Protein AF-A0A8T3W6N9-F1 (afdb_monomer_lite)

Structure (mmCIF, N/CA/C/O backbone):
data_AF-A0A8T3W6N9-F1
#
_entry.id   AF-A0A8T3W6N9-F1
#
loop_
_atom_site.group_PDB
_atom_site.id
_atom_site.type_symbol
_atom_site.label_atom_id
_atom_site.label_alt_id
_atom_site.label_comp_id
_atom_site.label_asym_id
_atom_site.label_entity_id
_atom_site.label_seq_id
_atom_site.pdbx_PDB_ins_code
_atom_site.Cartn_x
_atom_site.Cartn_y
_atom_site.Cartn_z
_atom_site.occupancy
_atom_site.B_iso_or_equiv
_atom_site.auth_seq_id
_atom_site.auth_comp_id
_atom_site.auth_asym_id
_atom_site.auth_atom_id
_atom_site.pdbx_PDB_model_num
ATOM 1 N N . ILE A 1 1 ? 13.779 -37.341 3.846 1.00 36.75 1 ILE A N 1
ATOM 2 C CA . ILE A 1 1 ? 14.402 -36.821 5.082 1.00 36.75 1 ILE A CA 1
ATOM 3 C C . ILE A 1 1 ? 13.474 -35.726 5.568 1.00 36.75 1 ILE A C 1
ATOM 5 O O . ILE A 1 1 ? 13.431 -34.653 4.982 1.00 36.75 1 ILE A O 1
ATOM 9 N N . SER A 1 2 ? 12.583 -36.138 6.462 1.00 24.25 2 SER A N 1
ATOM 10 C CA . SER A 1 2 ? 11.574 -35.339 7.144 1.00 24.25 2 SER A CA 1
ATOM 11 C C . SER A 1 2 ? 12.214 -34.511 8.259 1.00 24.25 2 SER A C 1
ATOM 13 O O . SER A 1 2 ? 13.335 -34.798 8.669 1.00 24.25 2 SER A O 1
ATOM 15 N N . ASP A 1 3 ? 11.434 -33.553 8.757 1.00 27.77 3 ASP A N 1
ATOM 16 C CA . ASP A 1 3 ? 11.572 -32.874 10.050 1.00 27.77 3 ASP A CA 1
ATOM 17 C C . ASP A 1 3 ? 12.465 -31.633 10.088 1.00 27.77 3 ASP A C 1
ATOM 19 O O . ASP A 1 3 ? 13.656 -31.709 10.342 1.00 27.77 3 ASP A O 1
ATOM 23 N N . PHE A 1 4 ? 11.831 -30.466 9.912 1.00 23.27 4 PHE A N 1
ATOM 24 C CA . PHE A 1 4 ? 11.987 -29.310 10.804 1.00 23.27 4 PHE A CA 1
ATOM 25 C C . PHE A 1 4 ? 10.776 -28.375 10.622 1.00 23.27 4 PHE A C 1
ATOM 27 O O . PHE A 1 4 ? 10.768 -27.470 9.794 1.00 23.27 4 PHE A O 1
ATOM 34 N N . ASN A 1 5 ? 9.720 -28.642 11.394 1.00 25.80 5 ASN A N 1
ATOM 35 C CA . ASN A 1 5 ? 8.608 -27.724 11.629 1.00 25.80 5 ASN A CA 1
ATOM 36 C C . ASN A 1 5 ? 8.901 -26.983 12.940 1.00 25.80 5 ASN A C 1
ATOM 38 O O . ASN A 1 5 ? 8.829 -27.584 14.010 1.00 25.80 5 ASN A O 1
ATOM 42 N N . THR A 1 6 ? 9.213 -25.690 12.874 1.00 27.28 6 THR A N 1
ATOM 43 C CA . THR A 1 6 ? 9.163 -24.792 14.035 1.00 27.28 6 THR A CA 1
ATOM 44 C C . THR A 1 6 ? 8.089 -23.738 13.803 1.00 27.28 6 THR A C 1
ATOM 46 O O . THR A 1 6 ? 8.229 -22.787 13.038 1.00 27.28 6 THR A O 1
ATOM 49 N N . THR A 1 7 ? 6.969 -23.967 14.476 1.00 26.75 7 THR A N 1
ATOM 50 C CA . THR A 1 7 ? 5.851 -23.060 14.709 1.00 26.75 7 THR A CA 1
ATOM 51 C C . THR A 1 7 ? 6.345 -21.790 15.407 1.00 26.75 7 THR A C 1
ATOM 53 O O . THR A 1 7 ? 6.862 -21.846 16.520 1.00 26.75 7 THR A O 1
ATOM 56 N N . VAL A 1 8 ? 6.168 -20.630 14.771 1.00 26.59 8 VAL A N 1
ATOM 57 C CA . VAL A 1 8 ? 6.276 -19.326 15.439 1.00 26.59 8 VAL A CA 1
ATOM 58 C C . VAL A 1 8 ? 4.921 -19.020 16.065 1.00 26.59 8 VAL A C 1
ATOM 60 O O . VAL A 1 8 ? 3.950 -18.723 15.367 1.00 26.59 8 VAL A O 1
ATOM 63 N N . ASP A 1 9 ? 4.866 -19.131 17.386 1.00 27.48 9 ASP A N 1
ATOM 64 C CA . ASP A 1 9 ? 3.702 -18.828 18.207 1.00 27.48 9 ASP A CA 1
ATOM 65 C C . ASP A 1 9 ? 3.482 -17.303 18.278 1.00 27.48 9 ASP A C 1
ATOM 67 O O . ASP A 1 9 ? 4.279 -16.558 18.851 1.00 27.48 9 ASP A O 1
ATOM 71 N N . ARG A 1 10 ? 2.414 -16.820 17.630 1.00 29.00 10 ARG A N 1
ATOM 72 C CA . ARG A 1 10 ? 2.024 -15.397 17.571 1.00 29.00 10 ARG A CA 1
ATOM 73 C C . ARG A 1 10 ? 1.176 -14.943 18.770 1.00 29.00 10 ARG A C 1
ATOM 75 O O . ARG A 1 10 ? 0.693 -13.814 18.764 1.00 29.00 10 ARG A O 1
ATOM 82 N N . SER A 1 11 ? 1.008 -15.772 19.801 1.00 28.16 11 SER A N 1
ATOM 83 C CA . SER A 1 11 ? 0.216 -15.438 20.998 1.00 28.16 11 SER A CA 1
ATOM 84 C C . SER A 1 11 ? 0.964 -14.581 22.038 1.00 28.16 11 SER A C 1
ATOM 86 O O . SER A 1 11 ? 0.345 -13.884 22.835 1.00 28.16 11 SER A O 1
ATOM 88 N N . ASN A 1 12 ? 2.298 -14.523 21.985 1.00 30.84 12 ASN A N 1
ATOM 89 C CA . ASN A 1 12 ? 3.117 -14.028 23.104 1.00 30.84 12 ASN A CA 1
ATOM 90 C C . ASN A 1 12 ? 3.366 -12.501 23.161 1.00 30.84 12 ASN A C 1
ATOM 92 O O . ASN A 1 12 ? 4.090 -12.024 24.036 1.00 30.84 12 ASN A O 1
ATOM 96 N N . PHE A 1 13 ? 2.812 -11.713 22.230 1.00 28.69 13 PHE A N 1
ATOM 97 C CA . PHE A 1 13 ? 3.052 -10.257 22.176 1.00 28.69 13 PHE A CA 1
ATOM 98 C C . PHE A 1 13 ? 1.904 -9.413 22.757 1.00 28.69 13 PHE A C 1
ATOM 100 O O . PHE A 1 13 ? 2.116 -8.245 23.071 1.00 28.69 13 PHE A O 1
ATOM 107 N N . TYR A 1 14 ? 0.715 -9.997 22.952 1.00 31.81 14 TYR A N 1
ATOM 108 C CA . TYR A 1 14 ? -0.445 -9.305 23.536 1.00 31.81 14 TYR A CA 1
ATOM 109 C C . TYR A 1 14 ? -0.622 -9.560 25.046 1.00 31.81 14 TYR A C 1
ATOM 111 O O . TYR A 1 14 ? -1.146 -8.695 25.740 1.00 31.81 14 TYR A O 1
ATOM 119 N N . GLU A 1 15 ? -0.115 -10.673 25.590 1.00 31.80 15 GLU A N 1
ATOM 120 C CA . GLU A 1 15 ? -0.177 -10.957 27.040 1.00 31.80 15 GLU A CA 1
ATOM 121 C C . GLU A 1 15 ? 0.836 -10.143 27.868 1.00 31.80 15 GLU A C 1
ATOM 123 O O . GLU A 1 15 ? 0.564 -9.766 29.009 1.00 31.80 15 GLU A O 1
ATOM 128 N N . LYS A 1 16 ? 1.998 -9.790 27.299 1.00 29.64 16 LYS A N 1
ATOM 129 C CA . LYS A 1 16 ? 3.049 -9.058 28.035 1.00 29.64 16 LYS A CA 1
ATOM 130 C C . LYS A 1 16 ? 2.742 -7.583 28.292 1.00 29.64 16 LYS A C 1
ATOM 132 O O . LYS A 1 16 ? 3.347 -6.992 29.183 1.00 29.64 16 LYS A O 1
ATOM 137 N N . THR A 1 17 ? 1.818 -6.984 27.548 1.00 31.20 17 THR A N 1
ATOM 138 C CA . THR A 1 17 ? 1.402 -5.587 27.743 1.00 31.20 17 THR A CA 1
ATOM 139 C C . THR A 1 17 ? 0.239 -5.441 28.725 1.00 31.20 17 THR A C 1
ATOM 141 O O . THR A 1 17 ? 0.120 -4.382 29.335 1.00 31.20 17 THR A O 1
ATOM 144 N N . GLN A 1 18 ? -0.558 -6.492 28.964 1.00 32.22 18 GLN A N 1
ATOM 145 C CA . GLN A 1 18 ? -1.581 -6.488 30.020 1.00 32.22 18 GLN A CA 1
ATOM 146 C C . GLN A 1 18 ? -0.984 -6.704 31.419 1.00 32.22 18 GLN A C 1
ATOM 148 O O . GLN A 1 18 ? -1.367 -6.004 32.355 1.00 32.22 18 GLN A O 1
ATOM 153 N N . HIS A 1 19 ? 0.031 -7.565 31.560 1.00 28.97 19 HIS A N 1
ATOM 154 C CA . HIS A 1 19 ? 0.607 -7.861 32.878 1.00 28.97 19 HIS A CA 1
ATOM 155 C C . HIS A 1 19 ? 1.364 -6.696 33.539 1.00 28.97 19 HIS A C 1
ATOM 157 O O . HIS A 1 19 ? 1.472 -6.655 34.759 1.00 28.97 19 HIS A O 1
ATOM 163 N N . PHE A 1 20 ? 1.838 -5.705 32.777 1.00 27.00 20 PHE A N 1
ATOM 164 C CA . PHE A 1 20 ? 2.520 -4.535 33.352 1.00 27.00 20 PHE A CA 1
ATOM 165 C C . PHE A 1 20 ? 1.561 -3.471 33.920 1.00 27.00 20 PHE A C 1
ATOM 167 O O . PHE A 1 20 ? 2.001 -2.587 34.654 1.00 27.00 20 PHE A O 1
ATOM 174 N N . ALA A 1 21 ? 0.264 -3.538 33.595 1.00 28.86 21 ALA A N 1
ATOM 175 C CA . ALA A 1 21 ? -0.733 -2.565 34.045 1.00 28.86 21 ALA A CA 1
ATOM 176 C C . ALA A 1 21 ? -1.512 -3.026 35.293 1.00 28.86 21 ALA A C 1
ATOM 178 O O . ALA A 1 21 ? -1.992 -2.181 36.048 1.00 28.86 21 ALA A O 1
ATOM 179 N N . GLU A 1 22 ? -1.603 -4.334 35.551 1.00 28.89 22 GLU A N 1
ATOM 180 C CA . GLU A 1 22 ? -2.431 -4.886 36.637 1.00 28.89 22 GLU A CA 1
ATOM 181 C C . GLU A 1 22 ? -1.699 -5.006 37.990 1.00 28.89 22 GLU A C 1
ATOM 183 O O . GLU A 1 22 ? -2.326 -4.845 39.038 1.00 28.89 22 GLU A O 1
ATOM 188 N N . ASP A 1 23 ? -0.367 -5.130 38.006 1.00 28.28 23 ASP A N 1
ATOM 189 C CA . ASP A 1 23 ? 0.410 -5.296 39.253 1.00 28.28 23 ASP A CA 1
ATOM 190 C C . ASP A 1 23 ? 0.635 -3.998 40.054 1.00 28.28 23 ASP A C 1
ATOM 192 O O . ASP A 1 23 ? 1.126 -4.024 41.184 1.00 28.28 23 ASP A O 1
ATOM 196 N N . SER A 1 24 ? 0.245 -2.839 39.516 1.00 29.42 24 SER A N 1
ATOM 197 C CA . SER A 1 24 ? 0.402 -1.548 40.207 1.00 29.42 24 SER A CA 1
ATOM 198 C C . SER A 1 24 ? -0.807 -1.141 41.058 1.00 29.42 24 SER A C 1
ATOM 200 O O . SER A 1 24 ? -0.740 -0.132 41.761 1.00 29.42 24 SER A O 1
ATOM 202 N N . PHE A 1 25 ? -1.894 -1.926 41.046 1.00 28.89 25 PHE A N 1
ATOM 203 C CA . PHE A 1 25 ? -3.164 -1.511 41.645 1.00 28.89 25 PHE A CA 1
ATOM 204 C C . PHE A 1 25 ? -3.840 -2.495 42.600 1.00 28.89 25 PHE A C 1
ATOM 206 O O . PHE A 1 25 ? -4.943 -2.195 43.023 1.00 28.89 25 PHE A O 1
ATOM 213 N N . PHE A 1 26 ? -3.233 -3.595 43.050 1.00 29.00 26 PHE A N 1
ATOM 214 C CA . PHE A 1 26 ? -3.824 -4.364 44.157 1.00 29.00 26 PHE A CA 1
ATOM 215 C C . PHE A 1 26 ? -2.770 -5.089 44.995 1.00 29.00 26 PHE A C 1
ATOM 217 O O . PHE A 1 26 ? -2.371 -6.204 44.690 1.00 29.00 26 PHE A O 1
ATOM 224 N N . ASN A 1 27 ? -2.392 -4.493 46.130 1.00 25.61 27 ASN A N 1
ATOM 225 C CA . ASN A 1 27 ? -2.109 -5.296 47.316 1.00 25.61 27 ASN A CA 1
ATOM 226 C C . ASN A 1 27 ? -2.337 -4.492 48.607 1.00 25.61 27 ASN A C 1
ATOM 228 O O . ASN A 1 27 ? -1.589 -3.577 48.947 1.00 25.61 27 ASN A O 1
ATOM 232 N N . ARG A 1 28 ? -3.394 -4.843 49.343 1.00 28.78 28 ARG A N 1
ATOM 233 C CA . ARG A 1 28 ? -3.522 -4.583 50.780 1.00 28.78 28 ARG A CA 1
ATOM 234 C C . ARG A 1 28 ? -3.854 -5.913 51.436 1.00 28.78 28 ARG A C 1
ATOM 236 O O . ARG A 1 28 ? -4.846 -6.529 51.065 1.00 28.78 28 ARG A O 1
ATOM 243 N N . ASN A 1 29 ? -3.108 -6.271 52.475 1.00 28.20 29 ASN A N 1
ATOM 244 C CA . ASN A 1 29 ? -3.700 -6.968 53.608 1.00 28.20 29 ASN A CA 1
ATOM 245 C C . ASN A 1 29 ? -3.149 -6.402 54.934 1.00 28.20 29 ASN A C 1
ATOM 247 O O . ASN A 1 29 ? -2.069 -5.807 54.938 1.00 28.20 29 ASN A O 1
ATOM 251 N N . PRO A 1 30 ? -3.942 -6.480 56.016 1.00 35.56 30 PRO A N 1
ATOM 252 C CA . PRO A 1 30 ? -3.924 -5.554 57.139 1.00 35.56 30 PRO A CA 1
ATOM 253 C C . PRO A 1 30 ? -3.086 -6.078 58.305 1.00 35.56 30 PRO A C 1
ATOM 255 O O . PRO A 1 30 ? -2.969 -7.281 58.475 1.00 35.56 30 PRO A O 1
ATOM 258 N N . HIS A 1 31 ? -2.552 -5.162 59.113 1.00 26.30 31 HIS A N 1
ATOM 259 C CA . HIS A 1 31 ? -2.418 -5.209 60.578 1.00 26.30 31 HIS A CA 1
ATOM 260 C C . HIS A 1 31 ? -1.398 -4.138 60.994 1.00 26.30 31 HIS A C 1
ATOM 262 O O . HIS A 1 31 ? -0.325 -4.045 60.408 1.00 26.30 31 HIS A O 1
ATOM 268 N N . GLY A 1 32 ? -1.725 -3.341 62.015 1.00 25.05 32 GLY A N 1
ATOM 269 C CA . GLY A 1 32 ? -0.758 -2.469 62.689 1.00 25.05 32 GLY A CA 1
ATOM 270 C C . GLY A 1 32 ? -1.126 -0.988 62.686 1.00 25.05 32 GLY A C 1
ATOM 271 O O . GLY A 1 32 ? -0.945 -0.272 61.708 1.00 25.05 32 GLY A O 1
ATOM 272 N N . SER A 1 33 ? -1.622 -0.536 63.830 1.00 24.47 33 SER A N 1
ATOM 273 C CA . SER A 1 33 ? -1.689 0.856 64.271 1.00 24.47 33 SER A CA 1
ATOM 274 C C . SER A 1 33 ? -0.322 1.555 64.251 1.00 24.47 33 SER A C 1
ATOM 276 O O . SER A 1 33 ? 0.630 0.983 64.775 1.00 24.47 33 SER A O 1
ATOM 278 N N . ALA A 1 34 ? -0.255 2.803 63.769 1.00 25.06 34 ALA A N 1
ATOM 279 C CA . ALA A 1 34 ? 0.247 3.980 64.508 1.00 25.06 34 ALA A CA 1
ATOM 280 C C . ALA A 1 34 ? 0.670 5.144 63.580 1.00 25.06 34 ALA A C 1
ATOM 282 O O . ALA A 1 34 ? 1.441 4.971 62.646 1.00 25.06 34 ALA A O 1
ATOM 283 N N . GLN A 1 35 ? 0.169 6.332 63.937 1.00 24.66 35 GLN A N 1
ATOM 284 C CA . GLN A 1 35 ? 0.788 7.667 63.864 1.00 24.66 35 GLN A CA 1
ATOM 285 C C . GLN A 1 35 ? 1.373 8.197 62.538 1.00 24.66 35 GLN A C 1
ATOM 287 O O . GLN A 1 35 ? 2.451 7.840 62.078 1.00 24.66 35 GLN A O 1
ATOM 292 N N . ILE A 1 36 ? 0.686 9.223 62.029 1.00 28.03 36 ILE A N 1
ATOM 293 C CA . ILE A 1 36 ? 1.204 10.248 61.115 1.00 28.03 36 ILE A CA 1
ATOM 294 C C . ILE A 1 36 ? 2.199 11.145 61.878 1.00 28.03 36 ILE A C 1
ATOM 296 O O . ILE A 1 36 ? 1.891 11.549 63.002 1.00 28.03 36 ILE A O 1
ATOM 300 N N . PRO A 1 37 ? 3.279 11.612 61.225 1.00 26.41 37 PRO A N 1
ATOM 301 C CA . PRO A 1 37 ? 3.628 13.017 61.362 1.00 26.41 37 PRO A CA 1
ATOM 302 C C . PRO A 1 37 ? 3.571 13.745 60.015 1.00 26.41 37 PRO A C 1
ATOM 304 O O . PRO A 1 37 ? 4.119 13.332 58.993 1.00 26.41 37 PRO A O 1
ATOM 307 N N . LEU A 1 38 ? 2.858 14.868 60.063 1.00 33.72 38 LEU A N 1
ATOM 308 C CA . LEU A 1 38 ? 2.804 15.922 59.066 1.00 33.72 38 LEU A CA 1
ATOM 309 C C . LEU A 1 38 ? 4.195 16.548 58.916 1.00 33.72 38 LEU A C 1
ATOM 311 O O . LEU A 1 38 ? 4.705 17.112 59.879 1.00 33.72 38 LEU A O 1
ATOM 315 N N . ASN A 1 39 ? 4.782 16.435 57.722 1.00 32.84 39 ASN A N 1
ATOM 316 C CA . ASN A 1 39 ? 5.624 17.427 57.027 1.00 32.84 39 ASN A CA 1
ATOM 317 C C . ASN A 1 39 ? 6.523 16.707 56.011 1.00 32.84 39 ASN A C 1
ATOM 319 O O . ASN A 1 39 ? 7.575 16.179 56.353 1.00 32.84 39 ASN A O 1
ATOM 323 N N . GLY A 1 40 ? 6.117 16.694 54.738 1.00 30.67 40 GLY A N 1
ATOM 324 C CA . GLY A 1 40 ? 6.938 16.101 53.670 1.00 30.67 40 GLY A CA 1
ATOM 325 C C . GLY A 1 40 ? 6.366 16.164 52.251 1.00 30.67 40 GLY A C 1
ATOM 326 O O . GLY A 1 40 ? 7.105 15.981 51.290 1.00 30.67 40 GLY A O 1
ATOM 327 N N . GLY A 1 41 ? 5.075 16.475 52.078 1.00 28.50 41 GLY A N 1
ATOM 328 C CA . GLY A 1 41 ? 4.436 16.462 50.752 1.00 28.50 41 GLY A CA 1
ATOM 329 C C . GLY A 1 41 ? 4.851 17.606 49.816 1.00 28.50 41 GLY A C 1
ATOM 330 O O . GLY A 1 41 ? 4.947 17.414 48.607 1.00 28.50 41 GLY A O 1
ATOM 331 N N . TRP A 1 42 ? 5.158 18.790 50.354 1.00 28.02 42 TRP A N 1
ATOM 332 C CA . TRP A 1 42 ? 5.475 19.965 49.529 1.00 28.02 42 TRP A CA 1
ATOM 333 C C . TRP A 1 42 ? 6.914 19.976 48.994 1.00 28.02 42 TRP A C 1
ATOM 335 O O . TRP A 1 42 ? 7.157 20.496 47.905 1.00 28.02 42 TRP A O 1
ATOM 345 N N . SER A 1 43 ? 7.866 19.350 49.696 1.00 32.12 43 SER A N 1
ATOM 346 C CA . SER A 1 43 ? 9.258 19.272 49.231 1.00 32.12 43 SER A CA 1
ATOM 347 C C . SER A 1 43 ? 9.449 18.222 48.130 1.00 32.12 43 SER A C 1
ATOM 349 O O . SER A 1 43 ? 10.267 18.434 47.234 1.00 32.12 43 SER A O 1
ATOM 351 N N . LEU A 1 44 ? 8.666 17.133 48.136 1.00 34.50 44 LEU A N 1
ATOM 352 C CA . LEU A 1 44 ? 8.686 16.128 47.067 1.00 34.50 44 LEU A CA 1
ATOM 353 C C . LEU A 1 44 ? 8.016 16.633 45.783 1.00 34.50 44 LEU A C 1
ATOM 355 O O . LEU A 1 44 ? 8.544 16.402 44.695 1.00 34.50 44 LEU A O 1
ATOM 359 N N . PHE A 1 45 ? 6.908 17.375 45.894 1.00 34.09 45 PHE A N 1
ATOM 360 C CA . PHE A 1 45 ? 6.223 17.919 44.720 1.00 34.09 45 PHE A CA 1
ATOM 361 C C . PHE A 1 45 ? 7.078 18.985 44.019 1.00 34.09 45 PHE A C 1
ATOM 363 O O . PHE A 1 45 ? 7.296 18.875 42.814 1.00 34.09 45 PHE A O 1
ATOM 370 N N . MET A 1 46 ? 7.679 19.916 44.779 1.00 33.88 46 MET A N 1
ATOM 371 C CA . MET A 1 46 ? 8.618 20.923 44.253 1.00 33.88 46 MET A CA 1
ATOM 372 C C . MET A 1 46 ? 9.903 20.310 43.682 1.00 33.88 46 MET A C 1
ATOM 374 O O . MET A 1 46 ? 10.430 20.819 42.698 1.00 33.88 46 MET A O 1
ATOM 378 N N . ARG A 1 47 ? 10.408 19.195 44.236 1.00 35.59 47 ARG A N 1
ATOM 379 C CA . ARG A 1 47 ? 11.559 18.477 43.654 1.00 35.59 47 ARG A CA 1
ATOM 380 C C . ARG A 1 47 ? 11.202 17.742 42.362 1.00 35.59 47 ARG A C 1
ATOM 382 O O . ARG A 1 47 ? 12.032 17.718 41.458 1.00 35.59 47 ARG A O 1
ATOM 389 N N . SER A 1 48 ? 9.989 17.198 42.237 1.00 36.03 48 SER A N 1
ATOM 390 C CA . SER A 1 48 ? 9.543 16.542 40.998 1.00 36.03 48 SER A CA 1
ATOM 391 C C . SER A 1 48 ? 9.280 17.549 39.871 1.00 36.03 48 SER A C 1
ATOM 393 O O . SER A 1 48 ? 9.668 17.307 38.730 1.00 36.03 48 SER A O 1
ATOM 395 N N . THR A 1 49 ? 8.734 18.729 40.192 1.00 37.03 49 THR A N 1
ATOM 396 C CA . THR A 1 49 ? 8.477 19.790 39.210 1.00 37.03 49 THR A CA 1
ATOM 397 C C . THR A 1 49 ? 9.748 20.550 38.833 1.00 37.03 49 THR A C 1
ATOM 399 O O . THR A 1 49 ? 9.929 20.828 37.649 1.00 37.03 49 THR A O 1
ATOM 402 N N . LEU A 1 50 ? 10.690 20.793 39.761 1.00 36.78 50 LEU A N 1
ATOM 403 C CA . LEU A 1 50 ? 12.024 21.302 39.399 1.00 36.78 50 LEU A CA 1
ATOM 404 C C . LEU A 1 50 ? 12.843 20.279 38.606 1.00 36.78 50 LEU A C 1
ATOM 406 O O . LEU A 1 50 ? 13.594 20.685 37.730 1.00 36.78 50 LEU A O 1
ATOM 410 N N . SER A 1 51 ? 12.716 18.976 38.877 1.00 37.78 51 SER A N 1
ATOM 411 C CA . SER A 1 51 ? 13.407 17.928 38.110 1.00 37.78 51 SER A CA 1
ATOM 412 C C . SER A 1 51 ? 12.843 17.793 36.690 1.00 37.78 51 SER A C 1
ATOM 414 O O . SER A 1 51 ? 13.615 17.645 35.739 1.00 37.78 51 SER A O 1
ATOM 416 N N . ALA A 1 52 ? 11.525 17.945 36.521 1.00 35.50 52 ALA A N 1
ATOM 417 C CA . ALA A 1 52 ? 10.880 18.008 35.212 1.00 35.50 52 ALA A CA 1
ATOM 418 C C . ALA A 1 52 ? 11.254 19.292 34.448 1.00 35.50 52 ALA A C 1
ATOM 420 O O . ALA A 1 52 ? 11.596 19.219 33.271 1.00 35.50 52 ALA A O 1
ATOM 421 N N . LEU A 1 53 ? 11.299 20.452 35.116 1.00 31.56 53 LEU A N 1
ATOM 422 C CA . LEU A 1 53 ? 11.752 21.715 34.517 1.00 31.56 53 LEU A CA 1
ATOM 423 C C . LEU A 1 53 ? 13.252 21.707 34.189 1.00 31.56 53 LEU A C 1
ATOM 425 O O . LEU A 1 53 ? 13.624 22.167 33.115 1.00 31.56 53 LEU A O 1
ATOM 429 N N . LEU A 1 54 ? 14.117 21.123 35.029 1.00 36.69 54 LEU A N 1
ATOM 430 C CA . LEU A 1 54 ? 15.536 20.929 34.697 1.00 36.69 54 LEU A CA 1
ATOM 431 C C . LEU A 1 54 ? 15.722 19.938 33.546 1.00 36.69 54 LEU A C 1
ATOM 433 O O . LEU A 1 54 ? 16.663 20.099 32.775 1.00 36.69 54 LEU A O 1
ATOM 437 N N . SER A 1 55 ? 14.854 18.931 33.419 1.00 37.09 55 SER A N 1
ATOM 438 C CA . SER A 1 55 ? 14.889 17.976 32.304 1.00 37.09 55 SER A CA 1
ATOM 439 C C . SER A 1 55 ? 14.410 18.617 31.002 1.00 37.09 55 SER A C 1
ATOM 441 O O . SER A 1 55 ? 15.026 18.393 29.967 1.00 37.09 55 SER A O 1
ATOM 443 N N . ILE A 1 56 ? 13.407 19.499 31.053 1.00 34.50 56 ILE A N 1
ATOM 444 C CA . ILE A 1 56 ? 12.957 20.291 29.899 1.00 34.50 56 ILE A CA 1
ATOM 445 C C . ILE A 1 56 ? 14.023 21.322 29.507 1.00 34.50 56 ILE A C 1
ATOM 447 O O . ILE A 1 56 ? 14.360 21.410 28.332 1.00 34.50 56 ILE A O 1
ATOM 451 N N . VAL A 1 57 ? 14.643 22.015 30.471 1.00 35.97 57 VAL A N 1
ATOM 452 C CA . VAL A 1 57 ? 15.741 22.964 30.211 1.00 35.97 57 VAL A CA 1
ATOM 453 C C . VAL A 1 57 ? 16.989 22.247 29.680 1.00 35.97 57 VAL A C 1
ATOM 455 O O . VAL A 1 57 ? 17.618 22.762 28.753 1.00 35.97 57 VAL A O 1
ATOM 458 N N . LYS A 1 58 ? 17.318 21.041 30.178 1.00 36.19 58 LYS A N 1
ATOM 459 C CA . LYS A 1 58 ? 18.386 20.170 29.639 1.00 36.19 58 LYS A CA 1
ATOM 460 C C . LYS A 1 58 ? 18.051 19.595 28.262 1.00 36.19 58 LYS A C 1
ATOM 462 O O . LYS A 1 58 ? 18.966 19.439 27.457 1.00 36.19 58 LYS A O 1
ATOM 467 N N . MET A 1 59 ? 16.779 19.327 27.957 1.00 34.03 59 MET A N 1
ATOM 468 C CA . MET A 1 59 ? 16.341 18.934 26.613 1.00 34.03 59 MET A CA 1
ATOM 469 C C . MET A 1 59 ? 16.415 20.117 25.644 1.00 34.03 59 MET A C 1
ATOM 471 O O . MET A 1 59 ? 16.921 19.944 24.541 1.00 34.03 59 MET A O 1
ATOM 475 N N . THR A 1 60 ? 16.042 21.337 26.040 1.00 31.52 60 THR A N 1
ATOM 476 C CA . THR A 1 60 ? 16.172 22.523 25.173 1.00 31.52 60 THR A CA 1
ATOM 477 C C . THR A 1 60 ? 17.621 22.978 24.997 1.00 31.52 60 THR A C 1
ATOM 479 O O . THR A 1 60 ? 18.001 23.337 23.889 1.00 31.52 60 THR A O 1
ATOM 482 N N . THR A 1 61 ? 18.478 22.884 26.022 1.00 33.59 61 THR A N 1
ATOM 483 C CA . THR A 1 61 ? 19.923 23.158 25.863 1.00 33.59 61 THR A CA 1
ATOM 484 C C . THR A 1 61 ? 20.646 22.040 25.115 1.00 33.59 61 THR A C 1
ATOM 486 O O . THR A 1 61 ? 21.497 22.353 24.293 1.00 33.59 61 THR A O 1
ATOM 489 N N . SER A 1 62 ? 20.253 20.767 25.264 1.00 33.41 62 SER A N 1
ATOM 490 C CA . SER A 1 62 ? 20.750 19.692 24.386 1.00 33.41 62 SER A CA 1
ATOM 491 C C . SER A 1 62 ? 20.262 19.847 22.950 1.00 33.41 62 SER A C 1
ATOM 493 O O . SER A 1 62 ? 21.007 19.509 22.048 1.00 33.41 62 SER A O 1
ATOM 495 N N . THR A 1 63 ? 19.075 20.409 22.704 1.00 32.44 63 THR A N 1
ATOM 496 C CA . THR A 1 63 ? 18.572 20.653 21.337 1.00 32.44 63 THR A CA 1
ATOM 497 C C . THR A 1 63 ? 19.241 21.872 20.690 1.00 32.44 63 THR A C 1
ATOM 499 O O . THR A 1 63 ? 19.461 21.877 19.485 1.00 32.44 63 THR A O 1
ATOM 502 N N . VAL A 1 64 ? 19.657 22.878 21.471 1.00 33.53 64 VAL A N 1
ATOM 503 C CA . VAL A 1 64 ? 20.406 24.049 20.970 1.00 33.53 64 VAL A CA 1
ATOM 504 C C . VAL A 1 64 ? 21.906 23.754 20.810 1.00 33.53 64 VAL A C 1
ATOM 506 O O . VAL A 1 64 ? 22.510 24.206 19.838 1.00 33.53 64 VAL A O 1
ATOM 509 N N . ILE A 1 65 ? 22.499 22.937 21.692 1.00 35.72 65 ILE A N 1
ATOM 510 C CA . ILE A 1 65 ? 23.889 22.457 21.570 1.00 35.72 65 ILE A CA 1
ATOM 511 C C . ILE A 1 65 ? 23.993 21.370 20.490 1.00 35.72 65 ILE A C 1
ATOM 513 O O . ILE A 1 65 ? 24.949 21.384 19.716 1.00 35.72 65 ILE A O 1
ATOM 517 N N . ALA A 1 66 ? 22.983 20.503 20.344 1.00 34.59 66 ALA A N 1
ATOM 518 C CA . ALA A 1 66 ? 22.852 19.637 19.176 1.00 34.59 66 ALA A CA 1
ATOM 519 C C . ALA A 1 66 ? 22.629 20.484 17.922 1.00 34.59 66 ALA A C 1
ATOM 521 O O . ALA A 1 66 ? 23.326 20.265 16.952 1.00 34.59 66 ALA A O 1
ATOM 522 N N . GLY A 1 67 ? 21.773 21.508 17.935 1.00 30.39 67 GLY A N 1
ATOM 523 C CA . GLY A 1 67 ? 21.564 22.401 16.788 1.00 30.39 67 GLY A CA 1
ATOM 524 C C . GLY A 1 67 ? 22.839 23.114 16.317 1.00 30.39 67 GLY A C 1
ATOM 525 O O . GLY A 1 67 ? 23.069 23.210 15.116 1.00 30.39 67 GLY A O 1
ATOM 526 N N . HIS A 1 68 ? 23.714 23.537 17.236 1.00 30.36 68 HIS A N 1
ATOM 527 C CA . HIS A 1 68 ? 25.018 24.119 16.889 1.00 30.36 68 HIS A CA 1
ATOM 528 C C . HIS A 1 68 ? 26.074 23.069 16.505 1.00 30.36 68 HIS A C 1
ATOM 530 O O . HIS A 1 68 ? 26.864 23.332 15.603 1.00 30.36 68 HIS A O 1
ATOM 536 N N . SER A 1 69 ? 26.067 21.864 17.092 1.00 30.72 69 SER A N 1
ATOM 537 C CA . SER A 1 69 ? 26.910 20.748 16.619 1.00 30.72 69 SER A CA 1
ATOM 538 C C . SER A 1 69 ? 26.454 20.193 15.268 1.00 30.72 69 SER A C 1
ATOM 540 O O . SER A 1 69 ? 27.296 19.817 14.462 1.00 30.72 69 SER A O 1
ATOM 542 N N . TYR A 1 70 ? 25.153 20.200 14.974 1.00 29.89 70 TYR A N 1
ATOM 543 C CA . TYR A 1 70 ? 24.594 19.801 13.686 1.00 29.89 70 TYR A CA 1
ATOM 544 C C . TYR A 1 70 ? 24.879 20.857 12.621 1.00 29.89 70 TYR A C 1
ATOM 546 O O . TYR A 1 70 ? 25.212 20.474 11.510 1.00 29.89 70 TYR A O 1
ATOM 554 N N . LEU A 1 71 ? 24.859 22.158 12.942 1.00 27.97 71 LEU A N 1
ATOM 555 C CA . LEU A 1 71 ? 25.214 23.210 11.980 1.00 27.97 71 LEU A CA 1
ATOM 556 C C . LEU A 1 71 ? 26.731 23.283 11.713 1.00 27.97 71 LEU A C 1
ATOM 558 O O . LEU A 1 71 ? 27.136 23.536 10.582 1.00 27.97 71 LEU A O 1
ATOM 562 N N . PHE A 1 72 ? 27.576 22.994 12.713 1.00 26.59 72 PHE A N 1
ATOM 563 C CA . PHE A 1 72 ? 29.036 22.937 12.537 1.00 26.59 72 PHE A CA 1
ATOM 564 C C . PHE A 1 72 ? 29.516 21.605 11.922 1.00 26.59 72 PHE A C 1
ATOM 566 O O . PHE A 1 72 ? 30.499 21.601 11.183 1.00 26.59 72 PHE A O 1
ATOM 573 N N . CYS A 1 73 ? 28.792 20.494 12.133 1.00 27.83 73 CYS A N 1
ATOM 574 C CA . CYS A 1 73 ? 28.986 19.253 11.372 1.00 27.83 73 CYS A CA 1
ATOM 575 C C . CYS A 1 73 ? 28.471 19.385 9.930 1.00 27.83 73 CYS A C 1
ATOM 577 O O . CYS A 1 73 ? 29.142 18.922 9.017 1.00 27.83 73 CYS A O 1
ATOM 579 N N . PHE A 1 74 ? 27.362 20.090 9.671 1.00 27.06 74 PHE A N 1
ATOM 580 C CA . PHE A 1 74 ? 26.874 20.307 8.298 1.00 27.06 74 PHE A CA 1
ATOM 581 C C . PHE A 1 74 ? 27.807 21.166 7.433 1.00 27.06 74 PHE A C 1
ATOM 583 O O . PHE A 1 74 ? 27.765 21.061 6.212 1.00 27.06 74 PHE A O 1
ATOM 590 N N . LEU A 1 75 ? 28.652 22.000 8.044 1.00 27.30 75 LEU A N 1
ATOM 591 C CA . LEU A 1 75 ? 29.595 22.865 7.329 1.00 27.30 75 LEU A CA 1
ATOM 592 C C . LEU A 1 75 ? 31.003 22.266 7.167 1.00 27.30 75 LEU A C 1
ATOM 594 O O . LEU A 1 75 ? 31.791 22.826 6.414 1.00 27.30 75 LEU A O 1
ATOM 598 N N . ASN A 1 76 ? 31.313 21.128 7.807 1.00 28.05 76 ASN A N 1
ATOM 599 C CA . ASN A 1 76 ? 32.622 20.458 7.704 1.00 28.05 76 ASN A CA 1
ATOM 600 C C . ASN A 1 76 ? 32.564 18.932 7.492 1.00 28.05 76 ASN A C 1
ATOM 602 O O . ASN A 1 76 ? 33.609 18.285 7.423 1.00 28.05 76 ASN A O 1
ATOM 606 N N . MET A 1 77 ? 31.380 18.336 7.329 1.00 23.64 77 MET A N 1
ATOM 607 C CA . MET A 1 77 ? 31.256 16.975 6.812 1.00 23.64 77 MET A CA 1
ATOM 608 C C . MET A 1 77 ? 31.408 17.011 5.293 1.00 23.64 77 MET A C 1
ATOM 610 O O . MET A 1 77 ? 30.457 17.221 4.542 1.00 23.64 77 MET A O 1
ATOM 614 N N . THR A 1 78 ? 32.630 16.756 4.830 1.00 26.81 78 THR A N 1
ATOM 615 C CA . THR A 1 78 ? 32.766 16.028 3.569 1.00 26.81 78 THR A CA 1
ATOM 616 C C . THR A 1 78 ? 31.938 14.744 3.712 1.00 26.81 78 THR A C 1
ATOM 618 O O . THR A 1 78 ? 32.016 14.095 4.758 1.00 26.81 78 THR A O 1
ATOM 621 N N . PRO A 1 79 ? 31.071 14.395 2.749 1.00 28.52 79 PRO A N 1
ATOM 622 C CA . PRO A 1 79 ? 30.306 13.168 2.855 1.00 28.52 79 PRO A CA 1
ATOM 623 C C . PRO A 1 79 ? 31.298 12.007 2.769 1.00 28.52 79 PRO A C 1
ATOM 625 O O . PRO A 1 79 ? 31.774 11.673 1.687 1.00 28.52 79 PRO A O 1
ATOM 628 N N . GLU A 1 80 ? 31.623 11.386 3.903 1.00 29.58 80 GLU A N 1
ATOM 629 C CA . GLU A 1 80 ? 32.116 10.015 3.888 1.00 29.58 80 GLU A CA 1
ATOM 630 C C . GLU A 1 80 ? 30.949 9.146 3.421 1.00 29.58 80 GLU A C 1
ATOM 632 O O . GLU A 1 80 ? 30.061 8.747 4.175 1.00 29.58 80 GLU A O 1
ATOM 637 N N . SER A 1 81 ? 30.914 8.932 2.111 1.00 39.22 81 SER A N 1
ATOM 638 C CA . SER A 1 81 ? 30.035 7.997 1.444 1.00 39.22 81 SER A CA 1
ATOM 639 C C . SER A 1 81 ? 30.217 6.615 2.067 1.00 39.22 81 SER A C 1
ATOM 641 O O . SER A 1 81 ? 31.210 5.934 1.800 1.00 39.22 81 SER A O 1
ATOM 643 N N . ASN A 1 82 ? 29.247 6.150 2.855 1.00 43.56 82 ASN A N 1
ATOM 644 C CA . ASN A 1 82 ? 29.183 4.749 3.273 1.00 43.56 82 ASN A CA 1
ATOM 645 C C . ASN A 1 82 ? 28.659 3.877 2.109 1.00 43.56 82 ASN A C 1
ATOM 647 O O . ASN A 1 82 ? 27.726 3.092 2.240 1.00 43.56 82 ASN A O 1
ATOM 651 N N . ASP A 1 83 ? 29.264 4.075 0.938 1.00 55.81 83 ASP A N 1
ATOM 652 C CA . ASP A 1 83 ? 28.955 3.474 -0.358 1.00 55.81 83 ASP A CA 1
ATOM 653 C C . ASP A 1 83 ? 29.513 2.052 -0.500 1.00 55.81 83 ASP A C 1
ATOM 655 O O . ASP A 1 83 ? 29.384 1.425 -1.550 1.00 55.81 83 ASP A O 1
ATOM 659 N N . ASN A 1 84 ? 30.152 1.537 0.551 1.00 66.38 84 ASN A N 1
ATOM 660 C CA . ASN A 1 84 ? 30.795 0.236 0.536 1.00 66.38 84 ASN A CA 1
ATOM 661 C C . ASN A 1 84 ? 29.757 -0.880 0.707 1.00 66.38 84 ASN A C 1
ATOM 663 O O . ASN A 1 84 ? 29.083 -0.988 1.734 1.00 66.38 84 ASN A O 1
ATOM 667 N N . ILE A 1 85 ? 29.674 -1.760 -0.292 1.00 74.62 85 ILE A N 1
ATOM 668 C CA . ILE A 1 85 ? 28.977 -3.045 -0.202 1.00 74.62 85 ILE A CA 1
ATOM 669 C C . ILE A 1 85 ? 30.010 -4.103 0.224 1.00 74.62 85 ILE A C 1
ATOM 671 O O . ILE A 1 85 ? 30.900 -4.430 -0.563 1.00 74.62 85 ILE A O 1
ATOM 675 N N . PRO A 1 86 ? 29.936 -4.655 1.453 1.00 70.44 86 PRO A N 1
ATOM 676 C CA . PRO A 1 86 ? 30.852 -5.699 1.900 1.00 70.44 86 PRO A CA 1
ATOM 677 C C . PRO A 1 86 ? 30.957 -6.874 0.921 1.00 70.44 86 PRO A C 1
ATOM 679 O O . PRO A 1 86 ? 29.979 -7.560 0.643 1.00 70.44 86 PRO A O 1
ATOM 682 N N . GLY A 1 87 ? 32.175 -7.148 0.453 1.00 63.53 87 GLY A N 1
ATOM 683 C CA . GLY A 1 87 ? 32.438 -8.228 -0.501 1.00 63.53 87 GLY A CA 1
ATOM 684 C C . GLY A 1 87 ? 32.467 -7.792 -1.965 1.00 63.53 87 GLY A C 1
ATOM 685 O O . GLY A 1 87 ? 32.869 -8.608 -2.782 1.00 63.53 87 GLY A O 1
ATOM 686 N N . MET A 1 88 ? 32.139 -6.532 -2.274 1.00 78.44 88 MET A N 1
ATOM 687 C CA . MET A 1 88 ? 32.401 -5.924 -3.578 1.00 78.44 88 MET A CA 1
ATOM 688 C C . MET A 1 88 ? 33.554 -4.914 -3.477 1.00 78.44 88 MET A C 1
ATOM 690 O O . MET A 1 88 ? 33.514 -3.968 -2.695 1.00 78.44 88 MET A O 1
ATOM 694 N N . ASP A 1 89 ? 34.588 -5.117 -4.287 1.00 77.06 89 ASP A N 1
ATOM 695 C CA . ASP A 1 89 ? 35.643 -4.143 -4.582 1.00 77.06 89 ASP A CA 1
ATOM 696 C C . ASP A 1 89 ? 35.111 -3.039 -5.513 1.00 77.06 89 ASP A C 1
ATOM 698 O O . ASP A 1 89 ? 35.177 -3.149 -6.742 1.00 77.06 89 ASP A O 1
ATOM 702 N N . LEU A 1 90 ? 34.495 -2.022 -4.908 1.00 80.06 90 LEU A N 1
ATOM 703 C CA . LEU A 1 90 ? 33.922 -0.871 -5.602 1.00 80.06 90 LEU A CA 1
ATOM 704 C C . LEU A 1 90 ? 34.987 0.189 -5.871 1.00 80.06 90 LEU A C 1
ATOM 706 O O . LEU A 1 90 ? 35.886 0.420 -5.060 1.00 80.06 90 LEU A O 1
ATOM 710 N N . ASN A 1 91 ? 34.861 0.885 -6.998 1.00 72.44 91 ASN A N 1
ATOM 711 C CA . ASN A 1 91 ? 35.792 1.953 -7.323 1.00 72.44 91 ASN A CA 1
ATOM 712 C C . ASN A 1 91 ? 35.575 3.151 -6.381 1.00 72.44 91 ASN A C 1
ATOM 714 O O . ASN A 1 91 ? 34.590 3.877 -6.496 1.00 72.44 91 ASN A O 1
ATOM 718 N N . GLN A 1 92 ? 36.517 3.373 -5.459 1.00 59.38 92 GLN A N 1
ATOM 719 C CA . GLN A 1 92 ? 36.475 4.489 -4.503 1.00 59.38 92 GLN A CA 1
ATOM 720 C C . GLN A 1 92 ? 36.692 5.857 -5.167 1.00 59.38 92 GLN A C 1
ATOM 722 O O . GLN A 1 92 ? 36.412 6.892 -4.567 1.00 59.38 92 GLN A O 1
ATOM 727 N N . LYS A 1 93 ? 37.158 5.888 -6.423 1.00 52.69 93 LYS A N 1
ATOM 728 C CA . LYS A 1 93 ? 37.257 7.109 -7.231 1.00 52.69 93 LYS A CA 1
ATOM 729 C C . LYS A 1 93 ? 35.920 7.433 -7.903 1.00 52.69 93 LYS A C 1
ATOM 731 O O . LYS A 1 93 ? 35.899 7.722 -9.099 1.00 52.69 93 LYS A O 1
ATOM 736 N N . TYR A 1 94 ? 34.816 7.410 -7.152 1.00 49.22 94 TYR A N 1
ATOM 737 C CA . TYR A 1 94 ? 33.597 8.083 -7.595 1.00 49.22 94 TYR A CA 1
ATOM 738 C C . TYR A 1 94 ? 33.909 9.578 -7.661 1.00 49.22 94 TYR A C 1
ATOM 740 O O . TYR A 1 94 ? 33.904 10.289 -6.658 1.00 49.22 94 TYR A O 1
ATOM 748 N N . SER A 1 95 ? 34.309 10.046 -8.837 1.00 49.66 95 SER A N 1
ATOM 749 C CA . SER A 1 95 ? 34.508 11.462 -9.063 1.00 49.66 95 SER A CA 1
ATOM 750 C C . SER A 1 95 ? 33.167 12.013 -9.533 1.00 49.66 95 SER A C 1
ATOM 752 O O . SER A 1 95 ? 32.724 11.599 -10.598 1.00 49.66 95 SER A O 1
ATOM 754 N N . PRO A 1 96 ? 32.567 13.012 -8.863 1.00 45.91 96 PRO A N 1
ATOM 755 C CA . PRO A 1 96 ? 31.458 13.788 -9.430 1.00 45.91 96 PRO A CA 1
ATOM 756 C C . PRO A 1 96 ? 31.905 14.633 -10.644 1.00 45.91 96 PRO A C 1
ATOM 758 O O . PRO A 1 96 ? 31.272 15.626 -11.009 1.00 45.91 96 PRO A O 1
ATOM 761 N N . LYS A 1 97 ? 33.043 14.292 -11.272 1.00 43.88 97 LYS A N 1
ATOM 762 C CA . LYS A 1 97 ? 33.450 14.831 -12.559 1.00 43.88 97 LYS A CA 1
ATOM 763 C C . LYS A 1 97 ? 32.407 14.391 -13.568 1.00 43.88 97 LYS A C 1
ATOM 765 O O . LYS A 1 97 ? 32.400 13.248 -14.019 1.00 43.88 97 LYS A O 1
ATOM 770 N N . LYS A 1 98 ? 31.549 15.357 -13.895 1.00 43.44 98 LYS A N 1
ATOM 771 C CA . LYS A 1 98 ? 30.574 15.313 -14.977 1.00 43.44 98 LYS A CA 1
ATOM 772 C C . LYS A 1 98 ? 31.161 14.513 -16.150 1.00 43.44 98 LYS A C 1
ATOM 774 O O . LYS A 1 98 ? 32.275 14.839 -16.580 1.00 43.44 98 LYS A O 1
ATOM 779 N N . PRO A 1 99 ? 30.438 13.517 -16.691 1.00 44.22 99 PRO A N 1
ATOM 780 C CA . PRO A 1 99 ? 30.715 13.023 -18.034 1.00 44.22 99 PRO A CA 1
ATOM 781 C C . PRO A 1 99 ? 30.918 14.239 -18.943 1.00 44.22 99 PRO A C 1
ATOM 783 O O . PRO A 1 99 ? 30.210 15.234 -18.766 1.00 44.22 99 PRO A O 1
ATOM 786 N N . MET A 1 100 ? 31.893 14.201 -19.859 1.00 41.00 100 MET A N 1
ATOM 787 C CA . MET A 1 100 ? 32.113 15.279 -20.831 1.00 41.00 100 MET A CA 1
ATOM 788 C C . MET A 1 100 ? 30.879 15.411 -21.731 1.00 41.00 100 MET A C 1
ATOM 790 O O . MET A 1 100 ? 30.830 14.913 -22.849 1.00 41.00 100 MET A O 1
ATOM 794 N N . ILE A 1 101 ? 29.861 16.098 -21.230 1.00 40.28 101 ILE A N 1
ATOM 795 C CA . ILE A 1 101 ? 28.881 16.781 -22.046 1.00 40.28 101 ILE A CA 1
ATOM 796 C C . ILE A 1 101 ? 29.667 17.928 -22.673 1.00 40.28 101 ILE A C 1
ATOM 798 O O . ILE A 1 101 ? 30.355 18.642 -21.934 1.00 40.28 101 ILE A O 1
ATOM 802 N N . PRO A 1 102 ? 29.608 18.122 -23.997 1.00 37.88 102 PRO A N 1
ATOM 803 C CA . PRO A 1 102 ? 30.131 19.327 -24.612 1.00 37.88 102 PRO A CA 1
ATOM 804 C C . PRO A 1 102 ? 29.418 20.534 -23.986 1.00 37.88 102 PRO A C 1
ATOM 806 O O . PRO A 1 102 ? 28.307 20.888 -24.374 1.00 37.88 102 PRO A O 1
ATOM 809 N N . GLN A 1 103 ? 30.018 21.144 -22.965 1.00 32.28 103 GLN A N 1
ATOM 810 C CA . GLN A 1 103 ? 29.673 22.505 -22.599 1.00 32.28 103 GLN A CA 1
ATOM 811 C C . GLN A 1 103 ? 30.297 23.403 -23.666 1.00 32.28 103 GLN A C 1
ATOM 813 O O . GLN A 1 103 ? 31.432 23.140 -24.080 1.00 32.28 103 GLN A O 1
ATOM 818 N N . PRO A 1 104 ? 29.583 24.435 -24.143 1.00 34.34 104 PRO A N 1
ATOM 819 C CA . PRO A 1 104 ? 30.235 25.459 -24.935 1.00 34.34 104 PRO A CA 1
ATOM 820 C C . PRO A 1 104 ? 31.384 25.997 -24.081 1.00 34.34 104 PRO A C 1
ATOM 822 O O . PRO A 1 104 ? 31.170 26.445 -22.959 1.00 34.34 104 PRO A O 1
ATOM 825 N N . ALA A 1 105 ? 32.615 25.856 -24.566 1.00 33.75 105 ALA A N 1
ATOM 826 C CA . ALA A 1 105 ? 33.749 26.481 -23.917 1.00 33.75 105 ALA A CA 1
ATOM 827 C C . ALA A 1 105 ? 33.474 27.991 -23.876 1.00 33.75 105 ALA A C 1
ATOM 829 O O . ALA A 1 105 ? 33.309 28.608 -24.928 1.00 33.75 105 ALA A O 1
ATOM 830 N N . ASP A 1 106 ? 33.445 28.590 -22.683 1.00 34.78 106 ASP A N 1
ATOM 831 C CA . ASP A 1 106 ? 33.240 30.035 -22.470 1.00 34.78 106 ASP A CA 1
ATOM 832 C C . ASP A 1 106 ? 34.431 30.901 -22.941 1.00 34.78 106 ASP A C 1
ATOM 834 O O . ASP A 1 106 ? 34.640 32.032 -22.508 1.00 34.78 106 ASP A O 1
ATOM 838 N N . ALA A 1 107 ? 35.209 30.401 -23.896 1.00 39.31 107 ALA A N 1
ATOM 839 C CA . ALA A 1 107 ? 36.170 31.171 -24.653 1.00 39.31 107 ALA A CA 1
ATOM 840 C C . ALA A 1 107 ? 36.286 30.560 -26.056 1.00 39.31 107 ALA A C 1
ATOM 842 O O . ALA A 1 107 ? 36.989 29.567 -26.219 1.00 39.31 107 ALA A O 1
ATOM 843 N N . VAL A 1 108 ? 35.574 31.140 -27.043 1.00 37.62 108 VAL A N 1
ATOM 844 C CA . VAL A 1 108 ? 36.040 31.458 -28.419 1.00 37.62 108 VAL A CA 1
ATOM 845 C C . VAL A 1 108 ? 34.876 31.803 -29.389 1.00 37.62 108 VAL A C 1
ATOM 847 O O . VAL A 1 108 ? 34.002 31.001 -29.687 1.00 37.62 108 VAL A O 1
ATOM 850 N N . ASN A 1 109 ? 34.979 33.019 -29.946 1.00 51.34 109 ASN A N 1
ATOM 851 C CA . ASN A 1 109 ? 34.594 33.527 -31.275 1.00 51.34 109 ASN A CA 1
ATOM 852 C C . ASN A 1 109 ? 33.140 33.593 -31.793 1.00 51.34 109 ASN A C 1
ATOM 854 O O . ASN A 1 109 ? 32.389 32.628 -31.877 1.00 51.34 109 ASN A O 1
ATOM 858 N N . LYS A 1 110 ? 32.869 34.752 -32.422 1.00 53.50 110 LYS A N 1
ATOM 859 C CA . LYS A 1 110 ? 31.800 35.030 -33.406 1.00 53.50 110 LYS A CA 1
ATOM 860 C C . LYS A 1 110 ? 31.625 33.947 -34.491 1.00 53.50 110 LYS A C 1
ATOM 862 O O . LYS A 1 110 ? 30.572 33.895 -35.119 1.00 53.50 110 LYS A O 1
ATOM 867 N N . GLU A 1 111 ? 32.637 33.112 -34.734 1.00 57.38 111 GLU A N 1
ATOM 868 C CA . GLU A 1 111 ? 32.593 31.994 -35.685 1.00 57.38 111 GLU A CA 1
ATOM 869 C C . GLU A 1 111 ? 31.699 30.842 -35.211 1.00 57.38 111 GLU A C 1
ATOM 871 O O . GLU A 1 111 ? 30.899 30.356 -36.005 1.00 57.38 111 GLU A O 1
ATOM 876 N N . MET A 1 112 ? 31.741 30.458 -33.928 1.00 61.69 112 MET A N 1
ATOM 877 C CA . MET A 1 112 ? 30.841 29.424 -33.393 1.00 61.69 112 MET A CA 1
ATOM 878 C C . MET A 1 112 ? 29.378 29.874 -33.451 1.00 61.69 112 MET A C 1
ATOM 880 O O . MET A 1 112 ? 28.500 29.101 -33.828 1.00 61.69 112 MET A O 1
ATOM 884 N N . GLU A 1 113 ? 29.121 31.153 -33.170 1.00 68.56 113 GLU A N 1
ATOM 885 C CA . GLU A 1 113 ? 27.795 31.765 -33.318 1.00 68.56 113 GLU A CA 1
ATOM 886 C C . GLU A 1 113 ? 27.319 31.794 -34.779 1.00 68.56 113 GLU A C 1
ATOM 888 O O . GLU A 1 113 ? 26.134 31.598 -35.057 1.00 68.56 113 GLU A O 1
ATOM 893 N N . LYS A 1 114 ? 28.231 31.992 -35.741 1.00 75.44 114 LYS A N 1
ATOM 894 C CA . LYS A 1 114 ? 27.913 31.905 -37.173 1.00 75.44 114 LYS A CA 1
ATOM 895 C C . LYS A 1 114 ? 27.559 30.471 -37.572 1.00 75.44 114 LYS A C 1
ATOM 897 O O . LYS A 1 114 ? 26.528 30.269 -38.209 1.00 75.44 114 LYS A O 1
ATOM 902 N N . THR A 1 115 ? 28.359 29.490 -37.154 1.00 79.25 115 THR A N 1
ATOM 903 C CA . THR A 1 115 ? 28.096 28.065 -37.407 1.00 79.25 115 THR A CA 1
ATOM 904 C C . THR A 1 115 ? 26.759 27.634 -36.812 1.00 79.25 115 THR A C 1
ATOM 906 O O . THR A 1 115 ? 25.941 27.036 -37.505 1.00 79.25 115 THR A O 1
ATOM 909 N N . LYS A 1 116 ? 26.469 28.038 -35.571 1.00 80.00 116 LYS A N 1
ATOM 910 C CA . LYS A 1 116 ? 25.191 27.778 -34.900 1.00 80.00 116 LYS A CA 1
ATOM 911 C C . LYS A 1 116 ? 23.999 28.358 -35.666 1.00 80.00 116 LYS A C 1
ATOM 913 O O . LYS A 1 116 ? 23.026 27.651 -35.898 1.00 80.00 116 LYS A O 1
ATOM 918 N N . LYS A 1 117 ? 24.076 29.618 -36.115 1.00 84.38 117 LYS A N 1
ATOM 919 C CA . LYS A 1 117 ? 23.000 30.261 -36.898 1.00 84.38 117 LYS A CA 1
ATOM 920 C C . LYS A 1 117 ? 22.712 29.552 -38.217 1.00 84.38 117 LYS A C 1
ATOM 922 O O . LYS A 1 117 ? 21.557 29.454 -38.616 1.00 84.38 117 LYS A O 1
ATOM 927 N N . GLU A 1 118 ? 23.746 29.098 -38.912 1.00 85.75 118 GLU A N 1
ATOM 928 C CA . GLU A 1 118 ? 23.583 28.398 -40.185 1.00 85.75 118 GLU A CA 1
ATOM 929 C C . GLU A 1 118 ? 23.051 26.966 -39.990 1.00 85.75 118 GLU A C 1
ATOM 931 O O . GLU A 1 118 ? 22.177 26.537 -40.742 1.00 85.75 118 GLU A O 1
ATOM 936 N N . LEU A 1 119 ? 23.466 26.265 -38.928 1.00 86.44 119 LEU A N 1
ATOM 937 C CA . LEU A 1 119 ? 22.892 24.967 -38.551 1.00 86.44 119 LEU A CA 1
ATOM 938 C C . LEU A 1 119 ? 21.415 25.074 -38.140 1.00 86.44 119 LEU A C 1
ATOM 940 O O . LEU A 1 119 ? 20.621 24.205 -38.490 1.00 86.44 119 LEU A O 1
ATOM 944 N N . GLU A 1 120 ? 21.014 26.158 -37.471 1.00 87.19 120 GLU A N 1
ATOM 945 C CA . GLU A 1 120 ? 19.604 26.431 -37.154 1.00 87.19 120 GLU A CA 1
ATOM 946 C C . GLU A 1 120 ? 18.749 26.657 -38.410 1.00 87.19 120 GLU A C 1
ATOM 948 O O . GLU A 1 120 ? 17.607 26.198 -38.476 1.00 87.19 120 GLU A O 1
ATOM 953 N N . LYS A 1 121 ? 19.298 27.310 -39.442 1.00 87.88 121 LYS A N 1
ATOM 954 C CA . LYS A 1 121 ? 18.612 27.446 -40.739 1.00 87.88 121 LYS A CA 1
ATOM 955 C C . LYS A 1 121 ? 18.467 26.102 -41.441 1.00 87.88 121 LYS A C 1
ATOM 957 O O . LYS A 1 121 ? 17.386 25.806 -41.944 1.00 87.88 121 LYS A O 1
ATOM 962 N N . LEU A 1 122 ? 19.531 25.293 -41.452 1.00 88.69 122 LEU A N 1
ATOM 963 C CA . LEU A 1 122 ? 19.499 23.946 -42.021 1.00 88.69 122 LEU A CA 1
ATOM 964 C C . LEU A 1 122 ? 18.456 23.078 -41.304 1.00 88.69 122 LEU A C 1
ATOM 966 O O . LEU A 1 122 ? 17.634 22.446 -41.959 1.00 88.69 122 LEU A O 1
ATOM 970 N N . LYS A 1 123 ? 18.419 23.127 -39.966 1.00 91.44 123 LYS A N 1
ATOM 971 C CA . LYS A 1 123 ? 17.373 22.489 -39.160 1.00 91.44 123 LYS A CA 1
ATOM 972 C C . LYS A 1 123 ? 15.977 22.934 -39.601 1.00 91.44 123 LYS A C 1
ATOM 974 O O . LYS A 1 123 ? 15.129 22.085 -39.849 1.00 91.44 123 LYS A O 1
ATOM 979 N N . GLY A 1 124 ? 15.738 24.244 -39.703 1.00 91.19 124 GLY A N 1
ATOM 980 C CA . GLY A 1 124 ? 14.447 24.792 -40.132 1.00 91.19 124 GLY A CA 1
ATOM 981 C C . GLY A 1 124 ? 14.005 24.259 -41.498 1.00 91.19 124 GLY A C 1
ATOM 982 O O . GLY A 1 124 ? 12.886 23.771 -41.624 1.00 91.19 124 GLY A O 1
ATOM 983 N N . ALA A 1 125 ? 14.911 24.259 -42.480 1.00 90.12 125 ALA A N 1
ATOM 984 C CA . ALA A 1 125 ? 14.640 23.757 -43.828 1.00 90.12 125 ALA A CA 1
ATOM 985 C C . ALA A 1 125 ? 14.334 22.248 -43.862 1.00 90.12 125 ALA A C 1
ATOM 987 O O . ALA A 1 125 ? 13.450 21.810 -44.602 1.00 90.12 125 ALA A O 1
ATOM 988 N N . ILE A 1 126 ? 15.038 21.449 -43.050 1.00 91.12 126 ILE A N 1
ATOM 989 C CA . ILE A 1 126 ? 14.786 20.007 -42.935 1.00 91.12 126 ILE A CA 1
ATOM 990 C C . ILE A 1 126 ? 13.422 19.758 -42.295 1.00 91.12 126 ILE A C 1
ATOM 992 O O . ILE A 1 126 ? 12.658 18.961 -42.823 1.00 91.12 126 ILE A O 1
ATOM 996 N N . LEU A 1 127 ? 13.089 20.439 -41.196 1.00 92.81 127 LEU A N 1
ATOM 997 C CA . LEU A 1 127 ? 11.825 20.219 -40.483 1.00 92.81 127 LEU A CA 1
ATOM 998 C C . LEU A 1 127 ? 10.601 20.683 -41.279 1.00 92.81 127 LEU A C 1
ATOM 1000 O O . LEU A 1 127 ? 9.554 20.047 -41.201 1.00 92.81 127 LEU A O 1
ATOM 1004 N N . GLU A 1 128 ? 10.730 21.759 -42.057 1.00 92.62 128 GLU A N 1
ATOM 1005 C CA . GLU A 1 128 ? 9.659 22.235 -42.938 1.00 92.62 128 GLU A CA 1
ATOM 1006 C C . GLU A 1 128 ? 9.383 21.241 -44.073 1.00 92.62 128 GLU A C 1
ATOM 1008 O O . GLU A 1 128 ? 8.229 20.937 -44.372 1.00 92.62 128 GLU A O 1
ATOM 1013 N N . LYS A 1 129 ? 10.441 20.690 -44.681 1.00 92.38 129 LYS A N 1
ATOM 1014 C CA . LYS A 1 129 ? 10.311 19.734 -45.789 1.00 92.38 129 LYS A CA 1
ATOM 1015 C C . LYS A 1 129 ? 9.988 18.310 -45.316 1.00 92.38 129 LYS A C 1
ATOM 1017 O O . LYS A 1 129 ? 9.301 17.573 -46.020 1.00 92.38 129 LYS A O 1
ATOM 1022 N N . TYR A 1 130 ? 10.485 17.922 -44.144 1.00 93.75 130 TYR A N 1
ATOM 1023 C CA . TYR A 1 130 ? 10.431 16.566 -43.595 1.00 93.75 130 TYR A CA 1
ATOM 1024 C C . TYR A 1 130 ? 9.975 16.585 -42.125 1.00 93.75 130 TYR A C 1
ATOM 1026 O O . TYR A 1 130 ? 10.773 16.334 -41.211 1.00 93.75 130 TYR A O 1
ATOM 1034 N N . PRO A 1 131 ? 8.678 16.845 -41.873 1.00 91.75 131 PRO A N 1
ATOM 1035 C CA . PRO A 1 131 ? 8.130 16.959 -40.520 1.00 91.75 131 PRO A CA 1
ATOM 1036 C C . PRO A 1 131 ? 8.157 15.642 -39.728 1.00 91.75 131 PRO A C 1
ATOM 1038 O O . PRO A 1 131 ? 8.022 15.664 -38.510 1.00 91.75 131 PRO A O 1
ATOM 1041 N N . PHE A 1 132 ? 8.353 14.501 -40.398 1.00 93.00 132 PHE A N 1
ATOM 1042 C CA . PHE A 1 132 ? 8.514 13.184 -39.770 1.00 93.00 132 PHE A CA 1
ATOM 1043 C C . PHE A 1 132 ? 9.896 12.967 -39.131 1.00 93.00 132 PHE A C 1
ATOM 1045 O O . PHE A 1 132 ? 10.138 11.910 -38.556 1.00 93.00 132 PHE A O 1
ATOM 1052 N N . THR A 1 133 ? 10.825 13.920 -39.261 1.00 94.19 133 THR A N 1
ATOM 1053 C CA . THR A 1 133 ? 12.157 13.847 -38.644 1.00 94.19 133 THR A CA 1
ATOM 1054 C C . THR A 1 133 ? 12.039 13.541 -37.151 1.00 94.19 133 THR A C 1
ATOM 1056 O O . THR A 1 133 ? 11.341 14.253 -36.438 1.00 94.19 133 THR A O 1
ATOM 1059 N N . MET A 1 134 ? 12.743 12.514 -36.670 1.00 92.62 134 MET A N 1
ATOM 1060 C CA . MET A 1 134 ? 12.750 12.159 -35.247 1.00 92.62 134 MET A CA 1
ATOM 1061 C C . MET A 1 134 ? 13.834 12.929 -34.500 1.00 92.62 134 MET A C 1
ATOM 1063 O O . MET A 1 134 ? 13.594 13.470 -33.425 1.00 92.62 134 MET A O 1
ATOM 1067 N N . ALA A 1 135 ? 15.034 13.024 -35.072 1.00 94.50 135 ALA A N 1
ATOM 1068 C CA . ALA A 1 135 ? 16.112 13.774 -34.447 1.00 94.50 135 ALA A CA 1
ATOM 1069 C C . ALA A 1 135 ? 17.124 14.329 -35.448 1.00 94.50 135 ALA A C 1
ATOM 1071 O O . ALA A 1 135 ? 17.398 13.725 -36.482 1.00 94.50 135 ALA A O 1
ATOM 1072 N N . LEU A 1 136 ? 17.713 15.467 -35.096 1.00 94.38 136 LEU A N 1
ATOM 1073 C CA . LEU A 1 136 ? 18.884 16.047 -35.741 1.00 94.38 136 LEU A CA 1
ATOM 1074 C C . LEU A 1 136 ? 19.911 16.343 -34.657 1.00 94.38 136 LEU A C 1
ATOM 1076 O O . LEU A 1 136 ? 19.612 17.068 -33.707 1.00 94.38 136 LEU A O 1
ATOM 1080 N N . GLY A 1 137 ? 21.120 15.820 -34.803 1.00 92.88 137 GLY A N 1
ATOM 1081 C CA . GLY A 1 137 ? 22.186 16.009 -33.829 1.00 92.88 137 GLY A CA 1
ATOM 1082 C C . GLY A 1 137 ? 23.555 16.134 -34.478 1.00 92.88 137 GLY A C 1
ATOM 1083 O O . GLY A 1 137 ? 23.753 15.731 -35.617 1.00 92.88 137 GLY A O 1
ATOM 1084 N N . ILE A 1 138 ? 24.513 16.699 -33.752 1.00 92.00 138 ILE A N 1
ATOM 1085 C CA . ILE A 1 138 ? 25.916 16.755 -34.170 1.00 92.00 138 ILE A CA 1
ATOM 1086 C C . ILE A 1 138 ? 26.685 15.723 -33.357 1.00 92.00 138 ILE A C 1
ATOM 1088 O O . ILE A 1 138 ? 26.668 15.774 -32.124 1.00 92.00 138 ILE A O 1
ATOM 1092 N N . LEU A 1 139 ? 27.346 14.786 -34.031 1.00 91.25 139 LEU A N 1
ATOM 1093 C CA . LEU A 1 139 ? 28.143 13.768 -33.353 1.00 91.25 139 LEU A CA 1
ATOM 1094 C C . LEU A 1 139 ? 29.399 14.389 -32.712 1.00 91.25 139 LEU A C 1
ATOM 1096 O O . LEU A 1 139 ? 29.986 15.318 -33.275 1.00 91.25 139 LEU A O 1
ATOM 1100 N N . PRO A 1 140 ? 29.859 13.882 -31.554 1.00 89.31 140 PRO A N 1
ATOM 1101 C CA . PRO A 1 140 ? 31.108 14.335 -30.948 1.00 89.31 140 PRO A CA 1
ATOM 1102 C C . PRO A 1 140 ? 32.314 14.054 -31.859 1.00 89.31 140 PRO A C 1
ATOM 1104 O O . PRO A 1 140 ? 32.521 12.909 -32.260 1.00 89.31 140 PRO A O 1
ATOM 1107 N N . GLN A 1 141 ? 33.174 15.047 -32.116 1.00 85.50 141 GLN A N 1
ATOM 1108 C CA . GLN A 1 141 ? 34.288 14.906 -33.074 1.00 85.50 141 GLN A CA 1
ATOM 1109 C C . GLN A 1 141 ? 35.216 13.715 -32.777 1.00 85.50 141 GLN A C 1
ATOM 1111 O O . GLN A 1 141 ? 35.652 13.005 -33.676 1.00 85.50 141 GLN A O 1
ATOM 1116 N N . GLN A 1 142 ? 35.475 13.452 -31.496 1.00 85.12 142 GLN A N 1
ATOM 1117 C CA . GLN A 1 142 ? 36.321 12.343 -31.038 1.00 85.12 142 GLN A CA 1
ATOM 1118 C C . GLN A 1 142 ? 35.779 10.945 -31.386 1.00 85.12 142 GLN A C 1
ATOM 1120 O O . GLN A 1 142 ? 36.531 9.971 -31.365 1.00 85.12 142 GLN A O 1
ATOM 1125 N N . SER A 1 143 ? 34.480 10.842 -31.675 1.00 87.69 143 SER A N 1
ATOM 1126 C CA . SER A 1 143 ? 33.808 9.580 -31.996 1.00 87.69 143 SER A CA 1
ATOM 1127 C C . SER A 1 143 ? 33.746 9.285 -33.493 1.00 87.69 143 SER A C 1
ATOM 1129 O O . SER A 1 143 ? 33.455 8.160 -33.880 1.00 87.69 143 SER A O 1
ATOM 1131 N N . VAL A 1 144 ? 34.061 10.267 -34.345 1.00 85.69 144 VAL A N 1
ATOM 1132 C CA . VAL A 1 144 ? 33.891 10.174 -35.804 1.00 85.69 144 VAL A CA 1
ATOM 1133 C C . VAL A 1 144 ? 34.742 9.064 -36.418 1.00 85.69 144 VAL A C 1
ATOM 1135 O O . VAL A 1 144 ? 34.296 8.404 -37.352 1.00 85.69 144 VAL A O 1
ATOM 1138 N N . LYS A 1 145 ? 35.917 8.788 -35.841 1.00 87.69 145 LYS A N 1
ATOM 1139 C CA . LYS A 1 145 ? 36.779 7.666 -36.237 1.00 87.69 145 LYS A CA 1
ATOM 1140 C C . LYS A 1 145 ? 36.050 6.316 -36.253 1.00 87.69 145 LYS A C 1
ATOM 1142 O O . LYS A 1 145 ? 36.257 5.543 -37.176 1.00 87.69 145 LYS A O 1
ATOM 1147 N N . PHE A 1 146 ? 35.144 6.075 -35.298 1.00 87.75 146 PHE A N 1
ATOM 1148 C CA . PHE A 1 146 ? 34.405 4.813 -35.209 1.00 87.75 146 PHE A CA 1
ATOM 1149 C C . PHE A 1 146 ? 33.436 4.652 -36.387 1.00 87.75 146 PHE A C 1
ATOM 1151 O O . PHE A 1 146 ? 33.310 3.569 -36.942 1.00 87.75 146 PHE A O 1
ATOM 1158 N N . PHE A 1 147 ? 32.810 5.749 -36.823 1.00 87.75 147 PHE A N 1
ATOM 1159 C CA . PHE A 1 147 ? 31.925 5.751 -37.991 1.00 87.75 147 PHE A CA 1
ATOM 1160 C C . PHE A 1 147 ? 32.703 5.630 -39.305 1.00 87.75 147 PHE A C 1
ATOM 1162 O O . PHE A 1 147 ? 32.215 5.027 -40.252 1.00 87.75 147 PHE A O 1
ATOM 1169 N N . ILE A 1 148 ? 33.916 6.184 -39.377 1.00 86.38 148 ILE A N 1
ATOM 1170 C CA . ILE A 1 148 ? 34.780 6.057 -40.560 1.00 86.38 148 ILE A CA 1
ATOM 1171 C C . ILE A 1 148 ? 35.250 4.622 -40.765 1.00 86.38 148 ILE A C 1
ATOM 1173 O O . ILE A 1 148 ? 35.271 4.147 -41.897 1.00 86.38 148 ILE A O 1
ATOM 1177 N N . GLU A 1 149 ? 35.631 3.948 -39.683 1.00 84.38 149 GLU A N 1
ATOM 1178 C CA . GLU A 1 149 ? 36.092 2.561 -39.730 1.00 84.38 149 GLU A CA 1
ATOM 1179 C C . GLU A 1 149 ? 34.963 1.586 -40.088 1.00 84.38 149 GLU A C 1
ATOM 1181 O O . GLU A 1 149 ? 35.204 0.651 -40.847 1.00 84.38 149 GLU A O 1
ATOM 1186 N N . GLU A 1 150 ? 33.744 1.820 -39.590 1.00 85.38 150 GLU A N 1
ATOM 1187 C CA . GLU A 1 150 ? 32.615 0.897 -39.767 1.00 85.38 150 GLU A CA 1
ATOM 1188 C C . GLU A 1 150 ? 31.781 1.163 -41.034 1.00 85.38 150 GLU A C 1
ATOM 1190 O O . GLU A 1 150 ? 31.341 0.224 -41.688 1.00 85.38 150 GLU A O 1
ATOM 1195 N N . GLU A 1 151 ? 31.544 2.429 -41.403 1.00 82.38 151 GLU A N 1
ATOM 1196 C CA . GLU A 1 151 ? 30.555 2.805 -42.435 1.00 82.38 151 GLU A CA 1
ATOM 1197 C C . GLU A 1 151 ? 31.182 3.243 -43.769 1.00 82.38 151 GLU A C 1
ATOM 1199 O O . GLU A 1 151 ? 30.537 3.928 -44.565 1.00 82.38 151 GLU A O 1
ATOM 1204 N N . GLU A 1 152 ? 32.449 2.886 -44.012 1.00 73.94 152 GLU A N 1
ATOM 1205 C CA . GLU A 1 152 ? 33.212 3.226 -45.230 1.00 73.94 152 GLU A CA 1
ATOM 1206 C C . GLU A 1 152 ? 33.190 4.732 -45.583 1.00 73.94 152 GLU A C 1
ATOM 1208 O O . GLU A 1 152 ? 33.295 5.139 -46.745 1.00 73.94 152 GLU A O 1
ATOM 1213 N N . ILE A 1 153 ? 33.062 5.599 -44.574 1.00 81.31 153 ILE A N 1
ATOM 1214 C CA . ILE A 1 153 ? 33.045 7.053 -44.767 1.00 81.31 153 ILE A CA 1
ATOM 1215 C C . ILE A 1 153 ? 34.446 7.513 -45.223 1.00 81.31 153 ILE A C 1
ATOM 1217 O O . ILE A 1 153 ? 35.453 7.056 -44.676 1.00 81.31 153 ILE A O 1
ATOM 1221 N N . PRO A 1 154 ? 34.569 8.454 -46.185 1.00 82.81 154 PRO A N 1
ATOM 1222 C CA . PRO A 1 154 ? 35.870 8.977 -46.595 1.00 82.81 154 PRO A CA 1
ATOM 1223 C C . PRO A 1 154 ? 36.668 9.521 -45.404 1.00 82.81 154 PRO A C 1
ATOM 1225 O O . PRO A 1 154 ? 36.162 10.346 -44.645 1.00 82.81 154 PRO A O 1
ATOM 1228 N N . LYS A 1 155 ? 37.947 9.136 -45.277 1.00 80.44 155 LYS A N 1
ATOM 1229 C CA . LYS A 1 155 ? 38.830 9.573 -44.169 1.00 80.44 155 LYS A CA 1
ATOM 1230 C C . LYS A 1 155 ? 38.909 11.095 -44.016 1.00 80.44 155 LYS A C 1
ATOM 1232 O O . LYS A 1 155 ? 39.080 11.617 -42.923 1.00 80.44 155 LYS A O 1
ATOM 1237 N N . GLU A 1 156 ? 38.751 11.828 -45.112 1.00 82.25 156 GLU A N 1
ATOM 1238 C CA . GLU A 1 156 ? 38.730 13.293 -45.127 1.00 82.25 156 GLU A CA 1
ATOM 1239 C C . GLU A 1 156 ? 37.571 13.887 -44.310 1.00 82.25 156 GLU A C 1
ATOM 1241 O O . GLU A 1 156 ? 37.696 15.001 -43.795 1.00 82.25 156 GLU A O 1
ATOM 1246 N N . ALA A 1 157 ? 36.473 13.139 -44.149 1.00 81.81 157 ALA A N 1
ATOM 1247 C CA . ALA A 1 157 ? 35.311 13.537 -43.366 1.00 81.81 157 ALA A CA 1
ATOM 1248 C C . ALA A 1 157 ? 35.542 13.471 -41.847 1.00 81.81 157 ALA A C 1
ATOM 1250 O O . ALA A 1 157 ? 34.707 13.955 -41.081 1.00 81.81 157 ALA A O 1
ATOM 1251 N N . GLU A 1 158 ? 36.694 12.963 -41.394 1.00 83.25 158 GLU A N 1
ATOM 1252 C CA . GLU A 1 158 ? 37.087 12.974 -39.978 1.00 83.25 158 GLU A CA 1
ATOM 1253 C C . GLU A 1 158 ? 37.187 14.391 -39.413 1.00 83.25 158 GLU A C 1
ATOM 1255 O O . GLU A 1 158 ? 37.035 14.590 -38.215 1.00 83.25 158 GLU A O 1
ATOM 1260 N N . LYS A 1 159 ? 37.430 15.392 -40.267 1.00 82.81 159 LYS A N 1
ATOM 1261 C CA . LYS A 1 159 ? 37.511 16.810 -39.880 1.00 82.81 159 LYS A CA 1
ATOM 1262 C C . LYS A 1 159 ? 36.198 17.565 -40.088 1.00 82.81 159 LYS A C 1
ATOM 1264 O O . LYS A 1 159 ? 36.149 18.767 -39.850 1.00 82.81 159 LYS A O 1
ATOM 1269 N N . TYR A 1 160 ? 35.169 16.897 -40.606 1.00 88.12 160 TYR A N 1
ATOM 1270 C CA . TYR A 1 160 ? 33.898 17.525 -40.958 1.00 88.12 160 TYR A CA 1
ATOM 1271 C C . TYR A 1 160 ? 32.953 17.502 -39.760 1.00 88.12 160 TYR A C 1
ATOM 1273 O O . TYR A 1 160 ? 33.066 16.650 -38.876 1.00 88.12 160 TYR A O 1
ATOM 1281 N N . ILE A 1 161 ? 32.001 18.432 -39.752 1.00 87.25 161 ILE A N 1
ATOM 1282 C CA . ILE A 1 161 ? 30.872 18.416 -38.826 1.00 87.25 161 ILE A CA 1
ATOM 1283 C C . ILE A 1 161 ? 29.974 17.246 -39.227 1.00 87.25 161 ILE A C 1
ATOM 1285 O O . ILE A 1 161 ? 29.427 17.228 -40.327 1.00 87.25 161 ILE A O 1
ATOM 1289 N N . GLN A 1 162 ? 29.818 16.273 -38.337 1.00 89.81 162 GLN A N 1
ATOM 1290 C CA . GLN A 1 162 ? 29.017 15.077 -38.582 1.00 89.81 162 GLN A CA 1
ATOM 1291 C C . GLN A 1 162 ? 27.577 15.301 -38.111 1.00 89.81 162 GLN A C 1
ATOM 1293 O O . GLN A 1 162 ? 27.285 15.251 -36.915 1.00 89.81 162 GLN A O 1
ATOM 1298 N N . LEU A 1 163 ? 26.683 15.578 -39.057 1.00 91.44 163 LEU A N 1
ATOM 1299 C CA . LEU A 1 163 ? 25.254 15.757 -38.832 1.00 91.44 163 LEU A CA 1
ATOM 1300 C C . LEU A 1 163 ? 24.548 14.398 -38.860 1.00 91.44 163 LEU A C 1
ATOM 1302 O O . LEU A 1 163 ? 24.406 13.783 -39.913 1.00 91.44 163 LEU A O 1
ATOM 1306 N N . LEU A 1 164 ? 24.066 13.954 -37.707 1.00 94.25 164 LEU A N 1
ATOM 1307 C CA . LEU A 1 164 ? 23.178 12.810 -37.570 1.00 94.25 164 LEU A CA 1
ATOM 1308 C C . LEU A 1 164 ? 21.730 13.244 -37.814 1.00 94.25 164 LEU A C 1
ATOM 1310 O O . LEU A 1 164 ? 21.237 14.167 -37.165 1.00 94.25 164 LEU A O 1
ATOM 1314 N N . TRP A 1 165 ? 21.035 12.538 -38.697 1.00 95.31 165 TRP A N 1
ATOM 1315 C CA . TRP A 1 165 ? 19.610 12.692 -38.957 1.00 95.31 165 TRP A CA 1
ATOM 1316 C C . TRP A 1 165 ? 18.903 11.352 -38.756 1.00 95.31 165 TRP A C 1
ATOM 1318 O O . TRP A 1 165 ? 19.112 10.414 -39.523 1.00 95.31 165 TRP A O 1
ATOM 1328 N N . ILE A 1 166 ? 18.077 11.267 -37.712 1.00 95.25 166 ILE A N 1
ATOM 1329 C CA . ILE A 1 166 ? 17.258 10.088 -37.429 1.00 95.25 166 ILE A CA 1
ATOM 1330 C C . ILE A 1 166 ? 15.868 10.293 -38.027 1.00 95.25 166 ILE A C 1
ATOM 1332 O O . ILE A 1 166 ? 15.172 11.261 -37.694 1.00 95.25 166 ILE A O 1
ATOM 1336 N N . VAL A 1 167 ? 15.467 9.365 -38.890 1.00 95.00 167 VAL A N 1
ATOM 1337 C CA . VAL A 1 167 ? 14.140 9.300 -39.516 1.00 95.00 167 VAL A CA 1
ATOM 1338 C C . VAL A 1 167 ? 13.418 8.020 -39.087 1.00 95.00 167 VAL A C 1
ATOM 1340 O O . VAL A 1 167 ? 14.086 7.063 -38.699 1.00 95.00 167 VAL A O 1
ATOM 1343 N N . PRO A 1 168 ? 12.078 7.965 -39.128 1.00 93.12 168 PRO A N 1
ATOM 1344 C CA . PRO A 1 168 ? 11.360 6.756 -38.753 1.00 93.12 168 PRO A CA 1
ATOM 1345 C C . PRO A 1 168 ? 11.630 5.611 -39.739 1.00 93.12 168 PRO A C 1
ATOM 1347 O O . PRO A 1 168 ? 11.980 5.835 -40.899 1.00 93.12 168 PRO A O 1
ATOM 1350 N N . GLU A 1 169 ? 11.455 4.377 -39.267 1.00 92.25 169 GLU A N 1
ATOM 1351 C CA . GLU A 1 169 ? 11.762 3.157 -40.029 1.00 92.25 169 GLU A CA 1
ATOM 1352 C C . GLU A 1 169 ? 10.954 3.034 -41.331 1.00 92.25 169 GLU A C 1
ATOM 1354 O O . GLU A 1 169 ? 11.440 2.524 -42.338 1.00 92.25 169 GLU A O 1
ATOM 1359 N N . ASP A 1 170 ? 9.731 3.564 -41.365 1.00 92.44 170 ASP A N 1
ATOM 1360 C CA . ASP A 1 170 ? 8.893 3.557 -42.568 1.00 92.44 170 ASP A CA 1
ATOM 1361 C C . ASP A 1 170 ? 9.493 4.372 -43.734 1.00 92.44 170 ASP A C 1
ATOM 1363 O O . ASP A 1 170 ? 9.167 4.116 -44.896 1.00 92.44 170 ASP A O 1
ATOM 1367 N N . GLN A 1 171 ? 10.427 5.289 -43.450 1.00 93.06 171 GLN A N 1
ATOM 1368 C CA . GLN A 1 171 ? 11.166 6.076 -44.440 1.00 93.06 171 GLN A CA 1
ATOM 1369 C C . GLN A 1 171 ? 12.458 5.406 -44.922 1.00 93.06 171 GLN A C 1
ATOM 1371 O O . GLN A 1 171 ? 13.164 5.990 -45.747 1.00 93.06 171 GLN A O 1
ATOM 1376 N N . PHE A 1 172 ? 12.778 4.187 -44.469 1.00 90.62 172 PHE A N 1
ATOM 1377 C CA . PHE A 1 172 ? 14.027 3.494 -44.807 1.00 90.62 172 PHE A CA 1
ATOM 1378 C C . PHE A 1 172 ? 14.308 3.459 -46.321 1.00 90.62 172 PHE A C 1
ATOM 1380 O O . PHE A 1 172 ? 15.411 3.767 -46.775 1.00 90.62 172 PHE A O 1
ATOM 1387 N N . LYS A 1 173 ? 13.283 3.172 -47.136 1.00 91.81 173 LYS A N 1
ATOM 1388 C CA . LYS A 1 173 ? 13.408 3.104 -48.606 1.00 91.81 173 LYS A CA 1
ATOM 1389 C C . LYS A 1 173 ? 13.686 4.457 -49.265 1.00 91.81 173 LYS A C 1
ATOM 1391 O O . LYS A 1 173 ? 14.283 4.499 -50.338 1.00 91.81 173 LYS A O 1
ATOM 1396 N N . GLU A 1 174 ? 13.287 5.555 -48.630 1.00 91.88 174 GLU A N 1
ATOM 1397 C CA . GLU A 1 174 ? 13.469 6.911 -49.152 1.00 91.88 174 GLU A CA 1
ATOM 1398 C C . GLU A 1 174 ? 14.826 7.514 -48.751 1.00 91.88 174 GLU A C 1
ATOM 1400 O O . GLU A 1 174 ? 15.214 8.551 -49.292 1.00 91.88 174 GLU A O 1
ATOM 1405 N N . ILE A 1 175 ? 15.596 6.864 -47.865 1.00 90.75 175 ILE A N 1
ATOM 1406 C CA . ILE A 1 175 ? 16.896 7.357 -47.378 1.00 90.75 175 ILE A CA 1
ATOM 1407 C C . ILE A 1 175 ? 17.841 7.811 -48.505 1.00 90.75 175 ILE A C 1
ATOM 1409 O O . ILE A 1 175 ? 18.410 8.896 -48.366 1.00 90.75 175 ILE A O 1
ATOM 1413 N N . PRO A 1 176 ? 18.025 7.085 -49.631 1.00 90.75 176 PRO A N 1
ATOM 1414 C CA . PRO A 1 176 ? 18.905 7.546 -50.710 1.00 90.75 176 PRO A CA 1
ATOM 1415 C C . PRO A 1 176 ? 18.481 8.901 -51.293 1.00 90.75 176 PRO A C 1
ATOM 1417 O O . PRO A 1 176 ? 19.316 9.772 -51.544 1.00 90.75 176 PRO A O 1
ATOM 1420 N N . LYS A 1 177 ? 17.170 9.108 -51.454 1.00 90.69 177 LYS A N 1
ATOM 1421 C CA . LYS A 1 177 ? 16.591 10.363 -51.941 1.00 90.69 177 LYS A CA 1
ATOM 1422 C C . LYS A 1 177 ? 16.710 11.471 -50.896 1.00 90.69 177 LYS A C 1
ATOM 1424 O O . LYS A 1 177 ? 17.096 12.586 -51.240 1.00 90.69 177 LYS A O 1
ATOM 1429 N N . LEU A 1 178 ? 16.447 11.159 -49.624 1.00 90.50 178 LEU A N 1
ATOM 1430 C CA . LEU A 1 178 ? 16.617 12.095 -48.509 1.00 90.50 178 LEU A CA 1
ATOM 1431 C C . LEU A 1 178 ? 18.071 12.565 -48.396 1.00 90.50 178 LEU A C 1
ATOM 1433 O O . LEU A 1 178 ? 18.302 13.769 -48.293 1.00 90.50 178 LEU A O 1
ATOM 1437 N N . LYS A 1 179 ? 19.041 11.642 -48.499 1.00 88.12 179 LYS A N 1
ATOM 1438 C CA . LYS A 1 179 ? 20.485 11.930 -48.538 1.00 88.12 179 LYS A CA 1
ATOM 1439 C C . LYS A 1 179 ? 20.847 12.851 -49.708 1.00 88.12 179 LYS A C 1
ATOM 1441 O O . LYS A 1 179 ? 21.529 13.850 -49.504 1.00 88.12 179 LYS A O 1
ATOM 1446 N N . ALA A 1 180 ? 20.368 12.571 -50.920 1.00 87.75 180 ALA A N 1
ATOM 1447 C CA . ALA A 1 180 ? 20.643 13.426 -52.078 1.00 87.75 180 ALA A CA 1
ATOM 1448 C C . ALA A 1 180 ? 20.062 14.844 -51.916 1.00 87.75 180 ALA A C 1
ATOM 1450 O O . ALA A 1 180 ? 20.696 15.836 -52.278 1.00 87.75 180 ALA A O 1
ATOM 1451 N N . ASP A 1 181 ? 18.861 14.953 -51.351 1.00 87.31 181 ASP A N 1
ATOM 1452 C CA . ASP A 1 181 ? 18.188 16.234 -51.160 1.00 87.31 181 ASP A CA 1
ATOM 1453 C C . ASP A 1 181 ? 18.798 17.069 -50.030 1.00 87.31 181 ASP A C 1
ATOM 1455 O O . ASP A 1 181 ? 18.937 18.284 -50.186 1.00 87.31 181 ASP A O 1
ATOM 1459 N N . ILE A 1 182 ? 19.184 16.450 -48.911 1.00 87.06 182 ILE A N 1
ATOM 1460 C CA . ILE A 1 182 ? 19.837 17.169 -47.811 1.00 87.06 182 ILE A CA 1
ATOM 1461 C C . ILE A 1 182 ? 21.238 17.636 -48.205 1.00 87.06 182 ILE A C 1
ATOM 1463 O O . ILE A 1 182 ? 21.618 18.732 -47.813 1.00 87.06 182 ILE A O 1
ATOM 1467 N N . VAL A 1 183 ? 21.973 16.892 -49.042 1.00 86.56 183 VAL A N 1
ATOM 1468 C CA . VAL A 1 183 ? 23.272 17.344 -49.574 1.00 86.56 183 VAL A CA 1
ATOM 1469 C C . VAL A 1 183 ? 23.117 18.654 -50.352 1.00 86.56 183 VAL A C 1
ATOM 1471 O O . VAL A 1 183 ? 23.866 19.591 -50.102 1.00 86.56 183 VAL A O 1
ATOM 1474 N N . LYS A 1 184 ? 22.076 18.795 -51.187 1.00 85.19 184 LYS A N 1
ATOM 1475 C CA . LYS A 1 184 ? 21.789 20.068 -51.882 1.00 85.19 184 LYS A CA 1
ATOM 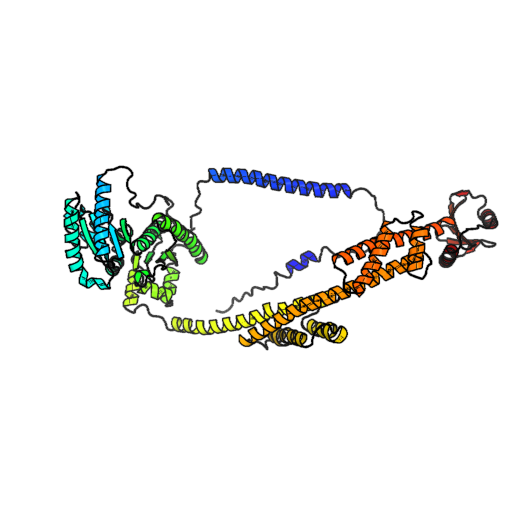1476 C C . LYS A 1 184 ? 21.495 21.217 -50.910 1.00 85.19 184 LYS A C 1
ATOM 1478 O O . LYS A 1 184 ? 21.890 22.354 -51.159 1.00 85.19 184 LYS A O 1
ATOM 1483 N N . GLN A 1 185 ? 20.778 20.940 -49.817 1.00 83.38 185 GLN A N 1
ATOM 1484 C CA . GLN A 1 185 ? 20.509 21.946 -48.782 1.00 83.38 185 GLN A CA 1
ATOM 1485 C C . GLN A 1 185 ? 21.777 22.311 -48.003 1.00 83.38 185 GLN A C 1
ATOM 1487 O O . GLN A 1 185 ? 21.996 23.485 -47.704 1.00 83.38 185 GLN A O 1
ATOM 1492 N N . ILE A 1 186 ? 22.624 21.322 -47.715 1.00 85.38 186 ILE A N 1
ATOM 1493 C CA . ILE A 1 186 ? 23.929 21.513 -47.093 1.00 85.38 186 ILE A CA 1
ATOM 1494 C C . ILE A 1 186 ? 24.793 22.391 -47.992 1.00 85.38 186 ILE A C 1
ATOM 1496 O O . ILE A 1 186 ? 25.287 23.391 -47.494 1.00 85.38 186 ILE A O 1
ATOM 1500 N N . ASP A 1 187 ? 24.901 22.122 -49.296 1.00 83.56 187 ASP A N 1
ATOM 1501 C CA . ASP A 1 187 ? 25.705 22.921 -50.236 1.00 83.56 187 ASP A CA 1
ATOM 1502 C C . ASP A 1 187 ? 25.326 24.414 -50.228 1.00 83.56 187 ASP A C 1
ATOM 1504 O O . ASP A 1 187 ? 26.198 25.288 -50.269 1.00 83.56 187 ASP A O 1
ATOM 1508 N N . ALA A 1 188 ? 24.032 24.726 -50.100 1.00 79.25 188 ALA A N 1
ATOM 1509 C CA . ALA A 1 188 ? 23.535 26.102 -50.019 1.00 79.25 188 ALA A CA 1
ATOM 1510 C C . ALA A 1 188 ? 23.973 26.838 -48.733 1.00 79.25 188 ALA A C 1
ATOM 1512 O O . ALA A 1 188 ? 24.127 28.064 -48.727 1.00 79.25 188 ALA A O 1
ATOM 1513 N N . VAL A 1 189 ? 24.180 26.101 -47.641 1.00 79.56 189 VAL A N 1
ATOM 1514 C CA . VAL A 1 189 ? 24.633 26.625 -46.341 1.00 79.56 189 VAL A CA 1
ATOM 1515 C C . VAL A 1 189 ? 26.163 26.543 -46.211 1.00 79.56 189 VAL A C 1
ATOM 1517 O O . VAL A 1 189 ? 26.795 27.409 -45.604 1.00 79.56 189 VAL A O 1
ATOM 1520 N N . GLN A 1 190 ? 26.775 25.554 -46.862 1.00 80.56 190 GLN A N 1
ATOM 1521 C CA . GLN A 1 190 ? 28.193 25.218 -46.830 1.00 80.56 190 GLN A CA 1
ATOM 1522 C C . GLN A 1 190 ? 29.073 26.373 -47.302 1.00 80.56 190 GLN A C 1
ATOM 1524 O O . GLN A 1 190 ? 30.130 26.603 -46.725 1.00 80.56 190 GLN A O 1
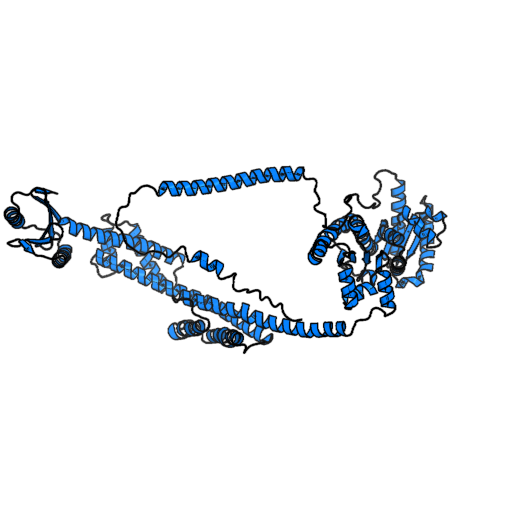ATOM 1529 N N . GLN A 1 191 ? 28.614 27.155 -48.286 1.00 76.81 191 GLN A N 1
ATOM 1530 C CA . GLN A 1 191 ? 29.324 28.343 -48.787 1.00 76.81 191 GLN A CA 1
ATOM 1531 C C . GLN A 1 191 ? 29.564 29.414 -47.706 1.00 76.81 191 GLN A C 1
ATOM 1533 O O . GLN A 1 191 ? 30.414 30.289 -47.866 1.00 76.81 191 GLN A O 1
ATOM 1538 N N . LYS A 1 192 ? 28.810 29.375 -46.600 1.00 76.19 192 LYS A N 1
ATOM 1539 C CA . LYS A 1 192 ? 28.900 30.336 -45.489 1.00 76.19 192 LYS A CA 1
ATOM 1540 C C . LYS A 1 192 ? 29.682 29.788 -44.294 1.00 76.19 192 LYS A C 1
ATOM 1542 O O . LYS A 1 192 ? 29.980 30.564 -43.376 1.00 76.19 192 LYS A O 1
ATOM 1547 N N . LEU A 1 193 ? 30.020 28.498 -44.318 1.00 78.25 193 LEU A N 1
ATOM 1548 C CA . LEU A 1 193 ? 30.725 27.765 -43.273 1.00 78.25 193 LEU A CA 1
ATOM 1549 C C . LEU A 1 193 ? 32.163 27.460 -43.697 1.00 78.25 193 LEU A C 1
ATOM 1551 O O . LEU A 1 193 ? 32.443 27.201 -44.863 1.00 78.25 193 LEU A O 1
ATOM 1555 N N . LYS A 1 194 ? 33.081 27.493 -42.729 1.00 73.12 194 LYS A N 1
ATOM 1556 C CA . LYS A 1 194 ? 34.484 27.115 -42.941 1.00 73.12 194 LYS A CA 1
ATOM 1557 C C . LYS A 1 194 ? 34.653 25.594 -42.962 1.00 73.12 194 LYS A C 1
ATOM 1559 O O . LYS A 1 194 ? 35.392 25.073 -43.793 1.00 73.12 194 LYS A O 1
ATOM 1564 N N . ASP A 1 195 ? 33.951 24.907 -42.067 1.00 78.19 195 ASP A N 1
ATOM 1565 C CA . ASP A 1 195 ? 34.011 23.456 -41.928 1.00 78.19 195 ASP A CA 1
ATOM 1566 C C . ASP A 1 195 ? 32.947 22.792 -42.801 1.00 78.19 195 ASP A C 1
ATOM 1568 O O . ASP A 1 195 ? 31.814 23.274 -42.904 1.00 78.19 195 ASP A O 1
ATOM 1572 N N . LYS A 1 196 ? 33.319 21.686 -43.449 1.00 85.62 196 LYS A N 1
ATOM 1573 C CA . LYS A 1 196 ? 32.390 20.884 -44.249 1.00 85.62 196 LYS A CA 1
ATOM 1574 C C . LYS A 1 196 ? 31.430 20.110 -43.353 1.00 85.62 196 LYS A C 1
ATOM 1576 O O . LYS A 1 196 ? 31.812 19.712 -42.254 1.00 85.62 196 LYS A O 1
ATOM 1581 N N . ILE A 1 197 ? 30.209 19.886 -43.825 1.00 87.38 197 ILE A N 1
ATOM 1582 C CA . ILE A 1 197 ? 29.217 19.045 -43.151 1.00 87.38 197 ILE A CA 1
ATOM 1583 C C . ILE A 1 197 ? 29.145 17.695 -43.864 1.00 87.38 197 ILE A C 1
ATOM 1585 O O . ILE A 1 197 ? 28.967 17.630 -45.078 1.00 87.38 197 ILE A O 1
ATOM 1589 N N . TRP A 1 198 ? 29.253 16.617 -43.095 1.00 88.81 198 TRP A N 1
ATOM 1590 C CA . TRP A 1 198 ? 28.916 15.268 -43.532 1.00 88.81 198 TRP A CA 1
ATOM 1591 C C . TRP A 1 198 ? 27.610 14.844 -42.874 1.00 88.81 198 TRP A C 1
ATOM 1593 O O . TRP A 1 198 ? 27.411 15.102 -41.691 1.00 88.81 198 TRP A O 1
ATOM 1603 N N . VAL A 1 199 ? 26.721 14.197 -43.622 1.00 89.56 199 VAL A N 1
ATOM 1604 C CA . VAL A 1 199 ? 25.405 13.791 -43.123 1.00 89.56 199 VAL A CA 1
ATOM 1605 C C . VAL A 1 199 ? 25.295 12.277 -43.019 1.00 89.56 199 VAL A C 1
ATOM 1607 O O . VAL A 1 199 ? 25.558 11.546 -43.973 1.00 89.56 199 VAL A O 1
ATOM 1610 N N . GLN A 1 200 ? 24.850 11.812 -41.860 1.00 90.06 200 GLN A N 1
ATOM 1611 C CA . GLN A 1 200 ? 24.516 10.423 -41.596 1.00 90.06 200 GLN A CA 1
ATOM 1612 C C . GLN A 1 200 ? 23.013 10.332 -41.371 1.00 90.06 200 GLN A C 1
ATOM 1614 O O . GLN A 1 200 ? 22.490 10.882 -40.407 1.00 90.06 200 GLN A O 1
ATOM 1619 N N . VAL A 1 201 ? 22.317 9.650 -42.277 1.00 93.19 201 VAL A N 1
ATOM 1620 C CA . VAL A 1 201 ? 20.880 9.385 -42.142 1.00 93.19 201 VAL A CA 1
ATOM 1621 C C . VAL A 1 201 ? 20.716 7.961 -41.639 1.00 93.19 201 VAL A C 1
ATOM 1623 O O . VAL A 1 201 ? 21.241 7.048 -42.282 1.00 93.19 201 VAL A O 1
ATOM 1626 N N . LYS A 1 202 ? 20.031 7.804 -40.505 1.00 93.75 202 LYS A N 1
ATOM 1627 C CA . LYS A 1 202 ? 19.793 6.529 -39.819 1.00 93.75 202 LYS A CA 1
ATOM 1628 C C . LYS A 1 202 ? 18.329 6.394 -39.413 1.00 93.75 202 LYS A C 1
ATOM 1630 O O . LYS A 1 202 ? 17.627 7.388 -39.238 1.00 93.75 202 LYS A O 1
ATOM 1635 N N . THR A 1 203 ? 17.895 5.166 -39.210 1.00 95.00 203 THR A N 1
ATOM 1636 C CA . THR A 1 203 ? 16.649 4.807 -38.532 1.00 95.00 203 THR A CA 1
ATOM 1637 C C . THR A 1 203 ? 16.931 4.384 -37.087 1.00 95.00 203 THR A C 1
ATOM 1639 O O . THR A 1 203 ? 18.080 4.094 -36.745 1.00 95.00 203 THR A O 1
ATOM 1642 N N . PRO A 1 204 ? 15.918 4.310 -36.204 1.00 94.31 204 PRO A N 1
ATOM 1643 C CA . PRO A 1 204 ? 16.082 3.668 -34.902 1.00 94.31 204 PRO A CA 1
ATOM 1644 C C . PRO A 1 204 ? 16.597 2.226 -35.008 1.00 94.31 204 PRO A C 1
ATOM 1646 O O . PRO A 1 204 ? 17.400 1.819 -34.175 1.00 94.31 204 PRO A O 1
ATOM 1649 N N . VAL A 1 205 ? 16.189 1.473 -36.039 1.00 94.06 205 VAL A N 1
ATOM 1650 C CA . VAL A 1 205 ? 16.650 0.093 -36.256 1.00 94.06 205 VAL A CA 1
ATOM 1651 C C . VAL A 1 205 ? 18.152 0.063 -36.521 1.00 94.06 205 VAL A C 1
ATOM 1653 O O . VAL A 1 205 ? 18.844 -0.708 -35.867 1.00 94.06 205 VAL A O 1
ATOM 1656 N N . ASP A 1 206 ? 18.679 0.962 -37.360 1.00 94.38 206 ASP A N 1
ATOM 1657 C CA . ASP A 1 206 ? 20.128 1.067 -37.594 1.00 94.38 206 ASP A CA 1
ATOM 1658 C C . ASP A 1 206 ? 20.897 1.310 -36.282 1.00 94.38 206 ASP A C 1
ATOM 1660 O O . ASP A 1 206 ? 21.973 0.757 -36.064 1.00 94.38 206 ASP A O 1
ATOM 1664 N N . VAL A 1 207 ? 20.344 2.128 -35.377 1.00 94.88 207 VAL A N 1
ATOM 1665 C CA . VAL A 1 207 ? 20.947 2.395 -34.059 1.00 94.88 207 VAL A CA 1
ATOM 1666 C C . VAL A 1 207 ? 20.924 1.149 -33.168 1.00 94.88 207 VAL A C 1
ATOM 1668 O O . VAL A 1 207 ? 21.886 0.890 -32.442 1.00 94.88 207 VAL A O 1
ATOM 1671 N N . TRP A 1 208 ? 19.843 0.371 -33.211 1.00 95.38 208 TRP A N 1
ATOM 1672 C CA . TRP A 1 208 ? 19.720 -0.869 -32.448 1.00 95.38 208 TRP A CA 1
ATOM 1673 C C . TRP A 1 208 ? 20.594 -1.994 -32.990 1.00 95.38 208 TRP A C 1
ATOM 1675 O O . TRP A 1 208 ? 21.153 -2.738 -32.188 1.00 95.38 208 TRP A O 1
ATOM 1685 N N . GLU A 1 209 ? 20.783 -2.090 -34.303 1.00 94.75 209 GLU A N 1
ATOM 1686 C CA . GLU A 1 209 ? 21.715 -3.049 -34.903 1.00 94.75 209 GLU A CA 1
ATOM 1687 C C . GLU A 1 209 ? 23.161 -2.752 -34.481 1.00 94.75 209 GLU A C 1
ATOM 1689 O O . GLU A 1 209 ? 23.847 -3.661 -34.025 1.00 94.75 209 GLU A O 1
ATOM 1694 N N . LEU A 1 210 ? 23.589 -1.478 -34.444 1.00 95.12 210 LEU A N 1
ATOM 1695 C CA . LEU A 1 210 ? 24.906 -1.110 -33.889 1.00 95.12 210 LEU A CA 1
ATOM 1696 C C . LEU A 1 210 ? 25.100 -1.626 -32.454 1.00 95.12 210 LEU A C 1
ATOM 1698 O O . LEU A 1 210 ? 26.169 -2.113 -32.088 1.00 95.12 210 LEU A O 1
ATOM 1702 N N . ALA A 1 211 ? 24.062 -1.530 -31.626 1.00 95.00 211 ALA A N 1
ATOM 1703 C CA . ALA A 1 211 ? 24.083 -2.056 -30.267 1.00 95.00 211 ALA A CA 1
ATOM 1704 C C . ALA A 1 211 ? 24.116 -3.597 -30.226 1.00 95.00 211 ALA A C 1
ATOM 1706 O O . ALA A 1 211 ? 24.836 -4.178 -29.413 1.00 95.00 211 ALA A O 1
ATOM 1707 N N . LEU A 1 212 ? 23.370 -4.271 -31.104 1.00 94.69 212 LEU A N 1
ATOM 1708 C CA . LEU A 1 212 ? 23.362 -5.734 -31.209 1.00 94.69 212 LEU A CA 1
ATOM 1709 C C . LEU A 1 212 ? 24.695 -6.294 -31.733 1.00 94.69 212 LEU A C 1
ATOM 1711 O O . LEU A 1 212 ? 25.117 -7.359 -31.282 1.00 94.69 212 LEU A O 1
ATOM 1715 N N . ASP A 1 213 ? 25.395 -5.532 -32.570 1.00 94.19 213 ASP A N 1
ATOM 1716 C CA . ASP A 1 213 ? 26.740 -5.821 -33.079 1.00 94.19 213 ASP A CA 1
ATOM 1717 C C . ASP A 1 213 ? 27.860 -5.404 -32.111 1.00 94.19 213 ASP A C 1
ATOM 1719 O O . ASP A 1 213 ? 29.047 -5.448 -32.442 1.00 94.19 213 ASP A O 1
ATOM 1723 N N . SER A 1 214 ? 27.502 -5.021 -30.879 1.00 94.69 214 SER A N 1
ATOM 1724 C CA . SER A 1 214 ? 28.432 -4.593 -29.825 1.00 94.69 214 SER A CA 1
ATOM 1725 C C . SER A 1 214 ? 29.263 -3.348 -30.167 1.00 94.69 214 SER A C 1
ATOM 1727 O O . SER A 1 214 ? 30.307 -3.120 -29.558 1.00 94.69 214 SER A O 1
ATOM 1729 N N . LYS A 1 215 ? 28.802 -2.499 -31.094 1.00 95.06 215 LYS A N 1
ATOM 1730 C CA . LYS A 1 215 ? 29.431 -1.214 -31.458 1.00 95.06 215 LYS A CA 1
ATOM 1731 C C . LYS A 1 215 ? 29.026 -0.108 -30.476 1.00 95.06 215 LYS A C 1
ATOM 1733 O O . LYS A 1 215 ? 28.491 0.940 -30.853 1.00 95.06 215 LYS A O 1
ATOM 1738 N N . PHE A 1 216 ? 29.232 -0.350 -29.181 1.00 94.94 216 PHE A N 1
ATOM 1739 C CA . PHE A 1 216 ? 28.715 0.503 -28.105 1.00 94.94 216 PHE A CA 1
ATOM 1740 C C . PHE A 1 216 ? 29.279 1.929 -28.137 1.00 94.94 216 PHE A C 1
ATOM 1742 O O . PHE A 1 216 ? 28.597 2.862 -27.717 1.00 94.94 216 PHE A O 1
ATOM 1749 N N . GLU A 1 217 ? 30.485 2.130 -28.670 1.00 93.81 217 GLU A N 1
ATOM 1750 C CA . GLU A 1 217 ? 31.107 3.443 -28.852 1.00 93.81 217 GLU A CA 1
ATOM 1751 C C . GLU A 1 217 ? 30.309 4.321 -29.825 1.00 93.81 217 GLU A C 1
ATOM 1753 O O . GLU A 1 217 ? 30.137 5.517 -29.579 1.00 93.81 217 GLU A O 1
ATOM 1758 N N . MET A 1 218 ? 29.771 3.736 -30.900 1.00 94.38 218 MET A N 1
ATOM 1759 C CA . MET A 1 218 ? 28.935 4.448 -31.873 1.00 94.38 218 MET A CA 1
ATOM 1760 C C . MET A 1 218 ? 27.563 4.777 -31.281 1.00 94.38 218 MET A C 1
ATOM 1762 O O . MET A 1 218 ? 27.070 5.894 -31.435 1.00 94.38 218 MET A O 1
ATOM 1766 N N . VAL A 1 219 ? 26.970 3.841 -30.537 1.00 95.38 219 VAL A N 1
ATOM 1767 C CA . VAL A 1 219 ? 25.693 4.058 -29.835 1.00 95.38 219 VAL A CA 1
ATOM 1768 C C . VAL A 1 219 ? 25.833 5.160 -28.781 1.00 95.38 219 VAL A C 1
ATOM 1770 O O . VAL A 1 219 ? 24.997 6.062 -28.707 1.00 95.38 219 VAL A O 1
ATOM 1773 N N . SER A 1 220 ? 26.930 5.141 -28.017 1.00 94.94 220 SER A N 1
ATOM 1774 C CA . SER A 1 220 ? 27.285 6.184 -27.049 1.00 94.94 220 SER A CA 1
ATOM 1775 C C . SER A 1 220 ? 27.460 7.543 -27.730 1.00 94.94 220 SER A C 1
ATOM 1777 O O . SER A 1 220 ? 26.921 8.549 -27.268 1.00 94.94 220 SER A O 1
ATOM 1779 N N . ALA A 1 221 ? 28.137 7.584 -28.881 1.00 94.25 221 ALA A N 1
ATOM 1780 C CA . ALA A 1 221 ? 28.309 8.803 -29.664 1.00 94.25 221 ALA A CA 1
ATOM 1781 C C . ALA A 1 221 ? 26.983 9.391 -30.168 1.00 94.25 221 ALA A C 1
ATOM 1783 O O . ALA A 1 221 ? 26.795 10.609 -30.121 1.00 94.25 221 ALA A O 1
ATOM 1784 N N . ILE A 1 222 ? 26.055 8.538 -30.608 1.00 95.00 222 ILE A N 1
ATOM 1785 C CA . ILE A 1 222 ? 24.704 8.938 -31.021 1.00 95.00 222 ILE A CA 1
ATOM 1786 C C . ILE A 1 222 ? 23.930 9.508 -29.827 1.00 95.00 222 ILE A C 1
ATOM 1788 O O . ILE A 1 222 ? 23.398 10.617 -29.917 1.00 95.00 222 ILE A O 1
ATOM 1792 N N . ALA A 1 223 ? 23.925 8.810 -28.689 1.00 94.31 223 ALA A N 1
ATOM 1793 C CA . ALA A 1 223 ? 23.265 9.257 -27.460 1.00 94.31 223 ALA A CA 1
ATOM 1794 C C . ALA A 1 223 ? 23.814 10.606 -26.951 1.00 94.31 223 ALA A C 1
ATOM 1796 O O . ALA A 1 223 ? 23.067 11.494 -26.531 1.00 94.31 223 ALA A O 1
ATOM 1797 N N . MET A 1 224 ? 25.133 10.790 -27.036 1.00 92.62 224 MET A N 1
ATOM 1798 C CA . MET A 1 224 ? 25.839 12.000 -26.602 1.00 92.62 224 MET A CA 1
ATOM 1799 C C . MET A 1 224 ? 25.918 13.090 -27.679 1.00 92.62 224 MET A C 1
ATOM 1801 O O . MET A 1 224 ? 26.595 14.102 -27.476 1.00 92.62 224 MET A O 1
ATOM 1805 N N . SER A 1 225 ? 25.223 12.923 -28.807 1.00 91.44 225 SER A N 1
ATOM 1806 C CA . SER A 1 225 ? 25.161 13.939 -29.857 1.00 91.44 225 SER A CA 1
ATOM 1807 C C . SER A 1 225 ? 24.568 15.251 -29.337 1.00 91.44 225 SER A C 1
ATOM 1809 O O . SER A 1 225 ? 23.656 15.266 -28.503 1.00 91.44 225 SER A O 1
ATOM 1811 N N . PHE A 1 226 ? 25.085 16.377 -29.832 1.00 90.12 226 PHE A N 1
ATOM 1812 C CA . PHE A 1 226 ? 24.538 17.696 -29.529 1.00 90.12 226 PHE A CA 1
ATOM 1813 C C . PHE A 1 226 ? 23.208 17.873 -30.279 1.00 90.12 226 PHE A C 1
ATOM 1815 O O . PHE A 1 226 ? 23.223 17.864 -31.510 1.00 90.12 226 PHE A O 1
ATOM 1822 N N . PRO A 1 227 ? 22.062 18.022 -29.593 1.00 90.75 227 PRO A N 1
ATOM 1823 C CA . PRO A 1 227 ? 20.759 17.987 -30.245 1.00 90.75 227 PRO A CA 1
ATOM 1824 C C . PRO A 1 227 ? 20.444 19.338 -30.901 1.00 90.75 227 PRO A C 1
ATOM 1826 O O . PRO A 1 227 ? 20.384 20.365 -30.228 1.00 90.75 227 PRO A O 1
ATOM 1829 N N . LEU A 1 228 ? 20.193 19.333 -32.209 1.00 91.25 228 LEU A N 1
ATOM 1830 C CA . LEU A 1 228 ? 19.592 20.457 -32.935 1.00 91.25 228 LEU A CA 1
ATOM 1831 C C . LEU A 1 228 ? 18.061 20.368 -32.893 1.00 91.25 228 LEU A C 1
ATOM 1833 O O . LEU A 1 228 ? 17.371 21.371 -32.703 1.00 91.25 228 LEU A O 1
ATOM 1837 N N . TYR A 1 229 ? 17.534 19.154 -33.047 1.00 93.00 229 TYR A N 1
ATOM 1838 C CA . TYR A 1 229 ? 16.123 18.808 -32.914 1.00 93.00 229 TYR A CA 1
ATOM 1839 C C . TYR A 1 229 ? 16.001 17.410 -32.309 1.00 93.00 229 TYR A C 1
ATOM 1841 O O . TYR A 1 229 ? 16.781 16.525 -32.652 1.00 93.00 229 TYR A O 1
ATOM 1849 N N . ASP A 1 230 ? 15.020 17.196 -31.441 1.00 90.44 230 ASP A N 1
ATOM 1850 C CA . ASP A 1 230 ? 14.744 15.881 -30.872 1.00 90.44 230 ASP A CA 1
ATOM 1851 C C . ASP A 1 230 ? 13.255 15.747 -30.550 1.00 90.44 230 ASP A C 1
ATOM 1853 O O . ASP A 1 230 ? 12.696 16.556 -29.805 1.00 90.44 230 ASP A O 1
ATOM 1857 N N . SER A 1 231 ? 12.617 14.720 -31.106 1.00 87.44 231 SER A N 1
ATOM 1858 C CA . SER A 1 231 ? 11.251 14.322 -30.774 1.00 87.44 231 SER A CA 1
ATOM 1859 C C . SER A 1 231 ? 11.185 13.439 -29.520 1.00 87.44 231 SER A C 1
ATOM 1861 O O . SER A 1 231 ? 10.086 13.143 -29.054 1.00 87.44 231 SER A O 1
ATOM 1863 N N . GLY A 1 232 ? 12.337 13.017 -28.980 1.00 87.56 232 GLY A N 1
ATOM 1864 C CA . GLY A 1 232 ? 12.482 12.298 -27.712 1.00 87.56 232 GLY A CA 1
ATOM 1865 C C . GLY A 1 232 ? 13.563 11.210 -27.727 1.00 87.56 232 GLY A C 1
ATOM 1866 O O . GLY A 1 232 ? 14.120 10.893 -26.681 1.00 87.56 232 GLY A O 1
ATOM 1867 N N . ILE A 1 233 ? 13.898 10.645 -28.893 1.00 89.81 233 ILE A N 1
ATOM 1868 C CA . ILE A 1 233 ? 14.815 9.499 -28.987 1.00 89.81 233 ILE A CA 1
ATOM 1869 C C . ILE A 1 233 ? 16.233 9.834 -28.498 1.00 89.81 233 ILE A C 1
ATOM 1871 O O . ILE A 1 233 ? 16.807 9.052 -27.741 1.00 89.81 233 ILE A O 1
ATOM 1875 N N . LEU A 1 234 ? 16.789 11.002 -28.851 1.00 91.00 234 LEU A N 1
ATOM 1876 C CA . LEU A 1 234 ? 18.152 11.361 -28.436 1.00 91.00 234 LEU A CA 1
ATOM 1877 C C . LEU A 1 234 ? 18.227 11.658 -26.940 1.00 91.00 234 LEU A C 1
ATOM 1879 O O . LEU A 1 234 ? 19.163 11.225 -26.276 1.00 91.00 234 LEU A O 1
ATOM 1883 N N . SER A 1 235 ? 17.252 12.381 -26.393 1.00 90.31 235 SER A N 1
ATOM 1884 C CA . SER A 1 235 ? 17.183 12.690 -24.962 1.00 90.31 235 SER A CA 1
ATOM 1885 C C . SER A 1 235 ? 17.004 11.431 -24.118 1.00 90.31 235 SER A C 1
ATOM 1887 O O . SER A 1 235 ? 17.714 11.270 -23.125 1.00 90.31 235 SER A O 1
ATOM 1889 N N . MET A 1 236 ? 16.143 10.505 -24.545 1.00 91.50 236 MET A N 1
ATOM 1890 C CA . MET A 1 236 ? 15.973 9.193 -23.919 1.00 91.50 236 MET A CA 1
ATOM 1891 C C . MET A 1 236 ? 17.277 8.379 -23.920 1.00 91.50 236 MET A C 1
ATOM 1893 O O . MET A 1 236 ? 17.717 7.920 -22.863 1.00 91.50 236 MET A O 1
ATOM 1897 N N . MET A 1 237 ? 17.942 8.264 -25.078 1.00 93.81 237 MET A N 1
ATOM 1898 C CA . MET A 1 237 ? 19.234 7.572 -25.182 1.00 93.81 237 MET A CA 1
ATOM 1899 C C . MET A 1 237 ? 20.299 8.237 -24.308 1.00 93.81 237 MET A C 1
ATOM 1901 O O . MET A 1 237 ? 21.056 7.547 -23.629 1.00 93.81 237 MET A O 1
ATOM 1905 N N . ARG A 1 238 ? 20.348 9.573 -24.286 1.00 93.69 238 ARG A N 1
ATOM 1906 C CA . ARG A 1 238 ? 21.332 10.336 -23.513 1.00 93.69 238 ARG A CA 1
ATOM 1907 C C . ARG A 1 238 ? 21.202 10.097 -22.016 1.00 93.69 238 ARG A C 1
ATOM 1909 O O . ARG A 1 238 ? 22.213 9.873 -21.357 1.00 93.69 238 ARG A O 1
ATOM 1916 N N . VAL A 1 239 ? 19.981 10.139 -21.476 1.00 94.56 239 VAL A N 1
ATOM 1917 C CA . VAL A 1 239 ? 19.745 9.864 -20.048 1.00 94.56 239 VAL A CA 1
ATOM 1918 C C . VAL A 1 239 ? 20.238 8.460 -19.702 1.00 94.56 239 VAL A C 1
ATOM 1920 O O . VAL A 1 239 ? 20.963 8.292 -18.721 1.00 94.56 239 VAL A O 1
ATOM 1923 N N . ALA A 1 240 ? 19.903 7.462 -20.523 1.00 96.06 240 ALA A N 1
ATOM 1924 C CA . ALA A 1 240 ? 20.331 6.092 -20.277 1.00 96.06 240 ALA A CA 1
ATOM 1925 C C . ALA A 1 240 ? 21.851 5.902 -20.417 1.00 96.06 240 ALA A C 1
ATOM 1927 O O . ALA A 1 240 ? 22.445 5.199 -19.605 1.00 96.06 240 ALA A O 1
ATOM 1928 N N . GLU A 1 241 ? 22.495 6.558 -21.384 1.00 96.06 241 GLU A N 1
ATOM 1929 C CA . GLU A 1 241 ? 23.947 6.504 -21.594 1.00 96.06 241 GLU A CA 1
ATOM 1930 C C . GLU A 1 241 ? 24.727 7.149 -20.441 1.00 96.06 241 GLU A C 1
ATOM 1932 O O . GLU A 1 241 ? 25.733 6.606 -19.971 1.00 96.06 241 GLU A O 1
ATOM 1937 N N . ILE A 1 242 ? 24.245 8.290 -19.940 1.00 95.06 242 ILE A N 1
ATOM 1938 C CA . ILE A 1 242 ? 24.834 8.952 -18.774 1.00 95.06 242 ILE A CA 1
ATOM 1939 C C . ILE A 1 242 ? 24.654 8.075 -17.535 1.00 95.06 242 ILE A C 1
ATOM 1941 O O . ILE A 1 242 ? 25.620 7.837 -16.812 1.00 95.06 242 ILE A O 1
ATOM 1945 N N . HIS A 1 243 ? 23.449 7.545 -17.312 1.00 96.50 243 HIS A N 1
ATOM 1946 C CA . HIS A 1 243 ? 23.186 6.653 -16.187 1.00 96.50 243 HIS A CA 1
ATOM 1947 C C . HIS A 1 243 ? 24.061 5.393 -16.245 1.00 96.50 243 HIS A C 1
ATOM 1949 O O . HIS A 1 243 ? 24.725 5.057 -15.266 1.00 96.50 243 HIS A O 1
ATOM 1955 N N . LYS A 1 244 ? 24.150 4.744 -17.412 1.00 96.50 244 LYS A N 1
ATOM 1956 C CA . LYS A 1 244 ? 25.067 3.626 -17.670 1.00 96.50 244 LYS A CA 1
ATOM 1957 C C . LYS A 1 244 ? 26.500 3.989 -17.293 1.00 96.50 244 LYS A C 1
ATOM 1959 O O . LYS A 1 244 ? 27.157 3.219 -16.601 1.00 96.50 244 LYS A O 1
ATOM 1964 N N . SER A 1 245 ? 26.974 5.163 -17.709 1.00 95.19 245 SER A N 1
ATOM 1965 C CA . SER A 1 245 ? 28.328 5.634 -17.404 1.00 95.19 245 SER A CA 1
ATOM 1966 C C . SER A 1 245 ? 28.563 5.790 -15.897 1.00 95.19 245 SER A C 1
ATOM 1968 O O . SER A 1 245 ? 29.590 5.334 -15.403 1.00 95.19 245 SER A O 1
ATOM 1970 N N . LEU A 1 246 ? 27.609 6.361 -15.152 1.00 94.19 246 LEU A N 1
ATOM 1971 C CA . LEU A 1 246 ? 27.687 6.499 -13.687 1.00 94.19 246 LEU A CA 1
ATOM 1972 C C . LEU A 1 246 ? 27.706 5.133 -12.982 1.00 94.19 246 LEU A C 1
ATOM 1974 O O . LEU A 1 246 ? 28.530 4.890 -12.097 1.00 94.19 246 LEU A O 1
ATOM 1978 N N . VAL A 1 247 ? 26.844 4.209 -13.418 1.00 94.75 247 VAL A N 1
ATOM 1979 C CA . VAL A 1 247 ? 26.804 2.837 -12.894 1.00 94.75 247 VAL A CA 1
ATOM 1980 C C . VAL A 1 247 ? 28.125 2.118 -13.167 1.00 94.75 247 VAL A C 1
ATOM 1982 O O . VAL A 1 247 ? 28.691 1.522 -12.252 1.00 94.75 247 VAL A O 1
ATOM 1985 N N . LEU A 1 248 ? 28.652 2.203 -14.392 1.00 93.69 248 LEU A N 1
ATOM 1986 C CA . LEU A 1 248 ? 29.926 1.584 -14.759 1.00 93.69 248 LEU A CA 1
ATOM 1987 C C . LEU A 1 248 ? 31.095 2.179 -13.977 1.00 93.69 248 LEU A C 1
ATOM 1989 O O . LEU A 1 248 ? 31.914 1.419 -13.485 1.00 93.69 248 LEU A O 1
ATOM 1993 N N . GLN A 1 249 ? 31.160 3.496 -13.775 1.00 90.88 249 GLN A N 1
ATOM 1994 C CA . GLN A 1 249 ? 32.246 4.110 -13.001 1.00 90.88 249 GLN A CA 1
ATOM 1995 C C . GLN A 1 249 ? 32.378 3.523 -11.589 1.00 90.88 249 GLN A C 1
ATOM 1997 O O . GLN A 1 249 ? 33.498 3.353 -11.103 1.00 90.88 249 GLN A O 1
ATOM 2002 N N . LYS A 1 250 ? 31.251 3.194 -10.945 1.00 89.31 250 LYS A N 1
ATOM 2003 C CA . LYS A 1 250 ? 31.223 2.642 -9.582 1.00 89.31 250 LYS A CA 1
ATOM 2004 C C . LYS A 1 250 ? 31.306 1.116 -9.540 1.00 89.31 250 LYS A C 1
ATOM 2006 O O . LYS A 1 250 ? 32.009 0.566 -8.692 1.00 89.31 250 LYS A O 1
ATOM 2011 N N . PHE A 1 251 ? 30.608 0.441 -10.453 1.00 91.69 251 PHE A N 1
ATOM 2012 C CA . PHE A 1 251 ? 30.383 -1.007 -10.434 1.00 91.69 251 PHE A CA 1
ATOM 2013 C C . PHE A 1 251 ? 31.011 -1.745 -11.617 1.00 91.69 251 PHE A C 1
ATOM 2015 O O . PHE A 1 251 ? 30.615 -2.877 -11.877 1.00 91.69 251 PHE A O 1
ATOM 2022 N N . GLU A 1 252 ? 31.978 -1.151 -12.323 1.00 87.38 252 GLU A N 1
ATOM 2023 C CA . GLU A 1 252 ? 32.545 -1.673 -13.574 1.00 87.38 252 GLU A CA 1
ATOM 2024 C C . GLU A 1 252 ? 32.751 -3.188 -13.534 1.00 87.38 252 GLU A C 1
ATOM 2026 O O . GLU A 1 252 ? 32.221 -3.903 -14.371 1.00 87.38 252 GLU A O 1
ATOM 2031 N N . LYS A 1 253 ? 33.468 -3.705 -12.528 1.00 89.25 253 LYS A N 1
ATOM 2032 C CA . LYS A 1 253 ? 33.789 -5.136 -12.393 1.00 89.25 253 LYS A CA 1
ATOM 2033 C C . LYS A 1 253 ? 32.556 -6.048 -12.310 1.00 89.25 253 LYS A C 1
ATOM 2035 O O . LYS A 1 253 ? 32.650 -7.190 -12.751 1.00 89.25 253 LYS A O 1
ATOM 2040 N N . TYR A 1 254 ? 31.430 -5.545 -11.816 1.00 93.12 254 TYR A N 1
ATOM 2041 C CA . TYR A 1 254 ? 30.218 -6.316 -11.547 1.00 93.12 254 TYR A CA 1
ATOM 2042 C C . TYR A 1 254 ? 29.129 -6.138 -12.602 1.00 93.12 254 TYR A C 1
ATOM 2044 O O . TYR A 1 254 ? 28.292 -7.023 -12.734 1.00 93.12 254 TYR A O 1
ATOM 2052 N N . VAL A 1 255 ? 29.102 -5.038 -13.359 1.00 95.31 255 VAL A N 1
ATOM 2053 C CA . VAL A 1 255 ? 28.088 -4.865 -14.411 1.00 95.31 255 VAL A CA 1
ATOM 2054 C C . VAL A 1 255 ? 28.339 -5.885 -15.518 1.00 95.31 255 VAL A C 1
ATOM 2056 O O . VAL A 1 255 ? 29.371 -5.862 -16.185 1.00 95.31 255 VAL A O 1
ATOM 2059 N N . VAL A 1 256 ? 27.383 -6.788 -15.705 1.00 95.88 256 VAL A N 1
ATOM 2060 C CA . VAL A 1 256 ? 27.395 -7.800 -16.766 1.00 95.88 256 VAL A CA 1
ATOM 2061 C C . VAL A 1 256 ? 26.869 -7.183 -18.052 1.00 95.88 256 VAL A C 1
ATOM 2063 O O . VAL A 1 256 ? 27.533 -7.241 -19.085 1.00 95.88 256 VAL A O 1
ATOM 2066 N N . SER A 1 257 ? 25.701 -6.546 -17.962 1.00 96.50 257 SER A N 1
ATOM 2067 C CA . SER A 1 257 ? 25.045 -5.906 -19.098 1.00 96.50 257 SER A CA 1
ATOM 2068 C C . SER A 1 257 ? 24.197 -4.726 -18.631 1.00 96.50 257 SER A C 1
ATOM 2070 O O . SER A 1 257 ? 23.603 -4.757 -17.548 1.00 96.50 257 SER A O 1
ATOM 2072 N N . TYR A 1 258 ? 24.119 -3.706 -19.480 1.00 97.56 258 TYR A N 1
ATOM 2073 C CA . TYR A 1 258 ? 23.164 -2.611 -19.389 1.00 97.56 258 TYR A CA 1
ATOM 2074 C C . TYR A 1 258 ? 22.353 -2.600 -20.679 1.00 97.56 258 TYR A C 1
ATOM 2076 O O . TYR A 1 258 ? 22.907 -2.425 -21.765 1.00 97.56 258 TYR A O 1
ATOM 2084 N N . VAL A 1 259 ? 21.045 -2.786 -20.573 1.00 97.12 259 VAL A N 1
ATOM 2085 C CA . VAL A 1 259 ? 20.197 -3.084 -21.728 1.00 97.12 259 VAL A CA 1
ATOM 2086 C C . VAL A 1 259 ? 18.975 -2.185 -21.722 1.00 97.12 259 VAL A C 1
ATOM 2088 O O . VAL A 1 259 ? 18.305 -2.064 -20.701 1.00 97.12 259 VAL A O 1
ATOM 2091 N N . LEU A 1 260 ? 18.680 -1.574 -22.862 1.00 96.25 260 LEU A N 1
ATOM 2092 C CA . LEU A 1 260 ? 17.454 -0.815 -23.082 1.00 96.25 260 LEU A CA 1
ATOM 2093 C C . LEU A 1 260 ? 16.336 -1.753 -23.520 1.00 96.25 260 LEU A C 1
ATOM 2095 O O . LEU A 1 260 ? 16.581 -2.717 -24.240 1.00 96.25 260 LEU A O 1
ATOM 2099 N N . GLY A 1 261 ? 15.107 -1.473 -23.117 1.00 92.50 261 GLY A N 1
ATOM 2100 C CA . GLY A 1 261 ? 13.938 -2.244 -23.512 1.00 92.50 261 GLY A CA 1
ATOM 2101 C C . GLY A 1 261 ? 12.707 -1.367 -23.687 1.00 92.50 261 GLY A C 1
ATOM 2102 O O . GLY A 1 261 ? 12.791 -0.155 -23.888 1.00 92.50 261 GLY A O 1
ATOM 2103 N N . GLY A 1 262 ? 11.542 -2.000 -23.608 1.00 88.88 262 GLY A N 1
ATOM 2104 C CA . GLY A 1 262 ? 10.285 -1.270 -23.537 1.00 88.88 262 GLY A CA 1
ATOM 2105 C C . GLY A 1 262 ? 9.831 -0.640 -24.850 1.00 88.88 262 GLY A C 1
ATOM 2106 O O . GLY A 1 262 ? 10.187 -1.073 -25.949 1.00 88.88 262 GLY A O 1
ATOM 2107 N N . SER A 1 263 ? 8.976 0.374 -24.714 1.00 88.69 263 SER A N 1
ATOM 2108 C CA . SER A 1 263 ? 8.318 1.036 -25.849 1.00 88.69 263 SER A CA 1
ATOM 2109 C C . SER A 1 263 ? 9.293 1.792 -26.757 1.00 88.69 263 SER A C 1
ATOM 2111 O O . SER A 1 263 ? 9.049 1.885 -27.959 1.00 88.69 263 SER A O 1
ATOM 2113 N N . MET A 1 264 ? 10.414 2.272 -26.211 1.00 89.94 264 MET A N 1
ATOM 2114 C CA . MET A 1 264 ? 11.465 2.962 -26.963 1.00 89.94 264 MET A CA 1
ATOM 2115 C C . MET A 1 264 ? 12.123 2.052 -28.002 1.00 89.94 264 MET A C 1
ATOM 2117 O O . MET A 1 264 ? 12.287 2.439 -29.156 1.00 89.94 264 MET A O 1
ATOM 2121 N N . VAL A 1 265 ? 12.471 0.829 -27.601 1.00 90.50 265 VAL A N 1
ATOM 2122 C CA . VAL A 1 265 ? 13.145 -0.123 -28.490 1.00 90.50 265 VAL A CA 1
ATOM 2123 C C . VAL A 1 265 ? 12.175 -0.710 -29.517 1.00 90.50 265 VAL A C 1
ATOM 2125 O O . VAL A 1 265 ? 12.553 -0.912 -30.667 1.00 90.50 265 VAL A O 1
ATOM 2128 N N . ARG A 1 266 ? 10.908 -0.931 -29.137 1.00 87.31 266 ARG A N 1
ATOM 2129 C CA . ARG A 1 266 ? 9.875 -1.452 -30.051 1.00 87.31 266 ARG A CA 1
ATOM 2130 C C . ARG A 1 266 ? 9.341 -0.427 -31.057 1.00 87.31 266 ARG A C 1
ATOM 2132 O O . ARG A 1 266 ? 8.742 -0.831 -32.046 1.00 87.31 266 ARG A O 1
ATOM 2139 N N . GLY A 1 267 ? 9.542 0.869 -30.812 1.00 84.00 267 GLY A N 1
ATOM 2140 C CA . GLY A 1 267 ? 8.988 1.944 -31.643 1.00 84.00 267 GLY A CA 1
ATOM 2141 C C . GLY A 1 267 ? 7.558 2.367 -31.275 1.00 84.00 267 GLY A C 1
ATOM 2142 O O . GLY A 1 267 ? 6.948 3.137 -32.008 1.00 84.00 267 GLY A O 1
ATOM 2143 N N . ASP A 1 268 ? 7.042 1.933 -30.120 1.00 84.50 268 ASP A N 1
ATOM 2144 C CA . ASP A 1 268 ? 5.683 2.230 -29.627 1.00 84.50 268 ASP A CA 1
ATOM 2145 C C . ASP A 1 268 ? 5.650 3.446 -28.672 1.00 84.50 268 ASP A C 1
ATOM 2147 O O . ASP A 1 268 ? 4.826 3.528 -27.758 1.00 84.50 268 ASP A O 1
ATOM 2151 N N . THR A 1 269 ? 6.614 4.362 -28.790 1.00 82.56 269 THR A N 1
ATOM 2152 C CA . THR A 1 269 ? 6.801 5.463 -27.831 1.00 82.56 269 THR A CA 1
ATOM 2153 C C . THR A 1 269 ? 5.706 6.525 -27.967 1.00 82.56 269 THR A C 1
ATOM 2155 O O . THR A 1 269 ? 5.443 7.034 -29.055 1.00 82.56 269 THR A O 1
ATOM 2158 N N . VAL A 1 270 ? 5.112 6.931 -26.844 1.00 81.56 270 VAL A N 1
ATOM 2159 C CA . VAL A 1 270 ? 4.215 8.092 -26.741 1.00 81.56 270 VAL A CA 1
ATOM 2160 C C . VAL A 1 270 ? 4.892 9.216 -25.955 1.00 81.56 270 VAL A C 1
ATOM 2162 O O . VAL A 1 270 ? 5.913 9.015 -25.305 1.00 81.56 270 VAL A O 1
ATOM 2165 N N . LYS A 1 271 ? 4.321 10.426 -25.958 1.00 77.00 271 LYS A N 1
ATOM 2166 C CA . LYS A 1 271 ? 4.920 11.601 -25.283 1.00 77.00 271 LYS A CA 1
ATOM 2167 C C . LYS A 1 271 ? 5.170 11.418 -23.777 1.00 77.00 271 LYS A C 1
ATOM 2169 O O . LYS A 1 271 ? 5.960 12.160 -23.206 1.00 77.00 271 LYS A O 1
ATOM 2174 N N . THR A 1 272 ? 4.465 10.486 -23.141 1.00 79.81 272 THR A N 1
ATOM 2175 C CA . THR A 1 272 ? 4.579 10.160 -21.711 1.00 79.81 272 THR A CA 1
ATOM 2176 C C . THR A 1 272 ? 5.386 8.890 -21.445 1.00 79.81 272 THR A C 1
ATOM 2178 O O . THR A 1 272 ? 5.433 8.460 -20.298 1.00 79.81 272 THR A O 1
ATOM 2181 N N . SER A 1 273 ? 5.954 8.259 -22.476 1.00 83.75 273 SER A N 1
ATOM 2182 C CA . SER A 1 273 ? 6.747 7.041 -22.318 1.00 83.75 273 SER A CA 1
ATOM 2183 C C . SER A 1 273 ? 8.014 7.304 -21.511 1.00 83.75 273 SER A C 1
ATOM 2185 O O . SER A 1 273 ? 8.674 8.333 -21.672 1.00 83.75 273 SER A O 1
ATOM 2187 N N . ASP A 1 274 ? 8.357 6.333 -20.677 1.00 89.25 274 ASP A N 1
ATOM 2188 C CA . ASP A 1 274 ? 9.642 6.193 -20.017 1.00 89.25 274 ASP A CA 1
ATOM 2189 C C . ASP A 1 274 ? 10.629 5.377 -20.873 1.00 89.25 274 ASP A C 1
ATOM 2191 O O . ASP A 1 274 ? 10.307 4.810 -21.922 1.00 89.25 274 ASP A O 1
ATOM 2195 N N . VAL A 1 275 ? 11.877 5.377 -20.423 1.00 90.44 275 VAL A N 1
ATOM 2196 C CA . VAL A 1 275 ? 12.991 4.593 -20.933 1.00 90.44 275 VAL A CA 1
ATOM 2197 C C . VAL A 1 275 ? 13.184 3.433 -19.980 1.00 90.44 275 VAL A C 1
ATOM 2199 O O . VAL A 1 275 ? 13.658 3.623 -18.860 1.00 90.44 275 VAL A O 1
ATOM 2202 N N . ASP A 1 276 ? 12.840 2.234 -20.427 1.00 94.00 276 ASP A N 1
ATOM 2203 C CA . ASP A 1 276 ? 13.092 1.019 -19.665 1.00 94.00 276 ASP A CA 1
ATOM 2204 C C . ASP A 1 276 ? 14.550 0.593 -19.842 1.00 94.00 276 ASP A C 1
ATOM 2206 O O . ASP A 1 276 ? 15.017 0.346 -20.957 1.00 94.00 276 ASP A O 1
ATOM 2210 N N . ALA A 1 277 ? 15.270 0.472 -18.735 1.00 95.44 277 ALA A N 1
ATOM 2211 C CA . ALA A 1 277 ? 16.628 -0.035 -18.694 1.00 95.44 277 ALA A CA 1
ATOM 2212 C C . ALA A 1 277 ? 16.745 -1.176 -17.688 1.00 95.44 277 ALA A C 1
ATOM 2214 O O . ALA A 1 277 ? 16.148 -1.159 -16.616 1.00 95.44 277 ALA A O 1
ATOM 2215 N N . PHE A 1 278 ? 17.571 -2.157 -18.006 1.00 95.00 278 PHE A N 1
ATOM 2216 C CA . PHE A 1 278 ? 17.865 -3.277 -17.131 1.00 95.00 278 PHE A CA 1
ATOM 2217 C C . PHE A 1 278 ? 19.361 -3.341 -16.889 1.00 95.00 278 PHE A C 1
ATOM 2219 O O . PHE A 1 278 ? 20.162 -3.282 -17.826 1.00 95.00 278 PHE A O 1
ATOM 2226 N N . VAL A 1 279 ? 19.727 -3.491 -15.621 1.00 96.75 279 VAL A N 1
ATOM 2227 C CA . VAL A 1 279 ? 21.117 -3.610 -15.190 1.00 96.75 279 VAL A CA 1
ATOM 2228 C C . VAL A 1 279 ? 21.298 -4.967 -14.541 1.00 96.75 279 VAL A C 1
ATOM 2230 O O . VAL A 1 279 ? 20.673 -5.270 -13.522 1.00 96.75 279 VAL A O 1
ATOM 2233 N N . ILE A 1 280 ? 22.164 -5.781 -15.135 1.00 96.31 280 ILE A N 1
ATOM 2234 C CA . ILE A 1 280 ? 22.505 -7.101 -14.611 1.00 96.31 280 ILE A CA 1
ATOM 2235 C C . ILE A 1 280 ? 23.836 -6.983 -13.877 1.00 96.31 280 ILE A C 1
ATOM 2237 O O . ILE A 1 280 ? 24.849 -6.609 -14.472 1.00 96.31 280 ILE A O 1
ATOM 2241 N N . ILE A 1 281 ? 23.826 -7.297 -12.584 1.00 96.06 281 ILE A N 1
ATOM 2242 C CA . ILE A 1 281 ? 24.993 -7.221 -11.702 1.00 96.06 281 ILE A CA 1
ATOM 2243 C C . ILE A 1 281 ? 25.439 -8.634 -11.328 1.00 96.06 281 ILE A C 1
ATOM 2245 O O . ILE A 1 281 ? 24.652 -9.432 -10.825 1.00 96.06 281 ILE A O 1
ATOM 2249 N N . ASN A 1 282 ? 26.711 -8.944 -11.549 1.00 94.94 282 ASN A N 1
ATOM 2250 C CA . ASN A 1 282 ? 27.324 -10.198 -11.146 1.00 94.94 282 ASN A CA 1
ATOM 2251 C C . ASN A 1 282 ? 27.433 -10.263 -9.617 1.00 94.94 282 ASN A C 1
ATOM 2253 O O . ASN A 1 282 ? 28.166 -9.481 -9.020 1.00 94.94 282 ASN A O 1
ATOM 2257 N N . ASP A 1 283 ? 26.711 -11.195 -8.995 1.00 93.00 283 ASP A N 1
ATOM 2258 C CA . ASP A 1 283 ? 26.711 -11.425 -7.546 1.00 93.00 283 ASP A CA 1
ATOM 2259 C C . ASP A 1 283 ? 27.508 -12.670 -7.122 1.00 93.00 283 ASP A C 1
ATOM 2261 O O . ASP A 1 283 ? 27.507 -13.039 -5.949 1.00 93.00 283 ASP A O 1
ATOM 2265 N N . THR A 1 284 ? 28.171 -13.352 -8.062 1.00 88.50 284 THR A N 1
ATOM 2266 C CA . THR A 1 284 ? 28.766 -14.683 -7.828 1.00 88.50 284 THR A CA 1
ATOM 2267 C C . THR A 1 284 ? 29.925 -14.696 -6.827 1.00 88.50 284 THR A C 1
ATOM 2269 O O . THR A 1 284 ? 30.205 -15.734 -6.220 1.00 88.50 284 THR A O 1
ATOM 2272 N N . ASP A 1 285 ? 30.582 -13.560 -6.610 1.00 83.56 285 ASP A N 1
ATOM 2273 C CA . ASP A 1 285 ? 31.678 -13.389 -5.657 1.00 83.56 285 ASP A CA 1
ATOM 2274 C C . ASP A 1 285 ? 31.234 -12.821 -4.296 1.00 83.56 285 ASP A C 1
ATOM 2276 O O . ASP A 1 285 ? 31.977 -12.916 -3.310 1.00 83.56 285 ASP A O 1
ATOM 2280 N N . VAL A 1 286 ? 29.993 -12.335 -4.180 1.00 83.12 286 VAL A N 1
ATOM 2281 C CA . VAL A 1 286 ? 29.454 -11.793 -2.929 1.00 83.12 286 VAL A CA 1
ATOM 2282 C C . VAL A 1 286 ? 28.949 -12.916 -2.026 1.00 83.12 286 VAL A C 1
ATOM 2284 O O . VAL A 1 286 ? 27.848 -13.439 -2.172 1.00 83.12 286 VAL A O 1
ATOM 2287 N N . LYS A 1 287 ? 29.765 -13.269 -1.027 1.00 79.69 287 LYS A N 1
ATOM 2288 C CA . LYS A 1 287 ? 29.453 -14.318 -0.031 1.00 79.69 287 LYS A CA 1
ATOM 2289 C C . LYS A 1 287 ? 29.162 -13.787 1.374 1.00 79.69 287 LYS A C 1
ATOM 2291 O O . LYS A 1 287 ? 28.834 -14.561 2.267 1.00 79.69 287 LYS A O 1
ATOM 2296 N N . LYS A 1 288 ? 29.343 -12.482 1.592 1.00 79.81 288 LYS A N 1
ATOM 2297 C CA . LYS A 1 288 ? 29.357 -11.859 2.928 1.00 79.81 288 LYS A CA 1
ATOM 2298 C C . LYS A 1 288 ? 28.005 -11.296 3.380 1.00 79.81 288 LYS A C 1
ATOM 2300 O O . LYS A 1 288 ? 27.919 -10.829 4.509 1.00 79.81 288 LYS A O 1
ATOM 2305 N N . MET A 1 289 ? 26.975 -11.327 2.532 1.00 85.88 289 MET A N 1
ATOM 2306 C CA . MET A 1 289 ? 25.634 -10.834 2.867 1.00 85.88 289 MET A CA 1
ATOM 2307 C C . MET A 1 289 ? 24.525 -11.612 2.141 1.00 85.88 289 MET A C 1
ATOM 2309 O O . MET A 1 289 ? 24.791 -12.217 1.098 1.00 85.88 289 MET A O 1
ATOM 2313 N N . PRO A 1 290 ? 23.280 -11.589 2.652 1.00 89.94 290 PRO A N 1
ATOM 2314 C CA . PRO A 1 290 ? 22.125 -12.145 1.957 1.00 89.94 290 PRO A CA 1
ATOM 2315 C C . PRO A 1 290 ? 21.840 -11.426 0.631 1.00 89.94 290 PRO A C 1
ATOM 2317 O O . PRO A 1 290 ? 21.948 -10.205 0.536 1.00 89.94 290 PRO A O 1
ATOM 2320 N N . ARG A 1 291 ? 21.371 -12.169 -0.380 1.00 88.19 291 ARG A N 1
ATOM 2321 C CA . ARG A 1 291 ? 21.028 -11.616 -1.706 1.00 88.19 291 ARG A CA 1
ATOM 2322 C C . ARG A 1 291 ? 19.956 -10.526 -1.658 1.00 88.19 291 ARG A C 1
ATOM 2324 O O . ARG A 1 291 ? 20.043 -9.564 -2.412 1.00 88.19 291 ARG A O 1
ATOM 2331 N N . LEU A 1 292 ? 18.977 -10.664 -0.758 1.00 89.44 292 LEU A N 1
ATOM 2332 C CA . LEU A 1 292 ? 17.928 -9.659 -0.566 1.00 89.44 292 LEU A CA 1
ATOM 2333 C C . LEU A 1 292 ? 18.512 -8.328 -0.066 1.00 89.44 292 LEU A C 1
ATOM 2335 O O . LEU A 1 292 ? 18.122 -7.264 -0.523 1.00 89.44 292 LEU A O 1
ATOM 2339 N N . GLU A 1 293 ? 19.486 -8.382 0.840 1.00 90.12 293 GLU A N 1
ATOM 2340 C CA . GLU A 1 293 ? 20.163 -7.177 1.319 1.00 90.12 293 GLU A CA 1
ATOM 2341 C C . GLU A 1 293 ? 21.033 -6.557 0.216 1.00 90.12 293 GLU A C 1
ATOM 2343 O O . GLU A 1 293 ? 21.027 -5.341 0.027 1.00 90.12 293 GLU A O 1
ATOM 2348 N N . LEU A 1 294 ? 21.742 -7.395 -0.547 1.00 91.62 294 LEU A N 1
ATOM 2349 C CA . LEU A 1 294 ? 22.576 -6.952 -1.661 1.00 91.62 294 LEU A CA 1
ATOM 2350 C C . LEU A 1 294 ? 21.766 -6.185 -2.711 1.00 91.62 294 LEU A C 1
ATOM 2352 O O . LEU A 1 294 ? 22.168 -5.092 -3.111 1.00 91.62 294 LEU A O 1
ATOM 2356 N N . ILE A 1 295 ? 20.627 -6.735 -3.144 1.00 92.50 295 ILE A N 1
ATOM 2357 C CA . ILE A 1 295 ? 19.806 -6.099 -4.177 1.00 92.50 295 ILE A CA 1
ATOM 2358 C C . ILE A 1 295 ? 19.223 -4.764 -3.698 1.00 92.50 295 ILE A C 1
ATOM 2360 O O . ILE A 1 295 ? 19.217 -3.809 -4.469 1.00 92.50 295 ILE A O 1
ATOM 2364 N N . GLU A 1 296 ? 18.815 -4.649 -2.430 1.00 92.69 296 GLU A N 1
ATOM 2365 C CA . GLU A 1 296 ? 18.322 -3.384 -1.866 1.00 92.69 296 GLU A CA 1
ATOM 2366 C C . GLU A 1 296 ? 19.425 -2.321 -1.782 1.00 92.69 296 GLU A C 1
ATOM 2368 O O . GLU A 1 296 ? 19.210 -1.165 -2.149 1.00 92.69 296 GLU A O 1
ATOM 2373 N N . ARG A 1 297 ? 20.647 -2.701 -1.384 1.00 92.56 297 ARG A N 1
ATOM 2374 C CA . ARG A 1 297 ? 21.798 -1.780 -1.393 1.00 92.56 297 ARG A CA 1
ATOM 2375 C C . ARG A 1 297 ? 22.138 -1.306 -2.808 1.00 92.56 297 ARG A C 1
ATOM 2377 O O . ARG A 1 297 ? 22.354 -0.113 -3.013 1.00 92.56 297 ARG A O 1
ATOM 2384 N N . LEU A 1 298 ? 22.153 -2.217 -3.784 1.00 93.81 298 LEU A N 1
ATOM 2385 C CA . LEU A 1 298 ? 22.382 -1.878 -5.192 1.00 93.81 298 LEU A CA 1
ATOM 2386 C C . LEU A 1 298 ? 21.288 -0.951 -5.732 1.00 93.81 298 LEU A C 1
ATOM 2388 O O . LEU A 1 298 ? 21.614 0.037 -6.386 1.00 93.81 298 LEU A O 1
ATOM 2392 N N . ARG A 1 299 ? 20.013 -1.223 -5.417 1.00 94.38 299 ARG A N 1
ATOM 2393 C CA . ARG A 1 299 ? 18.873 -0.363 -5.775 1.00 94.38 299 ARG A CA 1
ATOM 2394 C C . ARG A 1 299 ? 19.052 1.051 -5.257 1.00 94.38 299 ARG A C 1
ATOM 2396 O O . ARG A 1 299 ? 18.964 1.984 -6.046 1.00 94.38 299 ARG A O 1
ATOM 2403 N N . ASN A 1 300 ? 19.377 1.210 -3.978 1.00 93.56 300 ASN A N 1
ATOM 2404 C CA . ASN A 1 300 ? 19.566 2.532 -3.384 1.00 93.56 300 ASN A CA 1
ATOM 2405 C C . ASN A 1 300 ? 20.648 3.349 -4.105 1.00 93.56 300 ASN A C 1
ATOM 2407 O O . ASN A 1 300 ? 20.437 4.525 -4.394 1.00 93.56 300 ASN A O 1
ATOM 2411 N N . ILE A 1 301 ? 21.786 2.730 -4.437 1.00 92.94 301 ILE A N 1
ATOM 2412 C CA . ILE A 1 301 ? 22.889 3.430 -5.106 1.00 92.94 301 ILE A CA 1
ATOM 2413 C C . ILE A 1 301 ? 22.552 3.725 -6.572 1.00 92.94 301 ILE A C 1
ATOM 2415 O O . ILE A 1 301 ? 22.681 4.863 -7.016 1.00 92.94 301 ILE A O 1
ATOM 2419 N N . ILE A 1 302 ? 22.122 2.711 -7.326 1.00 94.50 302 ILE A N 1
ATOM 2420 C CA . ILE A 1 302 ? 21.873 2.834 -8.768 1.00 94.50 302 ILE A CA 1
ATOM 2421 C C . ILE A 1 302 ? 20.692 3.779 -9.027 1.00 94.50 302 ILE A C 1
ATOM 2423 O O . ILE A 1 302 ? 20.792 4.643 -9.889 1.00 94.50 302 ILE A O 1
ATOM 2427 N N . TYR A 1 303 ? 19.609 3.710 -8.244 1.00 94.94 303 TYR A N 1
ATOM 2428 C CA . TYR A 1 303 ? 18.500 4.664 -8.378 1.00 94.94 303 TYR A CA 1
ATOM 2429 C C . TYR A 1 303 ? 18.909 6.096 -8.026 1.00 94.94 303 TYR A C 1
ATOM 2431 O O . TYR A 1 303 ? 18.393 7.038 -8.629 1.00 94.94 303 TYR A O 1
ATOM 2439 N N . GLY A 1 304 ? 19.882 6.276 -7.126 1.00 91.69 304 GLY A N 1
ATOM 2440 C CA . GLY A 1 304 ? 20.477 7.584 -6.850 1.00 91.69 304 GLY A CA 1
ATOM 2441 C C . GLY A 1 304 ? 21.069 8.251 -8.099 1.00 91.69 304 GLY A C 1
ATOM 2442 O O . GLY A 1 304 ? 20.940 9.464 -8.269 1.00 91.69 304 GLY A O 1
ATOM 2443 N N . PHE A 1 305 ? 21.628 7.470 -9.028 1.00 93.81 305 PHE A N 1
ATOM 2444 C CA . PHE A 1 305 ? 22.206 7.988 -10.272 1.00 93.81 305 PHE A CA 1
ATOM 2445 C C . PHE A 1 305 ? 21.171 8.450 -11.300 1.00 93.81 305 PHE A C 1
ATOM 2447 O O . PHE A 1 305 ? 21.526 9.186 -12.219 1.00 93.81 305 PHE A O 1
ATOM 2454 N N . ILE A 1 306 ? 19.894 8.079 -11.162 1.00 93.25 306 ILE A N 1
ATOM 2455 C CA . ILE A 1 306 ? 18.838 8.499 -12.098 1.00 93.25 306 ILE A CA 1
ATOM 2456 C C . ILE A 1 306 ? 18.655 10.020 -12.054 1.00 93.25 306 ILE A C 1
ATOM 2458 O O . ILE A 1 306 ? 18.546 10.663 -13.102 1.00 93.25 306 ILE A O 1
ATOM 2462 N N . GLY A 1 307 ? 18.655 10.607 -10.853 1.00 89.75 307 GLY A N 1
ATOM 2463 C CA . GLY A 1 307 ? 18.523 12.056 -10.681 1.00 89.75 307 GLY A CA 1
ATOM 2464 C C . GLY A 1 307 ? 19.710 12.815 -11.274 1.00 89.75 307 GLY A C 1
ATOM 2465 O O . GLY A 1 307 ? 19.524 13.798 -11.992 1.00 89.75 307 GLY A O 1
ATOM 2466 N N . GLU A 1 308 ? 20.927 12.316 -11.044 1.00 89.81 308 GLU A N 1
ATOM 2467 C CA . GLU A 1 308 ? 22.148 12.892 -11.613 1.00 89.81 308 GLU A CA 1
ATOM 2468 C C . GLU A 1 308 ? 22.155 12.794 -13.145 1.00 89.81 308 GLU A C 1
ATOM 2470 O O . GLU A 1 308 ? 22.378 13.796 -13.826 1.00 89.81 308 GLU A O 1
ATOM 2475 N N . ALA A 1 309 ? 21.820 11.627 -13.701 1.00 91.69 309 ALA A N 1
ATOM 2476 C CA . ALA A 1 309 ? 21.751 11.424 -15.143 1.00 91.69 309 ALA A CA 1
ATOM 2477 C C . ALA A 1 309 ? 20.702 12.318 -15.819 1.00 91.69 309 ALA A C 1
ATOM 2479 O O . ALA A 1 309 ? 20.972 12.900 -16.869 1.00 91.69 309 ALA A O 1
ATOM 2480 N N . THR A 1 310 ? 19.532 12.478 -15.197 1.00 89.81 310 THR A N 1
ATOM 2481 C CA . THR A 1 310 ? 18.451 13.336 -15.703 1.00 89.81 310 THR A CA 1
ATOM 2482 C C . THR A 1 310 ? 18.876 14.807 -15.730 1.00 89.81 310 THR A C 1
ATOM 2484 O O . THR A 1 310 ? 18.705 15.485 -16.748 1.00 89.81 310 THR A O 1
ATOM 2487 N N . ALA A 1 311 ? 19.505 15.287 -14.651 1.00 88.25 311 ALA A N 1
ATOM 2488 C CA . ALA A 1 311 ? 20.012 16.654 -14.562 1.00 88.25 311 ALA A CA 1
ATOM 2489 C C . ALA A 1 311 ? 21.125 16.924 -15.587 1.00 88.25 311 ALA A C 1
ATOM 2491 O O . ALA A 1 311 ? 21.115 17.952 -16.265 1.00 88.25 311 ALA A O 1
ATOM 2492 N N . LEU A 1 312 ? 22.060 15.983 -15.737 1.00 87.94 312 LEU A N 1
ATOM 2493 C CA . LEU A 1 312 ? 23.153 16.062 -16.704 1.00 87.94 312 LEU A CA 1
ATOM 2494 C C . LEU A 1 312 ? 22.655 16.018 -18.156 1.00 87.94 312 LEU A C 1
ATOM 2496 O O . LEU A 1 312 ? 23.171 16.742 -19.003 1.00 87.94 312 LEU A O 1
ATOM 2500 N N . ALA A 1 313 ? 21.624 15.227 -18.451 1.00 87.00 313 ALA A N 1
ATOM 2501 C CA . ALA A 1 313 ? 21.028 15.163 -19.784 1.00 87.00 313 ALA A CA 1
ATOM 2502 C C . ALA A 1 313 ? 20.227 16.424 -20.164 1.00 87.00 313 ALA A C 1
ATOM 2504 O O . ALA A 1 313 ? 19.905 16.602 -21.343 1.00 87.00 313 ALA A O 1
ATOM 2505 N N . GLY A 1 314 ? 19.900 17.286 -19.191 1.00 83.94 314 GLY A N 1
ATOM 2506 C CA . GLY A 1 314 ? 19.085 18.487 -19.388 1.00 83.94 314 GLY A CA 1
ATOM 2507 C C . GLY A 1 314 ? 17.589 18.199 -19.553 1.00 83.94 314 GLY A C 1
ATOM 2508 O O . GLY A 1 314 ? 16.874 18.999 -20.159 1.00 83.94 314 GLY A O 1
ATOM 2509 N N . VAL A 1 315 ? 17.107 17.061 -19.042 1.00 83.06 315 VAL A N 1
ATOM 2510 C CA . VAL A 1 315 ? 15.696 16.654 -19.118 1.00 83.06 315 VAL A CA 1
ATOM 2511 C C . VAL A 1 315 ? 14.971 17.089 -17.841 1.00 83.06 315 VAL A C 1
ATOM 2513 O O . VAL A 1 315 ? 15.515 16.999 -16.746 1.00 83.06 315 VAL A O 1
ATOM 2516 N N . LYS A 1 316 ? 13.740 17.603 -17.965 1.00 74.81 316 LYS A N 1
ATOM 2517 C CA . LYS A 1 316 ? 12.995 18.173 -16.822 1.00 74.81 316 LYS A CA 1
ATOM 2518 C C . LYS A 1 316 ? 12.433 17.126 -15.857 1.00 74.81 316 LYS A C 1
ATOM 2520 O O . LYS A 1 316 ? 12.308 17.415 -14.674 1.00 74.81 316 LYS A O 1
ATOM 2525 N N . ASN A 1 317 ? 12.074 15.951 -16.368 1.00 81.50 317 ASN A N 1
ATOM 2526 C CA . ASN A 1 317 ? 11.430 14.886 -15.605 1.00 81.50 317 ASN A CA 1
ATOM 2527 C C . ASN A 1 317 ? 12.302 13.632 -15.623 1.00 81.50 317 ASN A C 1
ATOM 2529 O O . ASN A 1 317 ? 12.966 13.360 -16.623 1.00 81.50 317 ASN A O 1
ATOM 2533 N N . ASN A 1 318 ? 12.241 12.842 -14.551 1.00 79.38 318 ASN A N 1
ATOM 2534 C CA . ASN A 1 318 ? 12.822 11.506 -14.551 1.00 79.38 318 ASN A CA 1
ATOM 2535 C C . ASN A 1 318 ? 12.032 10.636 -15.529 1.00 79.38 318 ASN A C 1
ATOM 2537 O O . ASN A 1 318 ? 10.877 10.301 -15.275 1.00 79.38 318 ASN A O 1
ATOM 2541 N N . ILE A 1 319 ? 12.668 10.300 -16.645 1.00 85.81 319 ILE A N 1
ATOM 2542 C CA . ILE A 1 319 ? 12.098 9.446 -17.690 1.00 85.81 319 ILE A CA 1
ATOM 2543 C C . ILE A 1 319 ? 12.719 8.050 -17.695 1.00 85.81 319 ILE A C 1
ATOM 2545 O O . ILE A 1 319 ? 12.362 7.256 -18.544 1.00 85.81 319 ILE A O 1
ATOM 2549 N N . LEU A 1 320 ? 13.672 7.749 -16.809 1.00 92.25 320 LEU A N 1
ATOM 2550 C CA . LEU A 1 320 ? 14.390 6.475 -16.799 1.00 92.25 320 LEU A CA 1
ATOM 2551 C C . LEU A 1 320 ? 13.819 5.545 -15.725 1.00 92.25 320 LEU A C 1
ATOM 2553 O O . LEU A 1 320 ? 13.830 5.879 -14.540 1.00 92.25 320 LEU A O 1
ATOM 2557 N N . ASN A 1 321 ? 13.375 4.368 -16.151 1.00 93.69 321 ASN A N 1
ATOM 2558 C CA . ASN A 1 321 ? 12.899 3.282 -15.311 1.00 93.69 321 ASN A CA 1
ATOM 2559 C C . ASN A 1 321 ? 13.930 2.151 -15.342 1.00 93.69 321 ASN A C 1
ATOM 2561 O O . ASN A 1 321 ? 14.178 1.554 -16.387 1.00 93.69 321 ASN A O 1
ATOM 2565 N N . VAL A 1 322 ? 14.580 1.890 -14.207 1.00 94.62 322 VAL A N 1
ATOM 2566 C CA . VAL A 1 322 ? 15.685 0.929 -14.131 1.00 94.62 322 VAL A CA 1
ATOM 2567 C C . VAL A 1 322 ? 15.253 -0.303 -13.348 1.00 94.62 322 VAL A C 1
ATOM 2569 O O . VAL A 1 322 ? 14.865 -0.202 -12.190 1.00 94.62 322 VAL A O 1
ATOM 2572 N N . GLN A 1 323 ? 15.399 -1.485 -13.940 1.00 94.44 323 GLN A N 1
ATOM 2573 C CA . GLN A 1 323 ? 15.244 -2.764 -13.256 1.00 94.44 323 GLN A CA 1
ATOM 2574 C C . GLN A 1 323 ? 16.613 -3.392 -13.005 1.00 94.44 323 GLN A C 1
ATOM 2576 O O . GLN A 1 323 ? 17.361 -3.712 -13.927 1.00 94.44 323 GLN A O 1
ATOM 2581 N N . ILE A 1 324 ? 16.947 -3.587 -11.734 1.00 95.69 324 ILE A N 1
ATOM 2582 C CA . ILE A 1 324 ? 18.227 -4.174 -11.328 1.00 95.69 324 ILE A CA 1
ATOM 2583 C C . ILE A 1 324 ? 17.990 -5.642 -10.999 1.00 95.69 324 ILE A C 1
ATOM 2585 O O . ILE A 1 324 ? 17.084 -5.967 -10.229 1.00 95.69 324 ILE A O 1
ATOM 2589 N N . SER A 1 325 ? 18.798 -6.522 -11.584 1.00 94.62 325 SER A N 1
ATOM 2590 C CA . SER A 1 325 ? 18.771 -7.960 -11.314 1.00 94.62 325 SER A CA 1
ATOM 2591 C C . SER A 1 325 ? 20.170 -8.462 -10.981 1.00 94.62 325 SER A C 1
ATOM 2593 O O . SER A 1 325 ? 21.156 -8.052 -11.598 1.00 94.62 325 SER A O 1
ATOM 2595 N N . LEU A 1 326 ? 20.257 -9.370 -10.011 1.00 95.50 326 LEU A N 1
ATOM 2596 C CA . LEU A 1 326 ? 21.483 -10.130 -9.779 1.00 95.50 326 LEU A CA 1
ATOM 2597 C C . LEU A 1 326 ? 21.628 -11.184 -10.881 1.00 95.50 326 LEU A C 1
ATOM 2599 O O . LEU A 1 326 ? 20.626 -11.721 -11.347 1.00 95.50 326 LEU A O 1
ATOM 2603 N N . LEU A 1 327 ? 22.853 -11.505 -11.288 1.00 94.62 327 LEU A N 1
ATOM 2604 C CA . LEU A 1 327 ? 23.114 -12.463 -12.362 1.00 94.62 327 LEU A CA 1
ATOM 2605 C C . LEU A 1 327 ? 22.525 -13.843 -12.048 1.00 94.62 327 LEU A C 1
ATOM 2607 O O . LEU A 1 327 ? 21.891 -14.451 -12.911 1.00 94.62 327 LEU A O 1
ATOM 2611 N N . THR A 1 328 ? 22.707 -14.332 -10.817 1.00 92.50 328 THR A N 1
ATOM 2612 C CA . THR A 1 328 ? 22.184 -15.649 -10.422 1.00 92.50 328 THR A CA 1
ATOM 2613 C C . THR A 1 328 ? 20.654 -15.691 -10.402 1.00 92.50 328 THR A C 1
ATOM 2615 O O . THR A 1 328 ? 20.069 -16.670 -10.865 1.00 92.50 328 THR A O 1
ATOM 2618 N N . ASP A 1 329 ? 20.011 -14.620 -9.930 1.00 92.56 329 ASP A N 1
ATOM 2619 C CA . ASP A 1 329 ? 18.551 -14.466 -9.924 1.00 92.56 329 ASP A CA 1
ATOM 2620 C C . ASP A 1 329 ? 17.996 -14.360 -11.349 1.00 92.56 329 ASP A C 1
ATOM 2622 O O . ASP A 1 329 ? 17.086 -15.092 -11.728 1.00 92.56 329 ASP A O 1
ATOM 2626 N N . PHE A 1 330 ? 18.613 -13.520 -12.181 1.00 93.25 330 PHE A N 1
ATOM 2627 C CA . PHE A 1 330 ? 18.235 -13.365 -13.579 1.00 93.25 330 PHE A CA 1
ATOM 2628 C C . PHE A 1 330 ? 18.291 -14.705 -14.317 1.00 93.25 330 PHE A C 1
ATOM 2630 O O . PHE A 1 330 ? 17.341 -15.068 -15.004 1.00 93.25 330 PHE A O 1
ATOM 2637 N N . TRP A 1 331 ? 19.363 -15.483 -14.133 1.00 90.81 331 TRP A N 1
ATOM 2638 C CA . TRP A 1 331 ? 19.491 -16.798 -14.760 1.00 90.81 331 TRP A CA 1
ATOM 2639 C C . TRP A 1 331 ? 18.424 -17.795 -14.291 1.00 90.81 331 TRP A C 1
ATOM 2641 O O . TRP A 1 331 ? 17.882 -18.545 -15.105 1.00 90.81 331 TRP A O 1
ATOM 2651 N N . GLN A 1 332 ? 18.071 -17.783 -13.003 1.00 89.62 332 GLN A N 1
ATOM 2652 C CA . GLN A 1 332 ? 16.977 -18.604 -12.483 1.00 89.62 332 GLN A CA 1
ATOM 2653 C C . GLN A 1 332 ? 15.639 -18.217 -13.134 1.00 89.62 332 GLN A C 1
ATOM 2655 O O . GLN A 1 332 ? 14.911 -19.087 -13.603 1.00 89.62 332 GLN A O 1
ATOM 2660 N N . ARG A 1 333 ? 15.364 -16.918 -13.284 1.00 90.81 333 ARG A N 1
ATOM 2661 C CA . ARG A 1 333 ? 14.154 -16.406 -13.950 1.00 90.81 333 ARG A CA 1
ATOM 2662 C C . ARG A 1 333 ? 14.112 -16.726 -15.451 1.00 90.81 333 ARG A C 1
ATOM 2664 O O . ARG A 1 333 ? 13.037 -16.973 -15.995 1.00 90.81 333 ARG A O 1
ATOM 2671 N N . VAL A 1 334 ? 15.270 -16.779 -16.123 1.00 89.81 334 VAL A N 1
ATOM 2672 C CA . VAL A 1 334 ? 15.386 -17.302 -17.501 1.00 89.81 334 VAL A CA 1
ATOM 2673 C C . VAL A 1 334 ? 15.018 -18.785 -17.547 1.00 89.81 334 VAL A C 1
ATOM 2675 O O . VAL A 1 334 ? 14.250 -19.197 -18.414 1.00 89.81 334 VAL A O 1
ATOM 2678 N N . LYS A 1 335 ? 15.543 -19.594 -16.621 1.00 85.94 335 LYS A N 1
ATOM 2679 C CA . LYS A 1 335 ? 15.231 -21.027 -16.537 1.00 85.94 335 LYS A CA 1
ATOM 2680 C C . LYS A 1 335 ? 13.739 -21.273 -16.288 1.00 85.94 335 LYS A C 1
ATOM 2682 O O . LYS A 1 335 ? 13.162 -22.145 -16.931 1.00 85.94 335 LYS A O 1
ATOM 2687 N N . ASP A 1 336 ? 13.124 -20.484 -15.412 1.00 85.12 336 ASP A N 1
ATOM 2688 C CA . ASP A 1 336 ? 11.705 -20.597 -15.046 1.00 85.12 336 ASP A CA 1
ATOM 2689 C C . ASP A 1 336 ? 10.763 -19.941 -16.071 1.00 85.12 336 ASP A C 1
ATOM 2691 O O . ASP A 1 336 ? 9.552 -19.881 -15.872 1.00 85.12 336 ASP A O 1
ATOM 2695 N N . ALA A 1 337 ? 11.317 -19.450 -17.181 1.00 85.38 337 ALA A N 1
ATOM 2696 C CA . ALA A 1 337 ? 10.598 -18.794 -18.260 1.00 85.38 337 ALA A CA 1
ATOM 2697 C C . ALA A 1 337 ? 9.675 -17.657 -17.821 1.00 85.38 337 ALA A C 1
ATOM 2699 O O . ALA A 1 337 ? 8.545 -17.522 -18.296 1.00 85.38 337 ALA A O 1
ATOM 2700 N N . GLU A 1 338 ? 10.179 -16.802 -16.932 1.00 87.69 338 GLU A N 1
ATOM 2701 C CA . GLU A 1 338 ? 9.415 -15.656 -16.472 1.00 87.69 338 GLU A CA 1
ATOM 2702 C C . GLU A 1 338 ? 9.123 -14.681 -17.634 1.00 87.69 338 GLU A C 1
ATOM 2704 O O . GLU A 1 338 ? 10.062 -14.218 -18.296 1.00 87.69 338 GLU A O 1
ATOM 2709 N N . PRO A 1 339 ? 7.848 -14.308 -17.880 1.00 85.12 339 PRO A N 1
ATOM 2710 C CA . PRO A 1 339 ? 7.465 -13.490 -19.029 1.00 85.12 339 PRO A CA 1
ATOM 2711 C C . PRO A 1 339 ? 8.231 -12.171 -19.143 1.00 85.12 339 PRO A C 1
ATOM 2713 O O . PRO A 1 339 ? 8.661 -11.804 -20.235 1.00 85.12 339 PRO A O 1
ATOM 2716 N N . VAL A 1 340 ? 8.454 -11.474 -18.023 1.00 86.88 340 VAL A N 1
ATOM 2717 C CA . VAL A 1 340 ? 9.180 -10.193 -18.012 1.00 86.88 340 VAL A CA 1
ATOM 2718 C C . VAL A 1 340 ? 10.604 -10.382 -18.535 1.00 86.88 340 VAL A C 1
ATOM 2720 O O . VAL A 1 340 ? 11.026 -9.663 -19.437 1.00 86.88 340 VAL A O 1
ATOM 2723 N N . VAL A 1 341 ? 11.314 -11.404 -18.058 1.00 90.50 341 VAL A N 1
ATOM 2724 C CA . VAL A 1 341 ? 12.685 -11.704 -18.492 1.00 90.50 341 VAL A CA 1
ATOM 2725 C C . VAL A 1 341 ? 12.728 -12.145 -19.956 1.00 90.50 341 VAL A C 1
ATOM 2727 O O . VAL A 1 341 ? 13.618 -11.731 -20.695 1.00 90.50 341 VAL A O 1
ATOM 2730 N N . PHE A 1 342 ? 11.742 -12.917 -20.417 1.00 89.38 342 PHE A N 1
ATOM 2731 C CA . PHE A 1 342 ? 11.656 -13.338 -21.819 1.00 89.38 342 PHE A CA 1
ATOM 2732 C C . PHE A 1 342 ? 11.401 -12.170 -22.770 1.00 89.38 342 PHE A C 1
ATOM 2734 O O . PHE A 1 342 ? 12.074 -12.062 -23.795 1.00 89.38 342 PHE A O 1
ATOM 2741 N N . THR A 1 343 ? 10.462 -11.280 -22.437 1.00 88.81 343 THR A N 1
ATOM 2742 C CA . THR A 1 343 ? 10.226 -10.061 -23.230 1.00 88.81 343 THR A CA 1
ATOM 2743 C C . THR A 1 343 ? 11.465 -9.177 -23.256 1.00 88.81 343 THR A C 1
ATOM 2745 O O . THR A 1 343 ? 11.846 -8.682 -24.314 1.00 88.81 343 THR A O 1
ATOM 2748 N N . PHE A 1 344 ? 12.152 -9.066 -22.122 1.00 91.38 344 PHE A N 1
ATOM 2749 C CA . PHE A 1 344 ? 13.385 -8.315 -22.007 1.00 91.38 344 PHE A CA 1
ATOM 2750 C C . PHE A 1 344 ? 14.528 -8.903 -22.851 1.00 91.38 344 PHE A C 1
ATOM 2752 O O . PHE A 1 344 ? 15.168 -8.160 -23.582 1.00 91.38 344 PHE A O 1
ATOM 2759 N N . ILE A 1 345 ? 14.763 -10.219 -22.841 1.00 93.88 345 ILE A N 1
ATOM 2760 C CA . ILE A 1 345 ? 15.789 -10.847 -23.698 1.00 93.88 345 ILE A CA 1
ATOM 2761 C C . ILE A 1 345 ? 15.423 -10.726 -25.183 1.00 93.88 345 ILE A C 1
ATOM 2763 O O . ILE A 1 345 ? 16.291 -10.487 -26.023 1.00 93.88 345 ILE A O 1
ATOM 2767 N N . ARG A 1 346 ? 14.141 -10.895 -25.524 1.00 92.19 346 ARG A N 1
ATOM 2768 C CA . ARG A 1 346 ? 13.658 -10.833 -26.909 1.00 92.19 346 ARG A CA 1
ATOM 2769 C C . ARG A 1 346 ? 13.832 -9.436 -27.492 1.00 92.19 346 ARG A C 1
ATOM 2771 O O . ARG A 1 346 ? 14.481 -9.280 -28.528 1.00 92.19 346 ARG A O 1
ATOM 2778 N N . ASP A 1 347 ? 13.287 -8.438 -26.809 1.00 93.56 347 ASP A N 1
ATOM 2779 C CA . ASP A 1 347 ? 13.154 -7.083 -27.339 1.00 93.56 347 ASP A CA 1
ATOM 2780 C C . ASP A 1 347 ? 14.348 -6.210 -26.936 1.00 93.56 347 ASP A C 1
ATOM 2782 O O . ASP A 1 347 ? 14.715 -5.308 -27.676 1.00 93.56 347 ASP A O 1
ATOM 2786 N N . GLY A 1 348 ? 15.012 -6.510 -25.818 1.00 94.94 348 GLY A N 1
ATOM 2787 C CA . GLY A 1 348 ? 16.064 -5.673 -25.250 1.00 94.94 348 GLY A CA 1
ATOM 2788 C C . GLY A 1 348 ? 17.309 -5.540 -26.126 1.00 94.94 348 GLY A C 1
ATOM 2789 O O . GLY A 1 348 ? 17.725 -6.479 -26.812 1.00 94.94 348 GLY A O 1
ATOM 2790 N N . VAL A 1 349 ? 17.915 -4.359 -26.091 1.00 96.44 349 VAL A N 1
ATOM 2791 C CA . VAL A 1 349 ? 19.090 -3.968 -26.873 1.00 96.44 349 VAL A CA 1
ATOM 2792 C C . VAL A 1 349 ? 20.199 -3.530 -25.908 1.00 96.44 349 VAL A C 1
ATOM 2794 O O . VAL A 1 349 ? 20.013 -2.559 -25.168 1.00 96.44 349 VAL A O 1
ATOM 2797 N N . PRO A 1 350 ? 21.332 -4.253 -25.835 1.00 96.94 350 PRO A N 1
ATOM 2798 C CA . PRO A 1 350 ? 22.405 -3.917 -24.909 1.00 96.94 350 PRO A CA 1
ATOM 2799 C C . PRO A 1 350 ? 23.123 -2.648 -25.368 1.00 96.94 350 PRO A C 1
ATOM 2801 O O . PRO A 1 350 ? 23.520 -2.546 -26.516 1.00 96.94 350 PRO A O 1
ATOM 2804 N N . ILE A 1 351 ? 23.337 -1.693 -24.468 1.00 96.31 351 ILE A N 1
ATOM 2805 C CA . ILE A 1 351 ? 24.242 -0.546 -24.694 1.00 96.31 351 ILE A CA 1
ATOM 2806 C C . ILE A 1 351 ? 25.568 -0.700 -23.929 1.00 96.31 351 ILE A C 1
ATOM 2808 O O . ILE A 1 351 ? 26.435 0.179 -23.950 1.00 96.31 351 ILE A O 1
ATOM 2812 N N . TYR A 1 352 ? 25.692 -1.824 -23.221 1.00 96.69 352 TYR A N 1
ATOM 2813 C CA . TYR A 1 352 ? 26.899 -2.402 -22.651 1.00 96.69 352 TYR A CA 1
ATOM 2814 C C . TYR A 1 352 ? 26.641 -3.892 -22.406 1.00 96.69 352 TYR A C 1
ATOM 2816 O O . TYR A 1 352 ? 25.617 -4.244 -21.820 1.00 96.69 352 TYR A O 1
ATOM 2824 N N . ASP A 1 353 ? 27.556 -4.768 -22.808 1.00 95.69 353 ASP A N 1
ATOM 2825 C CA . ASP A 1 353 ? 27.496 -6.199 -22.503 1.00 95.69 353 ASP A CA 1
ATOM 2826 C C . ASP A 1 353 ? 28.906 -6.788 -22.431 1.00 95.69 353 ASP A C 1
ATOM 2828 O O . ASP A 1 353 ? 29.760 -6.484 -23.261 1.00 95.69 353 ASP A O 1
ATOM 2832 N N . ARG A 1 354 ? 29.143 -7.671 -21.459 1.00 92.69 354 ARG A N 1
ATOM 2833 C CA . ARG A 1 354 ? 30.391 -8.440 -21.322 1.00 92.69 354 ARG A CA 1
ATOM 2834 C C . ARG A 1 354 ? 30.292 -9.836 -21.933 1.00 92.69 354 ARG A C 1
ATOM 2836 O O . ARG A 1 354 ? 30.889 -10.784 -21.428 1.00 92.69 354 ARG A O 1
ATOM 2843 N N . GLY A 1 355 ? 29.504 -9.971 -22.998 1.00 88.31 355 GLY A N 1
ATOM 2844 C CA . GLY A 1 355 ? 29.309 -11.228 -23.717 1.00 88.31 355 GLY A CA 1
ATOM 2845 C C . GLY A 1 355 ? 28.383 -12.208 -23.001 1.00 88.31 355 GLY A C 1
ATOM 2846 O O . GLY A 1 355 ? 28.618 -13.412 -23.052 1.00 88.31 355 GLY A O 1
ATOM 2847 N N . THR A 1 356 ? 27.349 -11.717 -22.311 1.00 89.00 356 THR A N 1
ATOM 2848 C CA . THR A 1 356 ? 26.361 -12.574 -21.634 1.00 89.00 356 THR A CA 1
ATOM 2849 C C . THR A 1 356 ? 24.965 -12.392 -22.221 1.00 89.00 356 THR A C 1
ATOM 2851 O O . THR A 1 356 ? 24.323 -13.373 -22.602 1.00 89.00 356 THR A O 1
ATOM 2854 N N . PHE A 1 357 ? 24.501 -11.149 -22.359 1.00 94.12 357 PHE A N 1
ATOM 2855 C CA . PHE A 1 357 ? 23.140 -10.872 -22.811 1.00 94.12 357 PHE A CA 1
ATOM 2856 C C . PHE A 1 357 ? 22.912 -11.260 -24.278 1.00 94.12 357 PHE A C 1
ATOM 2858 O O . PHE A 1 357 ? 21.901 -11.892 -24.599 1.00 94.12 357 PHE A O 1
ATOM 2865 N N . LEU A 1 358 ? 23.857 -10.939 -25.170 1.00 94.69 358 LEU A N 1
ATOM 2866 C CA . LEU A 1 358 ? 23.742 -11.274 -26.596 1.00 94.69 358 LEU A CA 1
ATOM 2867 C C . LEU A 1 358 ? 23.645 -12.792 -26.847 1.00 94.69 358 LEU A C 1
ATOM 2869 O O . LEU A 1 358 ? 22.740 -13.205 -27.581 1.00 94.69 358 LEU A O 1
ATOM 2873 N N . PRO A 1 359 ? 24.466 -13.653 -26.206 1.00 94.12 359 PRO A N 1
ATOM 2874 C CA . PRO A 1 359 ? 24.263 -15.099 -26.242 1.00 94.12 359 PRO A CA 1
ATOM 2875 C C . PRO A 1 359 ? 22.867 -15.552 -25.806 1.00 94.12 359 PRO A C 1
ATOM 2877 O O . PRO A 1 359 ? 22.272 -16.395 -26.475 1.00 94.12 359 PRO A O 1
ATOM 2880 N N . TRP A 1 360 ? 22.297 -14.995 -24.733 1.00 93.12 360 TRP A N 1
ATOM 2881 C CA . TRP A 1 360 ? 20.934 -15.352 -24.315 1.00 93.12 360 TRP A CA 1
ATOM 2882 C C . TRP A 1 360 ? 19.886 -14.959 -25.352 1.00 93.12 360 TRP A C 1
ATOM 2884 O O . TRP A 1 360 ? 19.001 -15.760 -25.661 1.00 93.12 360 TRP A O 1
ATOM 2894 N N . LYS A 1 361 ? 20.012 -13.769 -25.947 1.00 94.00 361 LYS A N 1
ATOM 2895 C CA . LYS A 1 361 ? 19.138 -13.328 -27.040 1.00 94.00 361 LYS A CA 1
ATOM 2896 C C . LYS A 1 361 ? 19.253 -14.245 -28.259 1.00 94.00 361 LYS A C 1
ATOM 2898 O O . LYS A 1 361 ? 18.233 -14.624 -28.835 1.00 94.00 361 LYS A O 1
ATOM 2903 N N . ALA A 1 362 ? 20.464 -14.675 -28.612 1.00 93.56 362 ALA A N 1
ATOM 2904 C CA . ALA A 1 362 ? 20.688 -15.649 -29.678 1.00 93.56 362 ALA A CA 1
ATOM 2905 C C . ALA A 1 362 ? 20.051 -17.013 -29.355 1.00 93.56 362 ALA A C 1
ATOM 2907 O O . ALA A 1 362 ? 19.331 -17.565 -30.186 1.00 93.56 362 ALA A O 1
ATOM 2908 N N . LEU A 1 363 ? 20.235 -17.528 -28.135 1.00 93.06 363 LEU A N 1
ATOM 2909 C CA . LEU A 1 363 ? 19.628 -18.786 -27.689 1.00 93.06 363 LEU A CA 1
ATOM 2910 C C . LEU A 1 363 ? 18.095 -18.724 -27.695 1.00 93.06 363 LEU A C 1
ATOM 2912 O O . LEU A 1 363 ? 17.449 -19.713 -28.050 1.00 93.06 363 LEU A O 1
ATOM 2916 N N . LEU A 1 364 ? 17.506 -17.576 -27.350 1.00 91.94 364 LEU A N 1
ATOM 2917 C CA . LEU A 1 364 ? 16.065 -17.362 -27.458 1.00 91.94 364 LEU A CA 1
ATOM 2918 C C . LEU A 1 364 ? 15.604 -17.391 -28.922 1.00 91.94 364 LEU A C 1
ATOM 2920 O O . LEU A 1 364 ? 14.666 -18.118 -29.242 1.00 91.94 364 LEU A O 1
ATOM 2924 N N . LYS A 1 365 ? 16.296 -16.677 -29.825 1.00 90.50 365 LYS A N 1
ATOM 2925 C CA . LYS A 1 365 ? 16.005 -16.681 -31.275 1.00 90.50 365 LYS A CA 1
ATOM 2926 C C . LYS A 1 365 ? 16.130 -18.080 -31.894 1.00 90.50 365 LYS A C 1
ATOM 2928 O O . LYS A 1 365 ? 15.331 -18.445 -32.748 1.00 90.50 365 LYS A O 1
ATOM 2933 N N . MET A 1 366 ? 17.085 -18.888 -31.430 1.00 93.25 366 MET A N 1
ATOM 2934 C CA . MET A 1 366 ? 17.258 -20.291 -31.839 1.00 93.25 366 MET A CA 1
ATOM 2935 C C . MET A 1 366 ? 16.206 -21.241 -31.237 1.00 93.25 366 MET A C 1
ATOM 2937 O O . MET A 1 366 ? 16.231 -22.443 -31.512 1.00 93.25 366 MET A O 1
ATOM 2941 N N . GLY A 1 367 ? 15.325 -20.745 -30.362 1.00 88.19 367 GLY A N 1
ATOM 2942 C CA . GLY A 1 367 ? 14.356 -21.559 -29.635 1.00 88.19 367 GLY A CA 1
ATOM 2943 C C . GLY A 1 367 ? 15.005 -22.541 -28.657 1.00 88.19 367 GLY A C 1
ATOM 2944 O O . GLY A 1 367 ? 14.430 -23.590 -28.385 1.00 88.19 367 GLY A O 1
ATOM 2945 N N . LYS A 1 368 ? 16.216 -22.262 -28.162 1.00 87.88 368 LYS A N 1
ATOM 2946 C CA . LYS A 1 368 ? 16.901 -23.077 -27.141 1.00 87.88 368 LYS A CA 1
ATOM 2947 C C . LYS A 1 368 ? 16.476 -22.698 -25.723 1.00 87.88 368 LYS A C 1
ATOM 2949 O O . LYS A 1 368 ? 16.484 -23.559 -24.851 1.00 87.88 368 LYS A O 1
ATOM 2954 N N . LEU A 1 369 ? 16.061 -21.448 -25.513 1.00 87.00 369 LEU A N 1
ATOM 2955 C CA . LEU A 1 369 ? 15.367 -21.023 -24.298 1.00 87.00 369 LEU A CA 1
ATOM 2956 C C . LEU A 1 369 ? 13.865 -21.266 -24.484 1.00 87.00 369 LEU A C 1
ATOM 2958 O O . LEU A 1 369 ? 13.202 -20.535 -25.218 1.00 87.00 369 LEU A O 1
ATOM 2962 N N . LYS A 1 370 ? 13.343 -22.328 -23.862 1.00 82.50 370 LYS A N 1
ATOM 2963 C CA . LYS A 1 370 ? 11.918 -22.6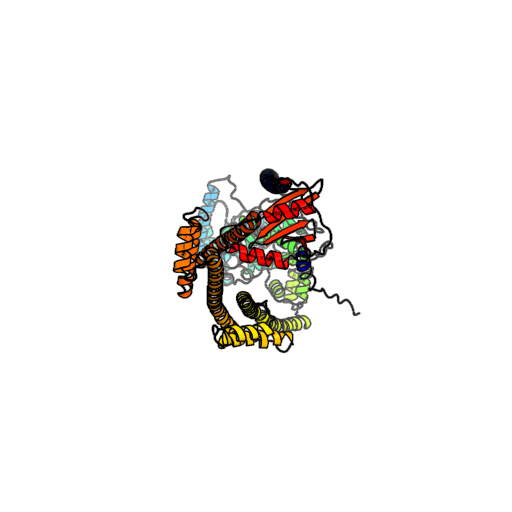87 -23.888 1.00 82.50 370 LYS A CA 1
ATOM 2964 C C . LYS A 1 370 ? 11.382 -22.810 -22.460 1.00 82.50 370 LYS A C 1
ATOM 2966 O O . LYS A 1 370 ? 12.124 -23.298 -21.608 1.00 82.50 370 LYS A O 1
ATOM 2971 N N . PRO A 1 371 ? 10.113 -22.445 -22.212 1.00 81.44 371 PRO A N 1
ATOM 2972 C CA . PRO A 1 371 ? 9.445 -22.783 -20.961 1.00 81.44 371 PRO A CA 1
ATOM 2973 C C . PRO A 1 371 ? 9.449 -24.292 -20.732 1.00 81.44 371 PRO A C 1
ATOM 2975 O O . PRO A 1 371 ? 9.158 -25.061 -21.654 1.00 81.44 371 PRO A O 1
ATOM 2978 N N . SER A 1 372 ? 9.780 -24.711 -19.513 1.00 79.88 372 SER A N 1
ATOM 2979 C CA . SER A 1 372 ? 9.644 -26.107 -19.112 1.00 79.88 372 SER A CA 1
ATOM 2980 C C . SER A 1 372 ? 8.178 -26.421 -18.768 1.00 79.88 372 SER A C 1
ATOM 2982 O O . SER A 1 372 ? 7.421 -25.503 -18.434 1.00 79.88 372 SER A O 1
ATOM 2984 N N . PRO A 1 373 ? 7.744 -27.693 -18.830 1.00 83.50 373 PRO A N 1
ATOM 2985 C CA . PRO A 1 373 ? 6.423 -28.089 -18.341 1.00 83.50 373 PRO A CA 1
ATOM 2986 C C . PRO A 1 373 ? 6.163 -27.628 -16.899 1.00 83.50 373 PRO A C 1
ATOM 2988 O O . PRO A 1 373 ? 5.080 -27.137 -16.601 1.00 83.50 373 PRO A O 1
ATOM 2991 N N . GLU A 1 374 ? 7.180 -27.674 -16.033 1.00 80.12 374 GLU A N 1
ATOM 2992 C CA . GLU A 1 374 ? 7.086 -27.222 -14.640 1.00 80.12 374 GLU A CA 1
ATOM 2993 C C . GLU A 1 374 ? 6.818 -25.715 -14.536 1.00 80.12 374 GLU A C 1
ATOM 2995 O O . GLU A 1 374 ? 6.017 -25.292 -13.704 1.00 80.12 374 GLU A O 1
ATOM 3000 N N . ALA A 1 375 ? 7.449 -24.900 -15.389 1.00 79.44 375 ALA A N 1
ATOM 3001 C CA . ALA A 1 375 ? 7.178 -23.467 -15.452 1.00 79.44 375 ALA A CA 1
ATOM 3002 C C . ALA A 1 375 ? 5.730 -23.192 -15.891 1.00 79.44 375 ALA A C 1
ATOM 3004 O O . ALA A 1 375 ? 5.052 -22.352 -15.301 1.00 79.44 375 ALA A O 1
ATOM 3005 N N . ILE A 1 376 ? 5.230 -23.930 -16.888 1.00 82.75 376 ILE A N 1
ATOM 3006 C CA . ILE A 1 376 ? 3.845 -23.812 -17.367 1.00 82.75 376 ILE A CA 1
ATOM 3007 C C . ILE A 1 376 ? 2.857 -24.168 -16.248 1.00 82.75 376 ILE A C 1
ATOM 3009 O O . ILE A 1 376 ? 1.951 -23.382 -15.961 1.00 82.75 376 ILE A O 1
ATOM 3013 N N . ASP A 1 377 ? 3.059 -25.302 -15.575 1.00 83.62 377 ASP A N 1
ATOM 3014 C CA . ASP A 1 377 ? 2.215 -25.745 -14.461 1.00 83.62 377 ASP A CA 1
ATOM 3015 C C . ASP A 1 377 ? 2.256 -24.757 -13.288 1.00 83.62 377 ASP A C 1
ATOM 3017 O O . ASP A 1 377 ? 1.220 -24.435 -12.697 1.00 83.62 377 ASP A O 1
ATOM 3021 N N . MET A 1 378 ? 3.436 -24.205 -12.983 1.00 82.62 378 MET A N 1
ATOM 3022 C CA . MET A 1 378 ? 3.589 -23.150 -11.984 1.00 82.62 378 MET A CA 1
ATOM 3023 C C . MET A 1 378 ? 2.724 -21.936 -12.340 1.00 82.62 378 MET A C 1
ATOM 3025 O O . MET A 1 378 ? 1.917 -21.514 -11.507 1.00 82.62 378 MET A O 1
ATOM 3029 N N . PHE A 1 379 ? 2.824 -21.408 -13.565 1.00 81.75 379 PHE A N 1
ATOM 3030 C CA . PHE A 1 379 ? 2.020 -20.262 -14.008 1.00 81.75 379 PHE A CA 1
ATOM 3031 C C . PHE A 1 379 ? 0.514 -20.550 -13.984 1.00 81.75 379 PHE A C 1
ATOM 3033 O O . PHE A 1 379 ? -0.259 -19.696 -13.544 1.00 81.75 379 PHE A O 1
ATOM 3040 N N . MET A 1 380 ? 0.086 -21.754 -14.370 1.00 85.31 380 MET A N 1
ATOM 3041 C CA . MET A 1 380 ? -1.319 -22.167 -14.272 1.00 85.31 380 MET A CA 1
ATOM 3042 C C . MET A 1 380 ? -1.796 -22.196 -12.811 1.00 85.31 380 MET A C 1
ATOM 3044 O O . MET A 1 380 ? -2.835 -21.620 -12.481 1.00 85.31 380 MET A O 1
ATOM 3048 N N . SER A 1 381 ? -0.995 -22.763 -11.901 1.00 86.25 381 SER A N 1
ATOM 3049 C CA . SER A 1 381 ? -1.324 -22.837 -10.469 1.00 86.25 381 SER A CA 1
ATOM 3050 C C . SER A 1 381 ? -1.391 -21.463 -9.781 1.00 86.25 381 SER A C 1
ATOM 3052 O O . SER A 1 381 ? -2.118 -21.281 -8.796 1.00 86.25 381 SER A O 1
ATOM 3054 N N . MET A 1 382 ? -0.668 -20.457 -10.295 1.00 83.62 382 MET A N 1
ATOM 3055 C CA . MET A 1 382 ? -0.744 -19.083 -9.788 1.00 83.62 382 MET A CA 1
ATOM 3056 C C . MET A 1 382 ? -2.146 -18.489 -9.963 1.00 83.62 382 MET A C 1
ATOM 3058 O O . MET A 1 382 ? -2.589 -17.744 -9.083 1.00 83.62 382 MET A O 1
ATOM 3062 N N . GLY A 1 383 ? -2.861 -18.834 -11.040 1.00 83.69 383 GLY A N 1
ATOM 3063 C CA . GLY A 1 383 ? -4.251 -18.426 -11.258 1.00 83.69 383 GLY A CA 1
ATOM 3064 C C . GLY A 1 383 ? -5.170 -18.942 -10.150 1.00 83.69 383 GLY A C 1
ATOM 3065 O O . GLY A 1 383 ? -5.827 -18.152 -9.463 1.00 83.69 383 GLY A O 1
ATOM 3066 N N . ASP A 1 384 ? -5.115 -20.247 -9.882 1.00 83.94 384 ASP A N 1
ATOM 3067 C CA . ASP A 1 384 ? -5.906 -20.902 -8.833 1.00 83.94 384 ASP A CA 1
ATOM 3068 C C . ASP A 1 384 ? -5.631 -20.309 -7.447 1.00 83.94 384 ASP A C 1
ATOM 3070 O O . ASP A 1 384 ? -6.546 -19.999 -6.674 1.00 83.94 384 ASP A O 1
ATOM 3074 N N . ASN A 1 385 ? -4.353 -20.096 -7.127 1.00 86.81 385 ASN A N 1
ATOM 3075 C CA . ASN A 1 385 ? -3.946 -19.498 -5.859 1.00 86.81 385 ASN A CA 1
ATOM 3076 C C . ASN A 1 385 ? -4.376 -18.030 -5.742 1.00 86.81 385 ASN A C 1
ATOM 3078 O O . ASN A 1 385 ? -4.636 -17.545 -4.640 1.00 86.81 385 ASN A O 1
ATOM 3082 N N . THR A 1 386 ? -4.474 -17.303 -6.855 1.00 90.38 386 THR A N 1
ATOM 3083 C CA . THR A 1 386 ? -4.953 -15.913 -6.866 1.00 90.38 386 THR A CA 1
ATOM 3084 C C . THR A 1 386 ? -6.453 -15.838 -6.594 1.00 90.38 386 THR A C 1
ATOM 3086 O O . THR A 1 386 ? -6.873 -15.020 -5.777 1.00 90.38 386 THR A O 1
ATOM 3089 N N . VAL A 1 387 ? -7.253 -16.752 -7.153 1.00 89.44 387 VAL A N 1
ATOM 3090 C CA . VAL A 1 387 ? -8.690 -16.851 -6.839 1.00 89.44 387 VAL A CA 1
ATOM 3091 C C . VAL A 1 387 ? -8.912 -17.181 -5.361 1.00 89.44 387 VAL A C 1
ATOM 3093 O O . VAL A 1 387 ? -9.719 -16.528 -4.699 1.00 89.44 387 VAL A O 1
ATOM 3096 N N . LYS A 1 388 ? -8.160 -18.141 -4.805 1.00 90.19 388 LYS A N 1
ATOM 3097 C CA . LYS A 1 388 ? -8.222 -18.470 -3.368 1.00 90.19 388 LYS A CA 1
ATOM 3098 C C . LYS A 1 388 ? -7.882 -17.263 -2.489 1.00 90.19 388 LYS A C 1
ATOM 3100 O O . LYS A 1 388 ? -8.578 -17.009 -1.509 1.00 90.19 388 LYS A O 1
ATOM 3105 N N . ARG A 1 389 ? -6.849 -16.493 -2.854 1.00 91.94 389 ARG A N 1
ATOM 3106 C CA . ARG A 1 389 ? -6.479 -15.251 -2.154 1.00 91.94 389 ARG A CA 1
ATOM 3107 C C . ARG A 1 389 ? -7.589 -14.204 -2.213 1.00 91.94 389 ARG A C 1
ATOM 3109 O O . ARG A 1 389 ? -7.900 -13.623 -1.181 1.00 91.94 389 ARG A O 1
ATOM 3116 N N . ALA A 1 390 ? -8.217 -14.006 -3.372 1.00 93.12 390 ALA A N 1
ATOM 3117 C CA . ALA A 1 390 ? -9.327 -13.065 -3.515 1.00 93.12 390 ALA A CA 1
ATOM 3118 C C . ALA A 1 390 ? -10.528 -13.455 -2.636 1.00 93.12 390 ALA A C 1
ATOM 3120 O O . ALA A 1 390 ? -11.058 -12.621 -1.907 1.00 93.12 390 ALA A O 1
ATOM 3121 N N . LYS A 1 391 ? -10.915 -14.737 -2.632 1.00 92.62 391 LYS A N 1
ATOM 3122 C CA . LYS A 1 391 ? -11.989 -15.244 -1.763 1.00 92.62 391 LYS A CA 1
ATOM 3123 C C . LYS A 1 391 ? -11.671 -15.076 -0.279 1.00 92.62 391 LYS A C 1
ATOM 3125 O O . LYS A 1 391 ? -12.543 -14.679 0.490 1.00 92.62 391 LYS A O 1
ATOM 3130 N N . LYS A 1 392 ? -10.422 -15.346 0.113 1.00 93.50 392 LYS A N 1
ATOM 3131 C CA . LYS A 1 392 ? -9.961 -15.128 1.485 1.00 93.50 392 LYS A CA 1
ATOM 3132 C C . LYS A 1 392 ? -10.035 -13.649 1.869 1.00 93.50 392 LYS A C 1
ATOM 3134 O O . LYS A 1 392 ? -10.559 -13.350 2.928 1.00 93.50 392 LYS A O 1
ATOM 3139 N N . ALA A 1 393 ? -9.608 -12.738 0.995 1.00 95.75 393 ALA A N 1
ATOM 3140 C CA . ALA A 1 393 ? -9.686 -11.302 1.256 1.00 95.75 393 ALA A CA 1
ATOM 3141 C C . ALA A 1 393 ? -11.129 -10.823 1.507 1.00 95.75 393 ALA A C 1
ATOM 3143 O O . ALA A 1 393 ? -11.358 -10.032 2.416 1.00 95.75 393 ALA A O 1
ATOM 3144 N N . LEU A 1 394 ? -12.117 -11.337 0.760 1.00 96.19 394 LEU A N 1
ATOM 3145 C CA . LEU A 1 394 ? -13.533 -11.020 1.008 1.00 96.19 394 LEU A CA 1
ATOM 3146 C C . LEU A 1 394 ? -14.003 -11.494 2.389 1.00 96.19 394 LEU A C 1
ATOM 3148 O O . LEU A 1 394 ? -14.732 -10.781 3.078 1.00 96.19 394 LEU A O 1
ATOM 3152 N N . LEU A 1 395 ? -13.587 -12.697 2.794 1.00 94.88 395 LEU A N 1
ATOM 3153 C CA . LEU A 1 395 ? -13.893 -13.226 4.119 1.00 94.88 395 LEU A CA 1
ATOM 3154 C C . LEU A 1 395 ? -13.191 -12.415 5.217 1.00 94.88 395 LEU A C 1
ATOM 3156 O O . LEU A 1 395 ? -13.823 -12.089 6.219 1.00 94.88 395 LEU A O 1
ATOM 3160 N N . ASP A 1 396 ? -11.929 -12.043 5.008 1.00 95.12 396 ASP A N 1
ATOM 3161 C CA . ASP A 1 396 ? -11.144 -11.247 5.953 1.00 95.12 396 ASP A CA 1
ATOM 3162 C C . ASP A 1 396 ? -11.815 -9.884 6.208 1.00 95.12 396 ASP A C 1
ATOM 3164 O O . ASP A 1 396 ? -11.972 -9.510 7.367 1.00 95.12 396 ASP A O 1
ATOM 3168 N N . ILE A 1 397 ? -12.320 -9.196 5.172 1.00 97.06 397 ILE A N 1
ATOM 3169 C CA . ILE A 1 397 ? -13.076 -7.933 5.327 1.00 97.06 397 ILE A CA 1
ATOM 3170 C C . ILE A 1 397 ? -14.317 -8.132 6.212 1.00 97.06 397 ILE A C 1
ATOM 3172 O O . ILE A 1 397 ? -14.609 -7.331 7.103 1.00 97.06 397 ILE A O 1
ATOM 3176 N N . LEU A 1 398 ? -15.066 -9.218 6.002 1.00 96.12 398 LEU A N 1
ATOM 3177 C CA . LEU A 1 398 ? -16.256 -9.503 6.805 1.00 96.12 398 LEU A CA 1
ATOM 3178 C C . LEU A 1 398 ? -15.909 -9.742 8.284 1.00 96.12 398 LEU A C 1
ATOM 3180 O O . LEU A 1 398 ? -16.577 -9.215 9.176 1.00 96.12 398 LEU A O 1
ATOM 3184 N N . ILE A 1 399 ? -14.878 -10.543 8.547 1.00 94.62 399 ILE A N 1
ATOM 3185 C CA . ILE A 1 399 ? -14.526 -10.999 9.896 1.00 94.62 399 ILE A CA 1
ATOM 3186 C C . ILE A 1 399 ? -13.719 -9.954 10.678 1.00 94.62 399 ILE A C 1
ATOM 3188 O O . ILE A 1 399 ? -13.890 -9.843 11.894 1.00 94.62 399 ILE A O 1
ATOM 3192 N N . HIS A 1 400 ? -12.865 -9.177 10.014 1.00 93.31 400 HIS A N 1
ATOM 3193 C CA . HIS A 1 400 ? -11.974 -8.221 10.671 1.00 93.31 400 HIS A CA 1
ATOM 3194 C C . HIS A 1 400 ? -12.479 -6.777 10.643 1.00 93.31 400 HIS A C 1
ATOM 3196 O O . HIS A 1 400 ? -12.181 -6.040 11.580 1.00 93.31 400 HIS A O 1
ATOM 3202 N N . ASP A 1 401 ? -13.309 -6.391 9.672 1.00 95.75 401 ASP A N 1
ATOM 3203 C CA . ASP A 1 401 ? -13.786 -5.007 9.572 1.00 95.75 401 ASP A CA 1
ATOM 3204 C C . ASP A 1 401 ? -15.286 -4.904 9.879 1.00 95.75 401 ASP A C 1
ATOM 3206 O O . ASP A 1 401 ? -15.706 -4.224 10.823 1.00 95.75 401 ASP A O 1
ATOM 3210 N N . ILE A 1 402 ? -16.126 -5.633 9.137 1.00 97.12 402 ILE A N 1
ATOM 3211 C CA . ILE A 1 402 ? -17.590 -5.543 9.277 1.00 97.12 402 ILE A CA 1
ATOM 3212 C C . ILE A 1 402 ? -18.049 -6.056 10.647 1.00 97.12 402 ILE A C 1
ATOM 3214 O O . ILE A 1 402 ? -18.844 -5.402 11.318 1.00 97.12 402 ILE A O 1
ATOM 3218 N N . TYR A 1 403 ? -17.528 -7.190 11.111 1.00 96.75 403 TYR A N 1
ATOM 3219 C CA . TYR A 1 403 ? -17.878 -7.734 12.423 1.00 96.75 403 TYR A CA 1
ATOM 3220 C C . TYR A 1 403 ? -17.545 -6.782 13.583 1.00 96.75 403 TYR A C 1
ATOM 3222 O O . TYR A 1 403 ? -18.410 -6.488 14.416 1.00 96.75 403 TYR A O 1
ATOM 3230 N N . TRP A 1 404 ? -16.315 -6.265 13.635 1.00 96.00 404 TRP A N 1
ATOM 3231 C CA . TRP A 1 404 ? -15.890 -5.385 14.726 1.00 96.00 404 TRP A CA 1
ATOM 3232 C C . TRP A 1 404 ? -16.584 -4.022 14.681 1.00 96.00 404 TRP A C 1
ATOM 3234 O O . TRP A 1 404 ? -16.871 -3.448 15.734 1.00 96.00 404 TRP A O 1
ATOM 3244 N N . SER A 1 405 ? -16.936 -3.535 13.487 1.00 96.25 405 SER A N 1
ATOM 3245 C CA . SER A 1 405 ? -17.675 -2.277 13.332 1.00 96.25 405 SER A CA 1
ATOM 3246 C C . SER A 1 405 ? -19.115 -2.330 13.860 1.00 96.25 405 SER A C 1
ATOM 3248 O O . SER A 1 405 ? -19.638 -1.292 14.262 1.00 96.25 405 SER A O 1
ATOM 3250 N N . VAL A 1 406 ? -19.747 -3.509 13.946 1.00 97.06 406 VAL A N 1
ATOM 3251 C CA . VAL A 1 406 ? -21.073 -3.654 14.580 1.00 97.06 406 VAL A CA 1
ATOM 3252 C C . VAL A 1 406 ? -20.990 -4.069 16.045 1.00 97.06 406 VAL A C 1
ATOM 3254 O O . VAL A 1 406 ? -21.763 -3.566 16.867 1.00 97.06 406 VAL A O 1
ATOM 3257 N N . LEU A 1 407 ? -20.061 -4.958 16.406 1.00 97.31 407 LEU A N 1
ATOM 3258 C CA . LEU A 1 407 ? -19.975 -5.490 17.765 1.00 97.31 407 LEU A CA 1
ATOM 3259 C C . LEU A 1 407 ? -19.548 -4.415 18.767 1.00 97.31 407 LEU A C 1
ATOM 3261 O O . LEU A 1 407 ? -20.244 -4.193 19.759 1.00 97.31 407 LEU A O 1
ATOM 3265 N N . THR A 1 408 ? -18.429 -3.739 18.500 1.00 96.81 408 THR A N 1
ATOM 3266 C CA . THR A 1 408 ? -17.800 -2.826 19.462 1.00 96.81 408 THR A CA 1
ATOM 3267 C C . THR A 1 408 ? -18.716 -1.657 19.833 1.00 96.81 408 THR A C 1
ATOM 3269 O O . THR A 1 408 ? -18.899 -1.411 21.029 1.00 96.81 408 THR A O 1
ATOM 3272 N N . PRO A 1 409 ? -19.383 -0.964 18.883 1.00 96.94 409 PRO A N 1
ATOM 3273 C CA . PRO A 1 409 ? -20.334 0.086 19.244 1.00 96.94 409 PRO A CA 1
ATOM 3274 C C . PRO A 1 409 ? -21.535 -0.449 20.028 1.00 96.94 409 PRO A C 1
ATOM 3276 O O . PRO A 1 409 ? -22.003 0.212 20.950 1.00 96.94 409 PRO A O 1
ATOM 3279 N N . SER A 1 410 ? -22.006 -1.661 19.723 1.00 97.75 410 SER A N 1
ATOM 3280 C CA . SER A 1 410 ? -23.105 -2.289 20.467 1.00 97.75 410 SER A CA 1
ATOM 3281 C C . SER A 1 410 ? -22.721 -2.548 21.927 1.00 97.75 410 SER A C 1
ATOM 3283 O O . SER A 1 410 ? -23.476 -2.206 22.837 1.00 97.75 410 SER A O 1
ATOM 3285 N N . GLN A 1 411 ? -21.522 -3.086 22.170 1.00 97.25 411 GLN A N 1
ATOM 3286 C CA . GLN A 1 411 ? -20.982 -3.260 23.522 1.00 97.25 411 GLN A CA 1
ATOM 3287 C C . GLN A 1 411 ? -20.823 -1.911 24.236 1.00 97.25 411 GLN A C 1
ATOM 3289 O O . GLN A 1 411 ? -21.204 -1.791 25.399 1.00 97.25 411 GLN A O 1
ATOM 3294 N N . ALA A 1 412 ? -20.349 -0.875 23.538 1.00 97.00 412 ALA A N 1
ATOM 3295 C CA . ALA A 1 412 ? -20.201 0.463 24.105 1.00 97.00 412 ALA A CA 1
ATOM 3296 C C . ALA A 1 412 ? -21.543 1.071 24.550 1.00 97.00 412 ALA A C 1
ATOM 3298 O O . ALA A 1 412 ? -21.607 1.701 25.604 1.00 97.00 412 ALA A O 1
ATOM 3299 N N . LEU A 1 413 ? -22.634 0.857 23.807 1.00 96.44 413 LEU A N 1
ATOM 3300 C CA . LEU A 1 413 ? -23.966 1.315 24.224 1.00 96.44 413 LEU A CA 1
ATOM 3301 C C . LEU A 1 413 ? -24.489 0.563 25.451 1.00 96.44 413 LEU A C 1
ATOM 3303 O O . LEU A 1 413 ? -25.137 1.158 26.311 1.00 96.44 413 LEU A O 1
ATOM 3307 N N . ILE A 1 414 ? -24.175 -0.727 25.571 1.00 96.00 414 ILE A N 1
ATOM 3308 C CA . ILE A 1 414 ? -24.479 -1.517 26.770 1.00 96.00 414 ILE A CA 1
ATOM 3309 C C . ILE A 1 414 ? -23.684 -0.994 27.978 1.00 96.00 414 ILE A C 1
ATOM 3311 O O . ILE A 1 414 ? -24.250 -0.833 29.062 1.00 96.00 414 ILE A O 1
ATOM 3315 N N . MET A 1 415 ? -22.409 -0.646 27.777 1.00 94.00 415 MET A N 1
ATOM 3316 C CA . MET A 1 415 ? -21.570 -0.002 28.794 1.00 94.00 415 MET A CA 1
ATOM 3317 C C . MET A 1 415 ? -22.107 1.360 29.211 1.00 94.00 415 MET A C 1
ATOM 3319 O O . MET A 1 415 ? -22.202 1.651 30.401 1.00 94.00 415 MET A O 1
ATOM 3323 N N . LEU A 1 416 ? -22.534 2.171 28.245 1.00 89.56 416 LEU A N 1
ATOM 3324 C CA . LEU A 1 416 ? -23.157 3.464 28.496 1.00 89.56 416 LEU A CA 1
ATOM 3325 C C . LEU A 1 416 ? -24.465 3.329 29.295 1.00 89.56 416 LEU A C 1
ATOM 3327 O O . LEU A 1 416 ? -24.786 4.190 30.111 1.00 89.56 416 LEU A O 1
ATOM 3331 N N . TYR A 1 417 ? -25.198 2.229 29.109 1.00 90.06 417 TYR A N 1
ATOM 3332 C CA . TYR A 1 417 ? -26.378 1.893 29.907 1.00 90.06 417 TYR A CA 1
ATOM 3333 C C . TYR A 1 417 ? -26.035 1.402 31.333 1.00 90.06 417 TYR A C 1
ATOM 3335 O O . TYR A 1 417 ? -26.927 1.270 32.173 1.00 90.06 417 TYR A O 1
ATOM 3343 N N . GLY A 1 418 ? -24.752 1.174 31.638 1.00 87.75 418 GLY A N 1
ATOM 3344 C CA . GLY A 1 418 ? -24.246 0.823 32.968 1.00 87.75 418 GLY A CA 1
ATOM 3345 C C . GLY A 1 418 ? -24.009 -0.672 33.201 1.00 87.75 418 GLY A C 1
ATOM 3346 O O . GLY A 1 418 ? -23.937 -1.095 34.353 1.00 87.75 418 GLY A O 1
ATOM 3347 N N . LEU A 1 419 ? -23.918 -1.482 32.142 1.00 91.88 419 LEU A N 1
ATOM 3348 C CA . LEU A 1 419 ? -23.595 -2.911 32.229 1.00 91.88 419 LEU A CA 1
ATOM 3349 C C . LEU A 1 419 ? -22.153 -3.181 31.765 1.00 91.88 419 LEU A C 1
ATOM 3351 O O . LEU A 1 419 ? -21.644 -2.451 30.921 1.00 91.88 419 LEU A O 1
ATOM 3355 N N . PRO A 1 420 ? -21.469 -4.222 32.271 1.00 91.75 420 PRO A N 1
ATOM 3356 C CA . PRO A 1 420 ? -20.145 -4.579 31.765 1.00 91.75 420 PRO A CA 1
ATOM 3357 C C . PRO A 1 420 ? -20.206 -5.003 30.284 1.00 91.75 420 PRO A C 1
ATOM 3359 O O . PRO A 1 420 ? -21.264 -5.449 29.825 1.00 91.75 420 PRO A O 1
ATOM 3362 N N . PRO A 1 421 ? -19.093 -4.891 29.532 1.00 90.75 421 PRO A N 1
ATOM 3363 C CA . PRO A 1 421 ? -19.048 -5.311 28.135 1.00 90.75 421 PRO A CA 1
ATOM 3364 C C . PRO A 1 421 ? -19.338 -6.821 28.013 1.00 90.75 421 PRO A C 1
ATOM 3366 O O . PRO A 1 421 ? -18.614 -7.629 28.596 1.00 90.75 421 PRO A O 1
ATOM 3369 N N . PRO A 1 422 ? -20.389 -7.222 27.277 1.00 93.38 422 PRO A N 1
ATOM 3370 C CA . PRO A 1 422 ? -20.767 -8.627 27.132 1.00 93.38 422 PRO A CA 1
ATOM 3371 C C . PRO A 1 422 ? -19.944 -9.349 26.059 1.00 93.38 422 PRO A C 1
ATOM 3373 O O . PRO A 1 422 ? -19.380 -8.724 25.161 1.00 93.38 422 PRO A O 1
ATOM 3376 N N . THR A 1 423 ? -19.950 -10.682 26.070 1.00 93.19 423 THR A N 1
ATOM 3377 C CA . THR A 1 423 ? -19.399 -11.484 24.961 1.00 93.19 423 THR A CA 1
ATOM 3378 C C . THR A 1 423 ? -20.206 -11.298 23.666 1.00 93.19 423 THR A C 1
ATOM 3380 O O . THR A 1 423 ? -21.325 -10.781 23.680 1.00 93.19 423 THR A O 1
ATOM 3383 N N . THR A 1 424 ? -19.693 -11.761 22.518 1.00 88.94 424 THR A N 1
ATOM 3384 C CA . THR A 1 424 ? -20.376 -11.660 21.209 1.00 88.94 424 THR A CA 1
ATOM 3385 C C . THR A 1 424 ? -21.826 -12.155 21.234 1.00 88.94 424 THR A C 1
ATOM 3387 O O . THR A 1 424 ? -22.731 -11.449 20.793 1.00 88.94 424 THR A O 1
ATOM 3390 N N . LYS A 1 425 ? -22.070 -13.357 21.781 1.00 90.12 425 LYS A N 1
ATOM 3391 C CA . LYS A 1 425 ? -23.422 -13.945 21.842 1.00 90.12 425 LYS A CA 1
ATOM 3392 C C . LYS A 1 425 ? -24.334 -13.147 22.769 1.00 90.12 425 LYS A C 1
ATOM 3394 O O . LYS A 1 425 ? -25.498 -12.915 22.456 1.00 90.12 425 LYS A O 1
ATOM 3399 N N . GLU A 1 426 ? -23.793 -12.714 23.899 1.00 93.94 426 GLU A N 1
ATOM 3400 C CA . GLU A 1 426 ? -24.532 -11.936 24.886 1.00 93.94 426 GLU A CA 1
ATOM 3401 C C . GLU A 1 426 ? -24.835 -10.523 24.388 1.00 93.94 426 GLU A C 1
ATOM 3403 O O . GLU A 1 426 ? -25.891 -9.999 24.718 1.00 93.94 426 GLU A O 1
ATOM 3408 N N . THR A 1 427 ? -23.976 -9.923 23.557 1.00 95.69 427 THR A N 1
ATOM 3409 C CA . THR A 1 427 ? -24.191 -8.577 23.002 1.00 95.69 427 THR A CA 1
ATOM 3410 C C . THR A 1 427 ? -25.509 -8.522 22.242 1.00 95.69 427 THR A C 1
ATOM 3412 O O . THR A 1 427 ? -26.337 -7.662 22.526 1.00 95.69 427 THR A O 1
ATOM 3415 N N . TYR A 1 428 ? -25.757 -9.478 21.344 1.00 93.81 428 TYR A N 1
ATOM 3416 C CA . TYR A 1 428 ? -27.035 -9.584 20.634 1.00 93.81 428 TYR A CA 1
ATOM 3417 C C . TYR A 1 428 ? -28.229 -9.697 21.599 1.00 93.81 428 TYR A C 1
ATOM 3419 O O . TYR A 1 428 ? -29.196 -8.937 21.494 1.00 93.81 428 TYR A O 1
ATOM 3427 N N . VAL A 1 429 ? -28.143 -10.608 22.575 1.00 95.19 429 VAL A N 1
ATOM 3428 C CA . VAL A 1 429 ? -29.227 -10.863 23.537 1.00 95.19 429 VAL A CA 1
ATOM 3429 C C . VAL A 1 429 ? -29.523 -9.618 24.378 1.00 95.19 429 VAL A C 1
ATOM 3431 O O . VAL A 1 429 ? -30.685 -9.254 24.561 1.00 95.19 429 VAL A O 1
ATOM 3434 N N . GLN A 1 430 ? -28.482 -8.945 24.868 1.00 96.75 430 GLN A N 1
ATOM 3435 C CA . GLN A 1 430 ? -28.593 -7.747 25.697 1.00 96.75 430 GLN A CA 1
ATOM 3436 C C . GLN A 1 430 ? -29.095 -6.550 24.888 1.00 96.75 430 GLN A C 1
ATOM 3438 O O . GLN A 1 430 ? -30.018 -5.875 25.339 1.00 96.75 430 GLN A O 1
ATOM 3443 N N . MET A 1 431 ? -28.573 -6.321 23.676 1.00 96.88 431 MET A N 1
ATOM 3444 C CA . MET A 1 431 ? -29.045 -5.248 22.793 1.00 96.88 431 MET A CA 1
ATOM 3445 C C . MET A 1 431 ? -30.550 -5.367 22.534 1.00 96.88 431 MET A C 1
ATOM 3447 O O . MET A 1 431 ? -31.279 -4.383 22.662 1.00 96.88 431 MET A O 1
ATOM 3451 N N . LYS A 1 432 ? -31.032 -6.581 22.235 1.00 96.44 432 LYS A N 1
ATOM 3452 C CA . LYS A 1 432 ? -32.460 -6.848 22.035 1.00 96.44 432 LYS A CA 1
ATOM 3453 C C . LYS A 1 432 ? -33.264 -6.610 23.316 1.00 96.44 432 LYS A C 1
ATOM 3455 O O . LYS A 1 432 ? -34.194 -5.805 23.323 1.00 96.44 432 LYS A O 1
ATOM 3460 N N . LYS A 1 433 ? -32.871 -7.256 24.416 1.00 96.94 433 LYS A N 1
ATOM 3461 C CA . LYS A 1 433 ? -33.585 -7.186 25.698 1.00 96.94 433 LYS A CA 1
ATOM 3462 C C . LYS A 1 433 ? -33.688 -5.753 26.229 1.00 96.94 433 LYS A C 1
ATOM 3464 O O . LYS A 1 433 ? -34.732 -5.360 26.746 1.00 96.94 433 LYS A O 1
ATOM 3469 N N . ILE A 1 434 ? -32.606 -4.983 26.136 1.00 96.12 434 ILE A N 1
ATOM 3470 C CA . ILE A 1 434 ? -32.529 -3.627 26.681 1.00 96.12 434 ILE A CA 1
ATOM 3471 C C . ILE A 1 434 ? -33.185 -2.647 25.717 1.00 96.12 434 ILE A C 1
ATOM 3473 O O . ILE A 1 434 ? -34.168 -2.010 26.083 1.00 96.12 434 ILE A O 1
ATOM 3477 N N . PHE A 1 435 ? -32.675 -2.525 24.491 1.00 96.75 435 PHE A N 1
ATOM 3478 C CA . PHE A 1 435 ? -33.030 -1.405 23.621 1.00 96.75 435 PHE A CA 1
ATOM 3479 C C . PHE A 1 435 ? -34.260 -1.663 22.753 1.00 96.75 435 PHE A C 1
ATOM 3481 O O . PHE A 1 435 ? -34.910 -0.697 22.365 1.00 96.75 435 PHE A O 1
ATOM 3488 N N . VAL A 1 436 ? -34.635 -2.920 22.498 1.00 95.56 436 VAL A N 1
ATOM 3489 C CA . VAL A 1 436 ? -35.867 -3.244 21.755 1.00 95.56 436 VAL A CA 1
ATOM 3490 C C . VAL A 1 436 ? -37.020 -3.542 22.705 1.00 95.56 436 VAL A C 1
ATOM 3492 O O . VAL A 1 436 ? -38.051 -2.881 22.637 1.00 95.56 436 VAL A O 1
ATOM 3495 N N . ASP A 1 437 ? -36.850 -4.501 23.616 1.00 95.06 437 ASP A N 1
ATOM 3496 C CA . ASP A 1 437 ? -37.976 -5.029 24.397 1.00 95.06 437 ASP A CA 1
ATOM 3497 C C . ASP A 1 437 ? -38.343 -4.119 25.583 1.00 95.06 437 ASP A C 1
ATOM 3499 O O . ASP A 1 437 ? -39.515 -3.788 25.788 1.00 95.06 437 ASP A O 1
ATOM 3503 N N . LYS A 1 438 ? -37.338 -3.701 26.369 1.00 94.50 438 LYS A N 1
ATOM 3504 C CA . LYS A 1 438 ? -37.530 -2.910 27.594 1.00 94.50 438 LYS A CA 1
ATOM 3505 C C . LYS A 1 438 ? -37.670 -1.414 27.316 1.00 94.50 438 LYS A C 1
ATOM 3507 O O . LYS A 1 438 ? -38.664 -0.809 27.704 1.00 94.50 438 LYS A O 1
ATOM 3512 N N . GLU A 1 439 ? -36.657 -0.815 26.695 1.00 91.94 439 GLU A N 1
ATOM 3513 C CA . GLU A 1 439 ? -36.574 0.636 26.484 1.00 91.94 439 GLU A CA 1
ATOM 3514 C C . GLU A 1 439 ? -37.302 1.089 25.215 1.00 91.94 439 GLU A C 1
ATOM 3516 O O . GLU A 1 439 ? -37.710 2.246 25.135 1.00 91.94 439 GLU A O 1
ATOM 3521 N N . LYS A 1 440 ? -37.485 0.183 24.240 1.00 94.62 440 LYS A N 1
ATOM 3522 C CA . LYS A 1 440 ? -38.123 0.455 22.938 1.00 94.62 440 LYS A CA 1
ATOM 3523 C C . LYS A 1 440 ? -37.491 1.635 22.185 1.00 94.62 440 LYS A C 1
ATOM 3525 O O . LYS A 1 440 ? -38.180 2.409 21.528 1.00 94.62 440 LYS A O 1
ATOM 3530 N N . MET A 1 441 ? -36.172 1.769 22.300 1.00 93.12 441 MET A N 1
ATOM 3531 C CA . MET A 1 441 ? -35.354 2.815 21.680 1.00 93.12 441 MET A CA 1
ATOM 3532 C C . MET A 1 441 ? -34.687 2.369 20.375 1.00 93.12 441 MET A C 1
ATOM 3534 O O . MET A 1 441 ? -34.110 3.201 19.684 1.00 93.12 441 MET A O 1
ATOM 3538 N N . LEU A 1 442 ? -34.735 1.078 20.040 1.00 96.56 442 LEU A N 1
ATOM 3539 C CA . LEU A 1 442 ? -34.139 0.515 18.831 1.00 96.56 442 LEU A CA 1
ATOM 3540 C C . LEU A 1 442 ? -35.149 -0.357 18.082 1.00 96.56 442 LEU A C 1
ATOM 3542 O O . LEU A 1 442 ? -35.903 -1.127 18.676 1.00 96.56 442 LEU A O 1
ATOM 3546 N N . GLU A 1 443 ? -35.156 -0.249 16.759 1.00 96.44 443 GLU A N 1
ATOM 3547 C CA . GLU A 1 443 ? -36.071 -0.974 15.888 1.00 96.44 443 GLU A CA 1
ATOM 3548 C C . GLU A 1 443 ? -35.585 -2.422 15.663 1.00 96.44 443 GLU A C 1
ATOM 3550 O O . GLU A 1 443 ? -34.387 -2.651 15.462 1.00 96.44 443 GLU A O 1
ATOM 3555 N N . PRO A 1 444 ? -36.489 -3.421 15.586 1.00 94.75 444 PRO A N 1
ATOM 3556 C CA . PRO A 1 444 ? -36.105 -4.830 15.447 1.00 94.75 444 PRO A CA 1
ATOM 3557 C C . PRO A 1 444 ? -35.219 -5.152 14.235 1.00 94.75 444 PRO A C 1
ATOM 3559 O O . PRO A 1 444 ? -34.450 -6.111 14.279 1.00 94.75 444 PRO A O 1
ATOM 3562 N N . LYS A 1 445 ? -35.303 -4.368 13.148 1.00 95.88 445 LYS A N 1
ATOM 3563 C CA . LYS A 1 445 ? -34.482 -4.578 11.942 1.00 95.88 445 LYS A CA 1
ATOM 3564 C C . LYS A 1 445 ? -32.980 -4.450 12.222 1.00 95.88 445 LYS A C 1
ATOM 3566 O O . LYS A 1 445 ? -32.200 -5.208 11.660 1.00 95.88 445 LYS A O 1
ATOM 3571 N N . TYR A 1 446 ? -32.583 -3.561 13.132 1.00 96.88 446 TYR A N 1
ATOM 3572 C CA . TYR A 1 446 ? -31.177 -3.323 13.463 1.00 96.88 446 TYR A CA 1
ATOM 3573 C C . TYR A 1 446 ? -30.585 -4.467 14.290 1.00 96.88 446 TYR A C 1
ATOM 3575 O O . TYR A 1 446 ? -29.436 -4.849 14.094 1.00 96.88 446 TYR A O 1
ATOM 3583 N N . ILE A 1 447 ? -31.398 -5.101 15.138 1.00 95.88 447 ILE A N 1
ATOM 3584 C CA . ILE A 1 447 ? -30.994 -6.317 15.853 1.00 95.88 447 ILE A CA 1
ATOM 3585 C C . ILE A 1 447 ? -30.758 -7.490 14.897 1.00 95.88 447 ILE A C 1
ATOM 3587 O O . ILE A 1 447 ? -29.840 -8.271 15.128 1.00 95.88 447 ILE A O 1
ATOM 3591 N N . LYS A 1 448 ? -31.526 -7.597 13.804 1.00 96.00 448 LYS A N 1
ATOM 3592 C CA . LYS A 1 448 ? -31.299 -8.636 12.786 1.00 96.00 448 LYS A CA 1
ATOM 3593 C C . LYS A 1 448 ? -29.957 -8.467 12.070 1.00 96.00 448 LYS A C 1
ATOM 3595 O O . LYS A 1 448 ? -29.307 -9.465 11.792 1.00 96.00 448 LYS A O 1
ATOM 3600 N N . ILE A 1 449 ? -29.531 -7.226 11.813 1.00 96.50 449 ILE A N 1
ATOM 3601 C CA . ILE A 1 449 ? -28.210 -6.931 11.228 1.00 96.50 449 ILE A CA 1
ATOM 3602 C C . ILE A 1 449 ? -27.104 -7.413 12.175 1.00 96.50 449 ILE A C 1
ATOM 3604 O O . ILE A 1 449 ? -26.206 -8.148 11.764 1.00 96.50 449 ILE A O 1
ATOM 3608 N N . LEU A 1 450 ? -27.215 -7.065 13.462 1.00 96.75 450 LEU A N 1
ATOM 3609 C CA . LEU A 1 450 ? -26.270 -7.506 14.486 1.00 96.75 450 LEU A CA 1
ATOM 3610 C C . LEU A 1 450 ? -26.229 -9.039 14.604 1.00 96.75 450 LEU A C 1
ATOM 3612 O O . LEU A 1 450 ? -25.146 -9.617 14.650 1.00 96.75 450 LEU A O 1
ATOM 3616 N N . GLU A 1 451 ? -27.386 -9.704 14.635 1.00 96.19 451 GLU A N 1
ATOM 3617 C CA . GLU A 1 451 ? -27.498 -11.168 14.698 1.00 96.19 451 GLU A CA 1
ATOM 3618 C C . GLU A 1 451 ? -26.863 -11.845 13.482 1.00 96.19 451 GLU A C 1
ATOM 3620 O O . GLU A 1 451 ? -26.083 -12.787 13.621 1.00 96.19 451 GLU A O 1
ATOM 3625 N N . GLU A 1 452 ? -27.161 -11.348 12.284 1.00 96.44 452 GLU A N 1
ATOM 3626 C CA . GLU A 1 452 ? -26.627 -11.895 11.045 1.00 96.44 452 GLU A CA 1
ATOM 3627 C C . GLU A 1 452 ? -25.094 -11.823 11.015 1.00 96.44 452 GLU A C 1
ATOM 3629 O O . GLU A 1 452 ? -24.426 -12.828 10.766 1.00 96.44 452 GLU A O 1
ATOM 3634 N N . ILE A 1 453 ? -24.517 -10.667 11.333 1.00 96.69 453 ILE A N 1
ATOM 3635 C CA . ILE A 1 453 ? -23.063 -10.487 11.281 1.00 96.69 453 ILE A CA 1
ATOM 3636 C C . ILE A 1 453 ? -22.370 -11.265 12.408 1.00 96.69 453 ILE A C 1
ATOM 3638 O O . ILE A 1 453 ? -21.406 -11.993 12.168 1.00 96.69 453 ILE A O 1
ATOM 3642 N N . THR A 1 454 ? -22.860 -11.157 13.645 1.00 95.31 454 THR A N 1
ATOM 3643 C CA . THR A 1 454 ? -22.156 -11.714 14.814 1.00 95.31 454 THR A CA 1
ATOM 3644 C C . THR A 1 454 ? -22.411 -13.205 15.029 1.00 95.31 454 THR A C 1
ATOM 3646 O O . THR A 1 454 ? -21.505 -13.930 15.445 1.00 95.31 454 THR A O 1
ATOM 3649 N N . ILE A 1 455 ? -23.620 -13.696 14.744 1.00 93.88 455 ILE A N 1
ATOM 3650 C CA . ILE A 1 455 ? -24.009 -15.086 15.010 1.00 93.88 455 ILE A CA 1
ATOM 3651 C C . ILE A 1 455 ? -23.908 -15.933 13.746 1.00 93.88 455 ILE A C 1
ATOM 3653 O O . ILE A 1 455 ? -23.256 -16.974 13.766 1.00 93.88 455 ILE A O 1
ATOM 3657 N N . LYS A 1 456 ? -24.526 -15.517 12.637 1.00 94.44 456 LYS A N 1
ATOM 3658 C CA . LYS A 1 456 ? -24.497 -16.321 11.404 1.00 94.44 456 LYS A CA 1
ATOM 3659 C C . LYS A 1 456 ? -23.103 -16.314 10.776 1.00 94.44 456 LYS A C 1
ATOM 3661 O O . LYS A 1 456 ? -22.575 -17.389 10.499 1.00 94.44 456 LYS A O 1
ATOM 3666 N N . TYR A 1 457 ? -22.498 -15.140 10.588 1.00 95.56 457 TYR A N 1
ATOM 3667 C CA . TYR A 1 457 ? -21.202 -15.038 9.913 1.00 95.56 457 TYR A CA 1
ATOM 3668 C C . TYR A 1 457 ? -20.014 -15.283 10.837 1.00 95.56 457 TYR A C 1
ATOM 3670 O O . TYR A 1 457 ? -19.272 -16.236 10.614 1.00 95.56 457 TYR A O 1
ATOM 3678 N N . TYR A 1 458 ? -19.845 -14.491 11.895 1.00 94.38 458 TYR A N 1
ATOM 3679 C CA . TYR A 1 458 ? -18.647 -14.585 12.732 1.00 94.38 458 TYR A CA 1
ATOM 3680 C C . TYR A 1 458 ? -18.559 -15.906 13.518 1.00 94.38 458 TYR A C 1
ATOM 3682 O O . TYR A 1 458 ? -17.561 -16.617 13.412 1.00 94.38 458 TYR A O 1
ATOM 3690 N N . LYS A 1 459 ? -19.619 -16.324 14.235 1.00 92.75 459 LYS A N 1
ATOM 3691 C CA . LYS A 1 459 ? -19.624 -17.661 14.873 1.00 92.75 459 LYS A CA 1
ATOM 3692 C C . LYS A 1 459 ? -19.639 -18.800 13.854 1.00 92.75 459 LYS A C 1
ATOM 3694 O O . LYS A 1 459 ? -19.092 -19.864 14.127 1.00 92.75 459 LYS A O 1
ATOM 3699 N N . GLY A 1 460 ? -20.237 -18.594 12.680 1.00 93.56 460 GLY A N 1
ATOM 3700 C CA . GLY A 1 460 ? -20.152 -19.546 11.574 1.00 93.56 460 GLY A CA 1
ATOM 3701 C C . GLY A 1 460 ? -18.712 -19.761 11.102 1.00 93.56 460 GLY A C 1
ATOM 3702 O O . GLY A 1 460 ? -18.320 -20.900 10.863 1.00 93.56 460 GLY A O 1
ATOM 3703 N N . TYR A 1 461 ? -17.923 -18.692 11.026 1.00 94.12 461 TYR A N 1
ATOM 3704 C CA . TYR A 1 461 ? -16.499 -18.728 10.708 1.00 94.12 461 TYR A CA 1
ATOM 3705 C C . TYR A 1 461 ? -15.666 -19.383 11.821 1.00 94.12 461 TYR A C 1
ATOM 3707 O O . TYR A 1 461 ? -14.912 -20.306 11.530 1.00 94.12 461 TYR A O 1
ATOM 3715 N N . GLU A 1 462 ? -15.859 -19.002 13.093 1.00 91.50 462 GLU A N 1
ATOM 3716 C CA . GLU A 1 462 ? -15.151 -19.622 14.235 1.00 91.50 462 GLU A CA 1
ATOM 3717 C C . GLU A 1 462 ? -15.384 -21.140 14.332 1.00 91.50 462 GLU A C 1
ATOM 3719 O O . GLU A 1 462 ? -14.527 -21.875 14.812 1.00 91.50 462 GLU A O 1
ATOM 3724 N N . HIS A 1 463 ? -16.546 -21.619 13.881 1.00 93.25 463 HIS A N 1
ATOM 3725 C CA . HIS A 1 463 ? -16.889 -23.042 13.837 1.00 93.25 463 HIS A CA 1
ATOM 3726 C C . HIS A 1 463 ? -16.615 -23.699 12.473 1.00 93.25 463 HIS A C 1
ATOM 3728 O O . HIS A 1 463 ? -17.153 -24.772 12.202 1.00 93.25 463 HIS A O 1
ATOM 3734 N N . GLU A 1 464 ? -15.844 -23.046 11.598 1.00 90.88 464 GLU A N 1
ATOM 3735 C CA . GLU A 1 464 ? -15.463 -23.514 10.256 1.00 90.88 464 GLU A CA 1
ATOM 3736 C C . GLU A 1 464 ? -16.637 -23.850 9.310 1.00 90.88 464 GLU A C 1
ATOM 3738 O O . GLU A 1 464 ? -16.467 -24.535 8.297 1.00 90.88 464 GLU A O 1
ATOM 3743 N N . LYS A 1 465 ? -17.843 -23.350 9.606 1.00 93.81 465 LYS A N 1
ATOM 3744 C CA . LYS A 1 465 ? -19.044 -23.520 8.771 1.00 93.81 465 LYS A CA 1
ATOM 3745 C C . LYS A 1 465 ? -19.072 -22.538 7.604 1.00 93.81 465 LYS A C 1
ATOM 3747 O O . LYS A 1 465 ? -19.564 -22.879 6.532 1.00 93.81 465 LYS A O 1
ATOM 3752 N N . ILE A 1 466 ? -18.557 -21.327 7.812 1.00 92.38 466 ILE A N 1
ATOM 3753 C CA . ILE A 1 466 ? -18.429 -20.294 6.780 1.00 92.38 466 ILE A CA 1
ATOM 3754 C C . ILE A 1 466 ? -16.969 -20.228 6.343 1.00 92.38 466 ILE A C 1
ATOM 3756 O O . ILE A 1 466 ? -16.102 -19.855 7.128 1.00 92.38 466 ILE A O 1
ATOM 3760 N N . LYS A 1 467 ? -16.708 -20.594 5.085 1.00 91.56 467 LYS A N 1
ATOM 3761 C CA . LYS A 1 467 ? -15.359 -20.602 4.492 1.00 91.56 467 LYS A CA 1
ATOM 3762 C C . LYS A 1 467 ? -15.185 -19.587 3.368 1.00 91.56 467 LYS A C 1
ATOM 3764 O O . LYS A 1 467 ? -14.062 -19.278 2.994 1.00 91.56 467 LYS A O 1
ATOM 3769 N N . GLU A 1 468 ? -16.289 -19.089 2.821 1.00 93.25 468 GLU A N 1
ATOM 3770 C CA . GLU A 1 468 ? -16.301 -18.146 1.709 1.00 93.25 468 GLU A CA 1
ATOM 3771 C C . GLU A 1 468 ? -17.520 -17.223 1.829 1.00 93.25 468 GLU A C 1
ATOM 3773 O O . GLU A 1 468 ? -18.560 -17.614 2.366 1.00 93.25 468 GLU A O 1
ATOM 3778 N N . VAL A 1 469 ? -17.395 -16.009 1.295 1.00 95.06 469 VAL A N 1
ATOM 3779 C CA . VAL A 1 469 ? -18.492 -15.050 1.132 1.00 95.06 469 VAL A CA 1
ATOM 3780 C C . VAL A 1 469 ? -18.410 -14.445 -0.268 1.00 95.06 469 VAL A C 1
ATOM 3782 O O . VAL A 1 469 ? -17.320 -14.201 -0.787 1.00 95.06 469 VAL A O 1
ATOM 3785 N N . SER A 1 470 ? -19.560 -14.243 -0.913 1.00 95.75 470 SER A N 1
ATOM 3786 C CA . SER A 1 470 ? -19.605 -13.605 -2.232 1.00 95.75 470 SER A CA 1
ATOM 3787 C C . SER A 1 470 ? -19.463 -12.086 -2.110 1.00 95.75 470 SER A C 1
ATOM 3789 O O . SER A 1 470 ? -19.880 -11.502 -1.112 1.00 95.75 470 SER A O 1
ATOM 3791 N N . GLY A 1 471 ? -18.938 -11.426 -3.146 1.00 95.50 471 GLY A N 1
ATOM 3792 C CA . GLY A 1 471 ? -18.837 -9.961 -3.162 1.00 95.50 471 GLY A CA 1
ATOM 3793 C C . GLY A 1 471 ? -20.197 -9.258 -3.053 1.00 95.50 471 GLY A C 1
ATOM 3794 O O . GLY A 1 471 ? -20.308 -8.252 -2.364 1.00 95.50 471 GLY A O 1
ATOM 3795 N N . ALA A 1 472 ? -21.247 -9.823 -3.660 1.00 96.75 472 ALA A N 1
ATOM 3796 C CA . ALA A 1 472 ? -22.605 -9.280 -3.566 1.00 96.75 472 ALA A CA 1
ATOM 3797 C C . ALA A 1 472 ? -23.158 -9.344 -2.133 1.00 96.75 472 ALA A C 1
ATOM 3799 O O . ALA A 1 472 ? -23.793 -8.405 -1.658 1.00 96.75 472 ALA A O 1
ATOM 3800 N N . GLU A 1 473 ? -22.891 -10.446 -1.429 1.00 95.38 473 GLU A N 1
ATOM 3801 C CA . GLU A 1 473 ? -23.291 -10.589 -0.032 1.00 95.38 473 GLU A CA 1
ATOM 3802 C C . GLU A 1 473 ? -22.488 -9.654 0.880 1.00 95.38 473 GLU A C 1
ATOM 3804 O O . GLU A 1 473 ? -23.059 -9.043 1.780 1.00 95.38 473 GLU A O 1
ATOM 3809 N N . LEU A 1 474 ? -21.188 -9.484 0.617 1.00 96.25 474 LEU A N 1
ATOM 3810 C CA . LEU A 1 474 ? -20.344 -8.543 1.351 1.00 96.25 474 LEU A CA 1
ATOM 3811 C C . LEU A 1 474 ? -20.846 -7.096 1.208 1.00 96.25 474 LEU A C 1
ATOM 3813 O O . LEU A 1 474 ? -20.973 -6.399 2.212 1.00 96.25 474 LEU A O 1
ATOM 3817 N N . ASP A 1 475 ? -21.198 -6.669 -0.009 1.00 97.12 475 ASP A N 1
ATOM 3818 C CA . ASP A 1 475 ? -21.762 -5.337 -0.276 1.00 97.12 475 ASP A CA 1
ATOM 3819 C C . ASP A 1 475 ? -23.096 -5.115 0.461 1.00 97.12 475 ASP A C 1
ATOM 3821 O O . ASP A 1 475 ? -23.324 -4.062 1.061 1.00 97.12 475 ASP A O 1
ATOM 3825 N N . ARG A 1 476 ? -23.965 -6.138 0.500 1.00 97.31 476 ARG A N 1
ATOM 3826 C CA . ARG A 1 476 ? -25.219 -6.092 1.269 1.00 97.31 476 ARG A CA 1
ATOM 3827 C C . ARG A 1 476 ? -24.959 -5.908 2.765 1.00 97.31 476 ARG A C 1
ATOM 3829 O O . ARG A 1 476 ? -25.631 -5.098 3.406 1.00 97.31 476 ARG A O 1
ATOM 3836 N N . LEU A 1 477 ? -24.016 -6.666 3.325 1.00 97.31 477 LEU A N 1
ATOM 3837 C CA . LEU A 1 477 ? -23.667 -6.587 4.745 1.00 97.31 477 LEU A CA 1
ATOM 3838 C C . LEU A 1 477 ? -23.056 -5.229 5.091 1.00 97.31 477 LEU A C 1
ATOM 3840 O O . LEU A 1 477 ? -23.421 -4.654 6.112 1.00 97.31 477 LEU A O 1
ATOM 3844 N N . LEU A 1 478 ? -22.200 -4.687 4.221 1.00 97.06 478 LEU A N 1
ATOM 3845 C CA . LEU A 1 478 ? -21.587 -3.376 4.411 1.00 97.06 478 LEU A CA 1
ATOM 3846 C C . LEU A 1 478 ? -22.639 -2.259 4.471 1.00 97.06 478 LEU A C 1
ATOM 3848 O O . LEU A 1 478 ? -22.638 -1.473 5.417 1.00 97.06 478 LEU A O 1
ATOM 3852 N N . LYS A 1 479 ? -23.601 -2.246 3.539 1.00 97.00 479 LYS A N 1
ATOM 3853 C CA . LYS A 1 479 ? -24.732 -1.299 3.564 1.00 97.00 479 LYS A CA 1
ATOM 3854 C C . LYS A 1 479 ? -25.553 -1.415 4.849 1.00 97.00 479 LYS A C 1
ATOM 3856 O O . LYS A 1 479 ? -25.877 -0.409 5.477 1.00 97.00 479 LYS A O 1
ATOM 3861 N N . GLY A 1 480 ? -25.846 -2.645 5.281 1.00 96.62 480 GLY A N 1
ATOM 3862 C CA . GLY A 1 480 ? -26.530 -2.888 6.553 1.00 96.62 480 GLY A CA 1
ATOM 3863 C C . GLY A 1 480 ? -25.749 -2.341 7.752 1.00 96.62 480 GLY A C 1
ATOM 3864 O O . GLY A 1 480 ? -26.330 -1.727 8.647 1.00 96.62 480 GLY A O 1
ATOM 3865 N N . THR A 1 481 ? -24.430 -2.508 7.758 1.00 97.19 481 THR A N 1
ATOM 3866 C CA . THR A 1 481 ? -23.542 -1.971 8.793 1.00 97.19 481 THR A CA 1
ATOM 3867 C C . THR A 1 481 ? -23.548 -0.444 8.831 1.00 97.19 481 THR A C 1
ATOM 3869 O O . THR A 1 481 ? -23.634 0.127 9.917 1.00 97.19 481 THR A O 1
ATOM 3872 N N . GLU A 1 482 ? -23.519 0.236 7.685 1.00 97.31 482 GLU A N 1
ATOM 3873 C CA . GLU A 1 482 ? -23.597 1.702 7.628 1.00 97.31 482 GLU A CA 1
ATOM 3874 C C . GLU A 1 482 ? -24.923 2.229 8.195 1.00 97.31 482 GLU A C 1
ATOM 3876 O O . GLU A 1 482 ? -24.931 3.135 9.037 1.00 97.31 482 GLU A O 1
ATOM 3881 N N . GLU A 1 483 ? -26.047 1.622 7.799 1.00 97.06 483 GLU A N 1
ATOM 3882 C CA . GLU A 1 483 ? -27.365 1.945 8.353 1.00 97.06 483 GLU A CA 1
ATOM 3883 C C . GLU A 1 483 ? -27.417 1.710 9.869 1.00 97.06 483 GLU A C 1
ATOM 3885 O O . GLU A 1 483 ? -27.963 2.529 10.616 1.00 97.06 483 GLU A O 1
ATOM 3890 N N . TYR A 1 484 ? -26.837 0.600 10.333 1.00 97.69 484 TYR A N 1
ATOM 3891 C CA . TYR A 1 484 ? -26.779 0.236 11.744 1.00 97.69 484 TYR A CA 1
ATOM 3892 C C . TYR A 1 484 ? -25.967 1.245 12.562 1.00 97.69 484 TYR A C 1
ATOM 3894 O O . TYR A 1 484 ? -26.462 1.762 13.563 1.00 97.69 484 TYR A O 1
ATOM 3902 N N . ILE A 1 485 ? -24.753 1.582 12.121 1.00 97.19 485 ILE A N 1
ATOM 3903 C CA . ILE A 1 485 ? -23.865 2.528 12.811 1.00 97.19 485 ILE A CA 1
ATOM 3904 C C . ILE A 1 485 ? -24.511 3.908 12.916 1.00 97.19 485 ILE A C 1
ATOM 3906 O O . ILE A 1 485 ? -24.456 4.533 13.977 1.00 97.19 485 ILE A O 1
ATOM 3910 N N . ASN A 1 486 ? -25.141 4.388 11.842 1.00 97.00 486 ASN A N 1
ATOM 3911 C CA . ASN A 1 486 ? -25.823 5.679 11.870 1.00 97.00 486 ASN A CA 1
ATOM 3912 C C . ASN A 1 486 ? -26.964 5.682 12.890 1.00 97.00 486 ASN A C 1
ATOM 3914 O O . ASN A 1 486 ? -27.049 6.601 13.704 1.00 97.00 486 ASN A O 1
ATOM 3918 N N . ARG A 1 487 ? -27.756 4.605 12.953 1.00 97.00 487 ARG A N 1
ATOM 3919 C CA . ARG A 1 487 ? -28.805 4.486 13.968 1.00 97.00 487 ARG A CA 1
ATOM 3920 C C . ARG A 1 487 ? -28.256 4.389 15.393 1.00 97.00 487 ARG A C 1
ATOM 3922 O O . ARG A 1 487 ? -28.864 4.935 16.317 1.00 97.00 487 ARG A O 1
ATOM 3929 N N . LEU A 1 488 ? -27.120 3.717 15.592 1.00 97.00 488 LEU A N 1
ATOM 3930 C CA . LEU A 1 488 ? -26.485 3.615 16.907 1.00 97.00 488 LEU A CA 1
ATOM 3931 C C . LEU A 1 488 ? -26.004 4.970 17.437 1.00 97.00 488 LEU A C 1
ATOM 3933 O O . LEU A 1 488 ? -26.041 5.177 18.649 1.00 97.00 488 LEU A O 1
ATOM 3937 N N . LYS A 1 489 ? -25.603 5.908 16.567 1.00 96.25 489 LYS A N 1
ATOM 3938 C CA . LYS A 1 489 ? -25.275 7.286 16.981 1.00 96.25 489 LYS A CA 1
ATOM 3939 C C . LYS A 1 489 ? -26.496 7.988 17.575 1.00 96.25 489 LYS A C 1
ATOM 3941 O O . LYS A 1 489 ? -26.403 8.549 18.659 1.00 96.25 489 LYS A O 1
ATOM 3946 N N . GLU A 1 490 ? -27.653 7.871 16.931 1.00 95.62 490 GLU A N 1
ATOM 3947 C CA . GLU A 1 490 ? -28.908 8.424 17.457 1.00 95.62 490 GLU A CA 1
ATOM 3948 C C . GLU A 1 490 ? -29.325 7.739 18.768 1.00 95.62 490 GLU A C 1
ATOM 3950 O O . GLU A 1 490 ? -29.752 8.392 19.719 1.00 95.62 490 GLU A O 1
ATOM 3955 N N . LEU A 1 491 ? -29.181 6.410 18.849 1.00 95.62 491 LEU A N 1
ATOM 3956 C CA . LEU A 1 491 ? -29.470 5.658 20.072 1.00 95.62 491 LEU A CA 1
ATOM 3957 C C . LEU A 1 491 ? -28.556 6.099 21.224 1.00 95.62 491 LEU A C 1
ATOM 3959 O O . LEU A 1 491 ? -29.017 6.239 22.355 1.00 95.62 491 LEU A O 1
ATOM 3963 N N . ARG A 1 492 ? -27.276 6.364 20.944 1.00 94.25 492 ARG A N 1
ATOM 3964 C CA . ARG A 1 492 ? -26.327 6.885 21.931 1.00 94.25 492 ARG A CA 1
ATOM 3965 C C . ARG A 1 492 ? -26.833 8.177 22.564 1.00 94.25 492 ARG A C 1
ATOM 3967 O O . ARG A 1 492 ? -26.889 8.257 23.787 1.00 94.25 492 ARG A O 1
ATOM 3974 N N . GLU A 1 493 ? -27.244 9.150 21.753 1.00 91.31 493 GLU A N 1
ATOM 3975 C CA . GLU A 1 493 ? -27.764 10.435 22.240 1.00 91.31 493 GLU A CA 1
ATOM 3976 C C . GLU A 1 493 ? -29.007 10.247 23.125 1.00 91.31 493 GLU A C 1
ATOM 3978 O O . GLU A 1 493 ? -29.144 10.885 24.173 1.00 91.31 493 GLU A O 1
ATOM 3983 N N . GLN A 1 494 ? -29.895 9.319 22.748 1.00 90.56 494 GLN A N 1
ATOM 3984 C CA . GLN A 1 494 ? -31.079 8.972 23.540 1.00 90.56 494 GLN A CA 1
ATOM 3985 C C . GLN A 1 494 ? -30.702 8.379 24.909 1.00 90.56 494 GLN A C 1
ATOM 3987 O O . GLN A 1 494 ? -31.302 8.745 25.926 1.00 90.56 494 GLN A O 1
ATOM 3992 N N . ILE A 1 495 ? -29.697 7.496 24.953 1.00 89.81 495 ILE A N 1
ATOM 3993 C CA . ILE A 1 495 ? -29.209 6.883 26.197 1.00 89.81 495 ILE A CA 1
ATOM 3994 C C . ILE A 1 495 ? -28.520 7.929 27.082 1.00 89.81 495 ILE A C 1
ATOM 3996 O O . ILE A 1 495 ? -28.836 8.005 28.271 1.00 89.81 495 ILE A O 1
ATOM 4000 N N . GLU A 1 496 ? -27.629 8.759 26.526 1.00 86.81 496 GLU A N 1
ATOM 4001 C CA . GLU A 1 496 ? -26.921 9.819 27.264 1.00 86.81 496 GLU A CA 1
ATOM 4002 C C . GLU A 1 496 ? -27.915 10.783 27.921 1.00 86.81 496 GLU A C 1
ATOM 4004 O O . GLU A 1 496 ? -27.837 11.039 29.127 1.00 86.81 496 GLU A O 1
ATOM 4009 N N . LYS A 1 497 ? -28.921 11.233 27.163 1.00 83.75 497 LYS A N 1
ATOM 4010 C CA . LYS A 1 497 ? -29.973 12.117 27.671 1.00 83.75 497 LYS A CA 1
ATOM 4011 C C . LYS A 1 497 ? -30.747 11.488 28.832 1.00 83.75 497 LYS A C 1
ATOM 4013 O O . LYS A 1 497 ? -30.941 12.130 29.864 1.00 83.75 497 LYS A O 1
ATOM 4018 N N . LYS A 1 498 ? -31.147 10.218 28.707 1.00 83.94 498 LYS A N 1
ATOM 4019 C CA . LYS A 1 498 ? -31.887 9.508 29.764 1.00 83.94 498 LYS A CA 1
ATOM 4020 C C . LYS A 1 498 ? -31.037 9.269 31.015 1.00 83.94 498 LYS A C 1
ATOM 4022 O O . LYS A 1 498 ? -31.533 9.405 32.136 1.00 83.94 498 LYS A O 1
ATOM 4027 N N . ALA A 1 499 ? -29.759 8.934 30.848 1.00 83.19 499 ALA A N 1
ATOM 4028 C CA . ALA A 1 499 ? -28.825 8.764 31.959 1.00 83.19 499 ALA A CA 1
ATOM 4029 C C . ALA A 1 499 ? -28.599 10.087 32.715 1.00 83.19 499 ALA A C 1
ATOM 4031 O O . ALA A 1 499 ? -28.584 10.116 33.952 1.00 83.19 499 ALA A O 1
ATOM 4032 N N . GLN A 1 500 ? -28.487 11.194 31.980 1.00 80.06 500 GLN A N 1
ATOM 4033 C CA . GLN A 1 500 ? -28.347 12.540 32.528 1.00 80.06 500 GLN A CA 1
ATOM 4034 C C . GLN A 1 500 ? -29.600 12.984 33.294 1.00 80.06 500 GLN A C 1
ATOM 4036 O O . GLN A 1 500 ? -29.477 13.442 34.430 1.00 80.06 500 GLN A O 1
ATOM 4041 N N . GLU A 1 501 ? -30.794 12.779 32.728 1.00 83.38 501 GLU A N 1
ATOM 4042 C CA . GLU A 1 501 ? -32.077 13.043 33.395 1.00 83.38 501 GLU A CA 1
ATOM 4043 C C . GLU A 1 501 ? -32.184 12.288 34.726 1.00 83.38 501 GLU A C 1
ATOM 4045 O O . GLU A 1 501 ? -32.473 12.891 35.763 1.00 83.38 501 GLU A O 1
ATOM 4050 N N . LYS A 1 502 ? -31.874 10.984 34.723 1.00 84.38 502 LYS A N 1
ATOM 4051 C CA . LYS A 1 502 ? -31.897 10.147 35.931 1.00 84.38 502 LYS A CA 1
ATOM 4052 C C . LYS A 1 502 ? -30.897 10.630 36.983 1.00 84.38 502 LYS A C 1
ATOM 4054 O O . LYS A 1 502 ? -31.225 10.681 38.167 1.00 84.38 502 LYS A O 1
ATOM 4059 N N . THR A 1 503 ? -29.688 11.002 36.563 1.00 84.50 503 THR A N 1
ATOM 4060 C CA . THR A 1 503 ? -28.651 11.486 37.486 1.00 84.50 503 THR A CA 1
ATOM 4061 C C . THR A 1 503 ? -29.035 12.825 38.112 1.00 84.50 503 THR A C 1
ATOM 4063 O O . THR A 1 503 ? -28.897 12.995 39.319 1.00 84.50 503 THR A O 1
ATOM 4066 N N . LEU A 1 504 ? -29.555 13.768 37.319 1.00 88.25 504 LEU A N 1
ATOM 4067 C CA . LEU A 1 504 ? -30.036 15.057 37.824 1.00 88.25 504 LEU A CA 1
ATOM 4068 C C . LEU A 1 504 ? -31.219 14.888 38.782 1.00 88.25 504 LEU A C 1
ATOM 4070 O O . LEU A 1 504 ? -31.315 15.608 39.776 1.00 88.25 504 LEU A O 1
ATOM 4074 N N . GLU A 1 505 ? -32.117 13.937 38.511 1.00 88.81 505 GLU A N 1
ATOM 4075 C CA . GLU A 1 505 ? -33.227 13.633 39.411 1.00 88.81 505 GLU A CA 1
ATOM 4076 C C . GLU A 1 505 ? -32.741 13.079 40.753 1.00 88.81 505 GLU A C 1
ATOM 4078 O O . GLU A 1 505 ? -33.218 13.544 41.789 1.00 88.81 505 GLU A O 1
ATOM 4083 N N . GLN A 1 506 ? -31.755 12.176 40.743 1.00 88.81 506 GLN A N 1
ATOM 4084 C CA . GLN A 1 506 ? -31.135 11.649 41.960 1.00 88.81 506 GLN A CA 1
ATOM 4085 C C . GLN A 1 506 ? -30.446 12.754 42.772 1.00 88.81 506 GLN A C 1
ATOM 4087 O O . GLN A 1 506 ? -30.778 12.942 43.938 1.00 88.81 506 GLN A O 1
ATOM 4092 N N . ILE A 1 507 ? -29.575 13.550 42.139 1.00 90.50 507 ILE A N 1
ATOM 4093 C CA . ILE A 1 507 ? -28.860 14.661 42.791 1.00 90.50 507 ILE A CA 1
ATOM 4094 C C . ILE A 1 507 ? -29.841 15.647 43.426 1.00 90.50 507 ILE A C 1
ATOM 4096 O O . ILE A 1 507 ? -29.666 16.065 44.569 1.00 90.50 507 ILE A O 1
ATOM 4100 N N . TYR A 1 508 ? -30.896 16.015 42.696 1.00 92.94 508 TYR A N 1
ATOM 4101 C CA . TYR A 1 508 ? -31.941 16.876 43.233 1.00 92.94 508 TYR A CA 1
ATOM 4102 C C . TYR A 1 508 ? -32.589 16.257 44.477 1.00 92.94 508 TYR A C 1
ATOM 4104 O O . TYR A 1 508 ? -32.793 16.960 45.465 1.00 92.94 508 TYR A O 1
ATOM 4112 N N . ASN A 1 509 ? -32.926 14.963 44.442 1.00 91.81 509 ASN A N 1
ATOM 4113 C CA . ASN A 1 509 ? -33.575 14.296 45.570 1.00 91.81 509 ASN A CA 1
ATOM 4114 C C . ASN A 1 509 ? -32.653 14.264 46.798 1.00 91.81 509 ASN A C 1
ATOM 4116 O O . ASN A 1 509 ? -33.115 14.546 47.904 1.00 91.81 509 ASN A O 1
ATOM 4120 N N . ASP A 1 510 ? -31.360 14.005 46.599 1.00 91.31 510 ASP A N 1
ATOM 4121 C CA . ASP A 1 510 ? -30.358 13.964 47.667 1.00 91.31 510 ASP A CA 1
ATOM 4122 C C . ASP A 1 510 ? -30.172 15.347 48.312 1.00 91.31 510 ASP A C 1
ATOM 4124 O O . ASP A 1 510 ? -30.285 15.489 49.533 1.00 91.31 510 ASP A O 1
ATOM 4128 N N . VAL A 1 511 ? -30.001 16.396 47.496 1.00 94.38 511 VAL A N 1
ATOM 4129 C CA . VAL A 1 511 ? -29.892 17.788 47.969 1.00 94.38 511 VAL A CA 1
ATOM 4130 C C . VAL A 1 511 ? -31.137 18.200 48.755 1.00 94.38 511 VAL A C 1
ATOM 4132 O O . VAL A 1 511 ? -31.028 18.729 49.861 1.00 94.38 511 VAL A O 1
ATOM 4135 N N . PHE A 1 512 ? -32.336 17.945 48.225 1.00 93.62 512 PHE A N 1
ATOM 4136 C CA . PHE A 1 512 ? -33.573 18.333 48.907 1.00 93.62 512 PHE A CA 1
ATOM 4137 C C . PHE A 1 512 ? -33.857 17.507 50.164 1.00 93.62 512 PHE A C 1
ATOM 4139 O O . PHE A 1 512 ? -34.462 18.031 51.100 1.00 93.62 512 PHE A O 1
ATOM 4146 N N . SER A 1 513 ? -33.392 16.259 50.231 1.00 92.38 513 SER A N 1
ATOM 4147 C CA . SER A 1 513 ? -33.444 15.444 51.448 1.00 92.38 513 SER A CA 1
ATOM 4148 C C . SER A 1 513 ? -32.573 16.039 52.566 1.00 92.38 513 SER A C 1
ATOM 4150 O O . SER A 1 513 ? -33.031 16.200 5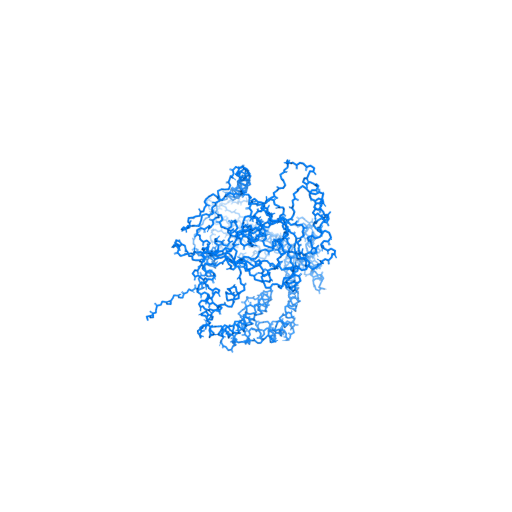3.705 1.00 92.38 513 SER A O 1
ATOM 4152 N N . LEU A 1 514 ? -31.350 16.465 52.232 1.00 92.31 514 LEU A N 1
ATOM 4153 C CA . LEU A 1 514 ? -30.445 17.145 53.165 1.00 92.31 514 LEU A CA 1
ATOM 4154 C C . LEU A 1 514 ? -31.011 18.496 53.619 1.00 92.31 514 LEU A C 1
ATOM 4156 O O . LEU A 1 514 ? -31.098 18.768 54.818 1.00 92.31 514 LEU A O 1
ATOM 4160 N N . LEU A 1 515 ? -31.483 19.318 52.678 1.00 92.50 515 LEU A N 1
ATOM 4161 C CA . LEU A 1 515 ? -32.094 20.614 52.987 1.00 92.50 515 LEU A CA 1
ATOM 4162 C C . LEU A 1 515 ? -33.340 20.470 53.870 1.00 92.50 515 LEU A C 1
ATOM 4164 O O . LEU A 1 515 ? -33.531 21.256 54.799 1.00 92.50 515 LEU A O 1
ATOM 4168 N N . LYS A 1 516 ? -34.176 19.454 53.627 1.00 91.50 516 LYS A N 1
ATOM 4169 C CA . LYS A 1 516 ? -35.333 19.131 54.474 1.00 91.50 516 LYS A CA 1
ATOM 4170 C C . LYS A 1 516 ? -34.910 18.791 55.903 1.00 91.50 516 LYS A C 1
ATOM 4172 O O . LYS A 1 516 ? -35.531 19.273 56.846 1.00 91.50 516 LYS A O 1
ATOM 4177 N N . THR A 1 517 ? -33.845 18.010 56.067 1.00 87.44 517 THR A N 1
ATOM 4178 C CA . THR A 1 517 ? -33.292 17.660 57.387 1.00 87.44 517 THR A CA 1
ATOM 4179 C C . THR A 1 517 ? -32.773 18.893 58.130 1.00 87.44 517 THR A C 1
ATOM 4181 O O . THR A 1 517 ? -33.008 19.051 59.327 1.00 87.44 517 THR A O 1
ATOM 4184 N N . ILE A 1 518 ? -32.114 19.810 57.419 1.00 88.38 518 ILE A N 1
ATOM 4185 C CA . ILE A 1 518 ? -31.524 21.020 58.006 1.00 88.38 518 ILE A CA 1
ATOM 4186 C C . ILE A 1 518 ? -32.588 22.060 58.383 1.00 88.38 518 ILE A C 1
ATOM 4188 O O . ILE A 1 518 ? -32.531 22.618 59.482 1.00 88.38 518 ILE A O 1
ATOM 4192 N N . THR A 1 519 ? -33.551 22.309 57.491 1.00 88.12 519 THR A N 1
ATOM 4193 C CA . THR A 1 519 ? -34.586 23.352 57.647 1.00 88.12 519 THR A CA 1
ATOM 4194 C C . THR A 1 519 ? -35.808 22.889 58.444 1.00 88.12 519 THR A C 1
ATOM 4196 O O . THR A 1 519 ? -36.544 23.716 58.976 1.00 88.12 519 THR A O 1
ATOM 4199 N N . GLY A 1 520 ? -36.070 21.579 58.507 1.00 84.62 520 GLY A N 1
ATOM 4200 C CA . GLY A 1 520 ? -37.296 21.016 59.082 1.00 84.62 520 GLY A CA 1
ATOM 4201 C C . GLY A 1 520 ? -38.556 21.239 58.232 1.00 84.62 520 GLY A C 1
ATOM 4202 O O . GLY A 1 520 ? -39.651 20.859 58.648 1.00 84.62 520 GLY A O 1
ATOM 4203 N N . GLN A 1 521 ? -38.429 21.838 57.043 1.00 87.56 521 GLN A N 1
ATOM 4204 C CA . GLN A 1 521 ? -39.550 22.171 56.162 1.00 87.56 521 GLN A CA 1
ATOM 4205 C C . GLN A 1 521 ? -39.851 21.044 55.169 1.00 87.56 521 GLN A C 1
ATOM 4207 O O . GLN A 1 521 ? -38.959 20.317 54.743 1.00 87.56 521 GLN A O 1
ATOM 4212 N N . LYS A 1 522 ? -41.123 20.887 54.772 1.00 82.62 522 LYS A N 1
ATOM 4213 C CA . LYS A 1 522 ? -41.554 19.776 53.896 1.00 82.62 522 LYS A CA 1
ATOM 4214 C C . LYS A 1 522 ? -41.708 20.148 52.420 1.00 82.62 522 LYS A C 1
ATOM 4216 O O . LYS A 1 522 ? -41.443 19.300 51.574 1.00 82.62 522 LYS A O 1
ATOM 4221 N N . SER A 1 523 ? -42.166 21.360 52.096 1.00 89.81 523 SER A N 1
ATOM 4222 C CA . SER A 1 523 ? -42.402 21.768 50.703 1.00 89.81 523 SER A CA 1
ATOM 4223 C C . SER A 1 523 ? -41.171 22.442 50.100 1.00 89.81 523 SER A C 1
ATOM 4225 O O . SER A 1 523 ? -40.453 23.154 50.799 1.00 89.81 523 SER A O 1
ATOM 4227 N N . GLN A 1 524 ? -40.948 22.261 48.792 1.00 88.00 524 GLN A N 1
ATOM 4228 C CA . GLN A 1 524 ? -39.802 22.850 48.084 1.00 88.00 524 GLN A CA 1
ATOM 4229 C C . GLN A 1 524 ? -39.703 24.366 48.327 1.00 88.00 524 GLN A C 1
ATOM 4231 O O . GLN A 1 524 ? -38.641 24.868 48.681 1.00 88.00 524 GLN A O 1
ATOM 4236 N N . SER A 1 525 ? -40.818 25.089 48.188 1.00 89.81 525 SER A N 1
ATOM 4237 C CA . SER A 1 525 ? -40.857 26.542 48.380 1.00 89.81 525 SER A CA 1
ATOM 4238 C C . SER A 1 525 ? -40.561 26.948 49.825 1.00 89.81 525 SER A C 1
ATOM 4240 O O . SER A 1 525 ? -39.820 27.902 50.043 1.00 89.81 525 SER A O 1
ATOM 4242 N N . ALA A 1 526 ? -41.086 26.214 50.814 1.00 90.44 526 ALA A N 1
ATOM 4243 C CA . ALA A 1 526 ? -40.815 26.496 52.225 1.00 90.44 526 ALA A CA 1
ATOM 4244 C C . ALA A 1 526 ? -39.358 26.194 52.605 1.00 90.44 526 ALA A C 1
ATOM 4246 O O . ALA A 1 526 ? -38.758 26.962 53.352 1.00 90.44 526 ALA A O 1
ATOM 4247 N N . ILE A 1 527 ? -38.778 25.118 52.056 1.00 91.81 527 ILE A N 1
ATOM 4248 C CA . ILE A 1 527 ? -37.361 24.772 52.234 1.00 91.81 527 ILE A CA 1
ATOM 4249 C C . ILE A 1 527 ? -36.475 25.908 51.716 1.00 91.81 527 ILE A C 1
ATOM 4251 O O . ILE A 1 527 ? -35.591 26.352 52.437 1.00 91.81 527 ILE A O 1
ATOM 4255 N N . ILE A 1 528 ? -36.730 26.413 50.504 1.00 93.12 528 ILE A N 1
ATOM 4256 C CA . ILE A 1 528 ? -35.923 27.487 49.902 1.00 93.12 528 ILE A CA 1
ATOM 4257 C C . ILE A 1 528 ? -36.032 28.779 50.720 1.00 93.12 528 ILE A C 1
ATOM 4259 O O . ILE A 1 528 ? -35.010 29.377 51.043 1.00 93.12 528 ILE A O 1
ATOM 4263 N N . LEU A 1 529 ? -37.252 29.186 51.093 1.00 91.56 529 LEU A N 1
ATOM 4264 C CA . LEU A 1 529 ? -37.477 30.405 51.879 1.00 91.56 529 LEU A CA 1
ATOM 4265 C C . LEU A 1 529 ? -36.822 30.333 53.265 1.00 91.56 529 LEU A C 1
ATOM 4267 O O . LEU A 1 529 ? -36.175 31.290 53.685 1.00 91.56 529 LEU A O 1
ATOM 4271 N N . SER A 1 530 ? -36.966 29.203 53.969 1.00 91.75 530 SER A N 1
ATOM 4272 C CA . SER A 1 530 ? -36.327 28.998 55.276 1.00 91.75 530 SER A CA 1
ATOM 4273 C C . SER A 1 530 ? -34.807 28.910 55.149 1.00 91.75 530 SER A C 1
ATOM 4275 O O . SER A 1 530 ? -34.098 29.516 55.945 1.00 91.75 530 SER A O 1
ATOM 4277 N N . PHE A 1 531 ? -34.282 28.232 54.125 1.00 92.81 531 PHE A N 1
ATOM 4278 C CA . PHE A 1 531 ? -32.839 28.157 53.901 1.00 92.81 531 PHE A CA 1
ATOM 4279 C C . PHE A 1 531 ? -32.232 29.546 53.639 1.00 92.81 531 PHE A C 1
ATOM 4281 O O . PHE A 1 531 ? -31.234 29.916 54.257 1.00 92.81 531 PHE A O 1
ATOM 4288 N N . GLU A 1 532 ? -32.871 30.358 52.795 1.00 91.69 532 GLU A N 1
ATOM 4289 C CA . GLU A 1 532 ? -32.424 31.725 52.512 1.00 91.69 532 GLU A CA 1
ATOM 4290 C C . GLU A 1 532 ? -32.458 32.600 53.777 1.00 91.69 532 GLU A C 1
ATOM 4292 O O . GLU A 1 532 ? -31.450 33.210 54.136 1.00 91.69 532 GLU A O 1
ATOM 4297 N N . LYS A 1 533 ? -33.575 32.595 54.513 1.00 91.50 533 LYS A N 1
ATOM 4298 C CA . LYS A 1 533 ? -33.765 33.443 55.698 1.00 91.50 533 LYS A CA 1
ATOM 4299 C C . LYS A 1 533 ? -32.932 33.009 56.911 1.00 91.50 533 LYS A C 1
ATOM 4301 O O . LYS A 1 533 ? -32.298 33.841 57.553 1.00 91.50 533 LYS A O 1
ATOM 4306 N N . ASP A 1 534 ? -32.947 31.724 57.250 1.00 89.88 534 ASP A N 1
ATOM 4307 C CA . ASP A 1 534 ? -32.471 31.229 58.551 1.00 89.88 534 ASP A CA 1
ATOM 4308 C C . ASP A 1 534 ? -31.011 30.735 58.516 1.00 89.88 534 ASP A C 1
ATOM 4310 O O . ASP A 1 534 ? -30.400 30.494 59.570 1.00 89.88 534 ASP A O 1
ATOM 4314 N N . PHE A 1 535 ? -30.458 30.562 57.309 1.00 90.75 535 PHE A N 1
ATOM 4315 C CA . PHE A 1 535 ? -29.125 30.001 57.094 1.00 90.75 535 PHE A CA 1
ATOM 4316 C C . PHE A 1 535 ? -28.233 30.886 56.218 1.00 90.75 535 PHE A C 1
ATOM 4318 O O . PHE A 1 535 ? -27.063 31.071 56.555 1.00 90.75 535 PHE A O 1
ATOM 4325 N N . VAL A 1 536 ? -28.755 31.490 55.146 1.00 90.69 536 VAL A N 1
ATOM 4326 C CA . VAL A 1 536 ? -27.950 32.367 54.275 1.00 90.69 536 VAL A CA 1
ATOM 4327 C C . VAL A 1 536 ? -27.850 33.777 54.852 1.00 90.69 536 VAL A C 1
ATOM 4329 O O . VAL A 1 536 ? -26.746 34.283 55.037 1.00 90.69 536 VAL A O 1
ATOM 4332 N N . THR A 1 537 ? -28.973 34.403 55.226 1.00 89.81 537 THR A N 1
ATOM 4333 C CA . THR A 1 537 ? -28.956 35.736 55.863 1.00 89.81 537 THR A CA 1
ATOM 4334 C C . THR A 1 537 ? -28.213 35.727 57.200 1.00 89.81 537 THR A C 1
ATOM 4336 O O . THR A 1 537 ? -27.564 36.709 57.546 1.00 89.81 537 THR A O 1
ATOM 4339 N N . SER A 1 538 ? -28.238 34.608 57.933 1.00 86.06 538 SER A N 1
ATOM 4340 C CA . SER A 1 538 ? -27.481 34.453 59.181 1.00 86.06 538 SER A CA 1
ATOM 4341 C C . SER A 1 538 ? -25.989 34.145 58.973 1.00 86.06 538 SER A C 1
ATOM 4343 O O . SER A 1 538 ? -25.312 33.819 59.945 1.00 86.06 538 SER A O 1
ATOM 4345 N N . GLY A 1 539 ? -25.490 34.133 57.731 1.00 86.50 539 GLY A N 1
ATOM 4346 C CA . GLY A 1 539 ? -24.080 33.897 57.402 1.00 86.50 539 GLY A CA 1
ATOM 4347 C C . GLY A 1 539 ? -23.584 32.455 57.571 1.00 86.50 539 GLY A C 1
ATOM 4348 O O . GLY A 1 539 ? -22.379 32.231 57.524 1.00 86.50 539 GLY A O 1
ATOM 4349 N N . LYS A 1 540 ? -24.474 31.469 57.763 1.00 88.12 540 LYS A N 1
ATOM 4350 C CA . LYS A 1 540 ? -24.084 30.047 57.884 1.00 88.12 540 LYS A CA 1
ATOM 4351 C C . LYS A 1 540 ? -23.786 29.419 56.523 1.00 88.12 540 LYS A C 1
ATOM 4353 O O . LYS A 1 540 ? -23.007 28.481 56.448 1.00 88.12 540 LYS A O 1
ATOM 4358 N N . PHE A 1 541 ? -24.409 29.943 55.470 1.00 93.19 541 PHE A N 1
ATOM 4359 C CA . PHE A 1 541 ? -24.152 29.600 54.075 1.00 93.19 541 PHE A CA 1
ATOM 4360 C C . PHE A 1 541 ? -24.061 30.876 53.236 1.00 93.19 541 PHE A C 1
ATOM 4362 O O . PHE A 1 541 ? -24.596 31.922 53.598 1.00 93.19 541 PHE A O 1
ATOM 4369 N N . THR A 1 542 ? -23.388 30.796 52.091 1.00 92.12 542 THR A N 1
ATOM 4370 C CA . THR A 1 542 ? -23.199 31.941 51.185 1.00 92.12 542 THR A CA 1
ATOM 4371 C C . THR A 1 542 ? -24.310 32.044 50.134 1.00 92.12 542 THR A C 1
ATOM 4373 O O . THR A 1 542 ? -24.977 31.063 49.805 1.00 92.12 542 THR A O 1
ATOM 4376 N N . GLN A 1 543 ? -24.445 33.218 49.508 1.00 91.75 543 GLN A N 1
ATOM 4377 C CA . GLN A 1 543 ? -25.342 33.426 48.359 1.00 91.75 543 GLN A CA 1
ATOM 4378 C C . GLN A 1 543 ? -25.022 32.517 47.157 1.00 91.75 543 GLN A C 1
ATOM 4380 O O . GLN A 1 543 ? -25.893 32.247 46.332 1.00 91.75 543 GLN A O 1
ATOM 4385 N N . GLN A 1 544 ? -23.794 31.998 47.058 1.00 90.94 544 GLN A N 1
ATOM 4386 C CA . GLN A 1 544 ? -23.422 31.023 46.032 1.00 90.94 544 GLN A CA 1
ATOM 4387 C C . GLN A 1 544 ? -24.200 29.708 46.185 1.00 90.94 544 GLN A C 1
ATOM 4389 O O . GLN A 1 544 ? -24.668 29.169 45.186 1.00 90.94 544 GLN A O 1
ATOM 4394 N N . HIS A 1 545 ? -24.440 29.242 47.414 1.00 93.69 545 HIS A N 1
ATOM 4395 C CA . HIS A 1 545 ? -25.254 28.050 47.673 1.00 93.69 545 HIS A CA 1
ATOM 4396 C C . HIS A 1 545 ? -26.693 28.235 47.176 1.00 93.69 545 HIS A C 1
ATOM 4398 O O . HIS A 1 545 ? -27.266 27.332 46.570 1.00 93.69 545 HIS A O 1
ATOM 4404 N N . MET A 1 546 ? -27.261 29.435 47.342 1.00 92.25 546 MET A N 1
ATOM 4405 C CA . MET A 1 546 ? -28.586 29.761 46.800 1.00 92.25 546 MET A CA 1
ATOM 4406 C C . MET A 1 546 ? -28.619 29.743 45.276 1.00 92.25 546 MET A C 1
ATOM 4408 O O . MET A 1 546 ? -29.599 29.275 44.693 1.00 92.25 546 MET A O 1
ATOM 4412 N N . ARG A 1 547 ? -27.558 30.230 44.621 1.00 92.25 547 ARG A N 1
ATOM 4413 C CA . ARG A 1 547 ? -27.432 30.156 43.158 1.00 92.25 547 ARG A CA 1
ATOM 4414 C C . ARG A 1 547 ? -27.408 28.704 42.691 1.00 92.25 547 ARG A C 1
ATOM 4416 O O . ARG A 1 547 ? -28.208 28.362 41.830 1.00 92.25 547 ARG A O 1
ATOM 4423 N N . ILE A 1 548 ? -26.602 27.857 43.334 1.00 94.25 548 ILE A N 1
ATOM 4424 C CA . ILE A 1 548 ? -26.514 26.419 43.036 1.00 94.25 548 ILE A CA 1
ATOM 4425 C C . ILE A 1 548 ? -27.883 25.735 43.179 1.00 94.25 548 ILE A C 1
ATOM 4427 O O . ILE A 1 548 ? -28.297 25.000 42.286 1.00 94.25 548 ILE A O 1
ATOM 4431 N N . ILE A 1 549 ? -28.626 25.998 44.263 1.00 93.75 549 ILE A N 1
ATOM 4432 C CA . ILE A 1 549 ? -29.970 25.423 44.466 1.00 93.75 549 ILE A CA 1
ATOM 4433 C C . ILE A 1 549 ? -30.917 25.847 43.336 1.00 93.75 549 ILE A C 1
ATOM 4435 O O . ILE A 1 549 ? -31.608 25.008 42.756 1.00 93.75 549 ILE A O 1
ATOM 4439 N N . ARG A 1 550 ? -30.958 27.145 43.004 1.00 92.88 550 ARG A N 1
ATOM 4440 C CA . ARG A 1 550 ? -31.829 27.670 41.938 1.00 92.88 550 ARG A CA 1
ATOM 4441 C C . ARG A 1 550 ? -31.454 27.095 40.571 1.00 92.88 550 ARG A C 1
ATOM 4443 O O . ARG A 1 550 ? -32.340 26.708 39.811 1.00 92.88 550 ARG A O 1
ATOM 4450 N N . GLU A 1 551 ? -30.163 26.991 40.284 1.00 92.56 551 GLU A N 1
ATOM 4451 C CA . GLU A 1 551 ? -29.632 26.419 39.049 1.00 92.56 551 GLU A CA 1
ATOM 4452 C C . GLU A 1 551 ? -29.950 24.926 38.917 1.00 92.56 551 GLU A C 1
ATOM 4454 O O . GLU A 1 551 ? -30.381 24.487 37.851 1.00 92.56 551 GLU A O 1
ATOM 4459 N N . LEU A 1 552 ? -29.841 24.151 39.999 1.00 93.44 552 LEU A N 1
ATOM 4460 C CA . LEU A 1 552 ? -30.213 22.736 40.023 1.00 93.44 552 LEU A CA 1
ATOM 4461 C C . LEU A 1 552 ? -31.712 22.535 39.743 1.00 93.44 552 LEU A C 1
ATOM 4463 O O . LEU A 1 552 ? -32.084 21.656 38.962 1.00 93.44 552 LEU A O 1
ATOM 4467 N N . ILE A 1 553 ? -32.582 23.365 40.333 1.00 91.56 553 ILE A N 1
ATOM 4468 C CA . ILE A 1 553 ? -34.035 23.330 40.080 1.00 91.56 553 ILE A CA 1
ATOM 4469 C C . ILE A 1 553 ? -34.333 23.659 38.614 1.00 91.56 553 ILE A C 1
ATOM 4471 O O . ILE A 1 553 ? -35.084 22.930 37.960 1.00 91.56 553 ILE A O 1
ATOM 4475 N N . ALA A 1 554 ? -33.746 24.743 38.098 1.00 91.12 554 ALA A N 1
ATOM 4476 C CA . ALA A 1 554 ? -33.941 25.178 36.719 1.00 91.12 554 ALA A CA 1
ATOM 4477 C C . ALA A 1 554 ? -33.461 24.107 35.730 1.00 91.12 554 ALA A C 1
ATOM 4479 O O . ALA A 1 554 ? -34.208 23.704 34.839 1.00 91.12 554 ALA A O 1
ATOM 4480 N N . THR A 1 555 ? -32.261 23.570 35.950 1.00 89.94 555 THR A N 1
ATOM 4481 C CA . THR A 1 555 ? -31.658 22.537 35.104 1.00 89.94 555 THR A CA 1
ATOM 4482 C C . THR A 1 555 ? -32.470 21.242 35.140 1.00 89.94 555 THR A C 1
ATOM 4484 O O . THR A 1 555 ? -32.748 20.674 34.088 1.00 89.94 555 THR A O 1
ATOM 4487 N N . LYS A 1 556 ? -32.975 20.801 36.302 1.00 88.94 556 LYS A N 1
ATOM 4488 C CA . LYS A 1 556 ? -33.894 19.647 36.374 1.00 88.94 556 LYS A CA 1
ATOM 4489 C C . LYS A 1 556 ? -35.179 19.883 35.571 1.00 88.94 556 LYS A C 1
ATOM 4491 O O . LYS A 1 556 ? -35.630 18.991 34.849 1.00 88.94 556 LYS A O 1
ATOM 4496 N N . ALA A 1 557 ? -35.782 21.067 35.690 1.00 87.44 557 ALA A N 1
ATOM 4497 C CA . ALA A 1 557 ? -37.022 21.402 34.990 1.00 87.44 557 ALA A CA 1
ATOM 4498 C C . ALA A 1 557 ? -36.833 21.480 33.466 1.00 87.44 557 ALA A C 1
ATOM 4500 O O . ALA A 1 557 ? -37.685 21.016 32.707 1.00 87.44 557 ALA A O 1
ATOM 4501 N N . GLU A 1 558 ? -35.714 22.040 33.012 1.00 86.44 558 GLU A N 1
ATOM 4502 C CA . GLU A 1 558 ? -35.337 22.070 31.599 1.00 86.44 558 GLU A CA 1
ATOM 4503 C C . GLU A 1 558 ? -34.987 20.677 31.059 1.00 86.44 558 GLU A C 1
ATOM 4505 O O . GLU A 1 558 ? -35.305 20.377 29.906 1.00 86.44 558 GLU A O 1
ATOM 4510 N N . SER A 1 559 ? -34.386 19.809 31.884 1.00 84.00 559 SER A N 1
ATOM 4511 C CA . SER A 1 559 ? -34.014 18.442 31.501 1.00 84.00 559 SER A CA 1
ATOM 4512 C C . SER A 1 559 ? -35.259 17.634 31.150 1.00 84.00 559 SER A C 1
ATOM 4514 O O . SER A 1 559 ? -35.296 17.016 30.094 1.00 84.00 559 SER A O 1
ATOM 4516 N N . LYS A 1 560 ? -36.340 17.755 31.939 1.00 79.00 560 LYS A N 1
ATOM 4517 C CA . LYS A 1 560 ? -37.645 17.127 31.635 1.00 79.00 560 LYS A CA 1
ATOM 4518 C C . LYS A 1 560 ? -38.284 17.632 30.334 1.00 79.00 560 LYS A C 1
ATOM 4520 O O . LYS A 1 560 ? -39.150 16.968 29.778 1.00 79.00 560 LYS A O 1
ATOM 4525 N N . LYS A 1 561 ? -37.870 18.807 29.848 1.00 79.88 561 LYS A N 1
ATOM 4526 C CA . LYS A 1 561 ? -38.300 19.392 28.566 1.00 79.88 561 LYS A CA 1
ATOM 4527 C C . LYS A 1 561 ? -37.314 19.107 27.426 1.00 79.88 561 LYS A C 1
ATOM 4529 O O . LYS A 1 561 ? -37.530 19.585 26.316 1.00 79.88 561 LYS A O 1
ATOM 4534 N N . GLY A 1 562 ? -36.229 18.375 27.689 1.00 70.94 562 GLY A N 1
ATOM 4535 C CA . GLY A 1 562 ? -35.191 18.044 26.718 1.00 70.94 562 GLY A CA 1
ATOM 4536 C C . GLY A 1 562 ? -34.319 19.213 26.258 1.00 70.94 562 GLY A C 1
ATOM 4537 O O . GLY A 1 562 ? -33.773 19.131 25.165 1.00 70.94 562 GLY A O 1
ATOM 4538 N N . LYS A 1 563 ? -34.211 20.294 27.045 1.00 74.94 563 LYS A N 1
ATOM 4539 C CA . LYS A 1 563 ? -33.533 21.547 26.646 1.00 74.94 563 LYS A CA 1
ATOM 4540 C C . LYS A 1 563 ? -32.155 21.773 27.286 1.00 74.94 563 LYS A C 1
ATOM 4542 O O . LYS A 1 563 ? -31.595 22.854 27.140 1.00 74.94 563 LYS A O 1
ATOM 4547 N N . VAL A 1 564 ? -31.616 20.800 28.017 1.00 77.75 564 VAL A N 1
ATOM 4548 C CA . VAL A 1 564 ? -30.373 20.977 28.788 1.00 77.75 564 VAL A CA 1
ATOM 4549 C C . VAL A 1 564 ? -29.163 20.537 27.976 1.00 77.75 564 VAL A C 1
ATOM 4551 O O . VAL A 1 564 ? -29.114 19.404 27.507 1.00 77.75 564 VAL A O 1
ATOM 4554 N N . SER A 1 565 ? -28.172 21.421 27.848 1.00 80.38 565 SER A N 1
ATOM 4555 C CA . SER A 1 565 ? -26.873 21.086 27.261 1.00 80.38 565 SER A CA 1
ATOM 4556 C C . SER A 1 565 ? -26.016 20.258 28.227 1.00 80.38 565 SER A C 1
ATOM 4558 O O . SER A 1 565 ? -26.163 20.358 29.447 1.00 80.38 565 SER A O 1
ATOM 4560 N N . LEU A 1 566 ? -25.078 19.471 27.686 1.00 74.56 566 LEU A N 1
ATOM 4561 C CA . LEU A 1 566 ? -24.118 18.691 28.482 1.00 74.56 566 LEU A CA 1
ATOM 4562 C C . LEU A 1 566 ? -23.346 19.571 29.479 1.00 74.56 566 LEU A C 1
ATOM 4564 O O . LEU A 1 566 ? -23.240 19.219 30.650 1.00 74.56 566 LEU A O 1
ATOM 4568 N N . HIS A 1 567 ? -22.882 20.745 29.036 1.00 81.50 567 HIS A N 1
ATOM 4569 C CA . HIS A 1 567 ? -22.167 21.705 29.884 1.00 81.50 567 HIS A CA 1
ATOM 4570 C C . HIS A 1 567 ? -23.005 22.147 31.086 1.00 81.50 567 HIS A C 1
ATOM 4572 O O . HIS A 1 567 ? -22.551 22.076 32.223 1.00 81.50 567 HIS A O 1
ATOM 4578 N N . LYS A 1 568 ? -24.262 22.536 30.844 1.00 84.31 568 LYS A N 1
ATOM 4579 C CA . LYS A 1 568 ? -25.154 23.038 31.892 1.00 84.31 568 LYS A CA 1
ATOM 4580 C C . LYS A 1 568 ? -25.488 21.965 32.932 1.00 84.31 568 LYS A C 1
ATOM 4582 O O . LYS A 1 568 ? -25.582 22.255 34.120 1.00 84.31 568 LYS A O 1
ATOM 4587 N N . ALA A 1 569 ? -25.649 20.710 32.512 1.00 83.38 569 ALA A N 1
ATOM 4588 C CA . ALA A 1 569 ? -25.854 19.620 33.463 1.00 83.38 569 ALA A CA 1
ATOM 4589 C C . ALA A 1 569 ? -24.601 19.265 34.265 1.00 83.38 569 ALA A C 1
ATOM 4591 O O . ALA A 1 569 ? -24.728 18.896 35.433 1.00 83.38 569 ALA A O 1
ATOM 4592 N N . ASP A 1 570 ? -23.414 19.374 33.667 1.00 83.19 570 ASP A N 1
ATOM 4593 C CA . ASP A 1 570 ? -22.157 19.153 34.381 1.00 83.19 570 ASP A CA 1
ATOM 4594 C C . ASP A 1 570 ? -21.889 20.257 35.415 1.00 83.19 570 ASP A C 1
ATOM 4596 O O . ASP A 1 570 ? -21.523 19.959 36.552 1.00 83.19 570 ASP A O 1
ATOM 4600 N N . GLU A 1 571 ? -22.168 21.519 35.078 1.00 87.62 571 GLU A N 1
ATOM 4601 C CA . GLU A 1 571 ? -22.120 22.637 36.030 1.00 87.62 571 GLU A CA 1
ATOM 4602 C C . GLU A 1 571 ? -23.090 22.431 37.196 1.00 87.62 571 GLU A C 1
ATOM 4604 O O . GLU A 1 571 ? -22.678 22.501 38.357 1.00 87.62 571 GLU A O 1
ATOM 4609 N N . ALA A 1 572 ? -24.345 22.068 36.909 1.00 89.06 572 ALA A N 1
ATOM 4610 C CA . ALA A 1 572 ? -25.328 21.763 37.946 1.00 89.06 572 ALA A CA 1
ATOM 4611 C C . ALA A 1 572 ? -24.882 20.592 38.843 1.00 89.06 572 ALA A C 1
ATOM 4613 O O . ALA A 1 572 ? -25.078 20.641 40.058 1.00 89.06 572 ALA A O 1
ATOM 4614 N N . ARG A 1 573 ? -24.245 19.555 38.277 1.00 87.81 573 ARG A N 1
ATOM 4615 C CA . ARG A 1 573 ? -23.691 18.422 39.036 1.00 87.81 573 ARG A CA 1
ATOM 4616 C C . ARG A 1 573 ? -22.531 18.857 39.936 1.00 87.81 573 ARG A C 1
ATOM 4618 O O . ARG A 1 573 ? -22.520 18.490 41.109 1.00 87.81 573 ARG A O 1
ATOM 4625 N N . LYS A 1 574 ? -21.575 19.633 39.418 1.00 90.50 574 LYS A N 1
ATOM 4626 C CA . LYS A 1 574 ? -20.425 20.150 40.184 1.00 90.50 574 LYS A CA 1
ATOM 4627 C C . LYS A 1 574 ? -20.876 21.061 41.320 1.00 90.50 574 LYS A C 1
ATOM 4629 O O . LYS A 1 574 ? -20.450 20.873 42.456 1.00 90.50 574 LYS A O 1
ATOM 4634 N N . GLY A 1 575 ? -21.783 21.993 41.027 1.00 92.19 575 GLY A N 1
ATOM 4635 C CA . GLY A 1 575 ? -22.388 22.860 42.033 1.00 92.19 575 GLY A CA 1
ATOM 4636 C C . GLY A 1 575 ? -23.099 22.048 43.112 1.00 92.19 575 GLY A C 1
ATOM 4637 O O . GLY A 1 575 ? -22.862 22.257 44.300 1.00 92.19 575 GLY A O 1
ATOM 4638 N N . ALA A 1 576 ? -23.918 21.070 42.717 1.00 92.50 576 ALA A N 1
ATOM 4639 C CA . ALA A 1 576 ? -24.618 20.219 43.668 1.00 92.50 576 ALA A CA 1
ATOM 4640 C C . ALA A 1 576 ? -23.667 19.386 44.540 1.00 92.50 576 ALA A C 1
ATOM 4642 O O . ALA A 1 576 ? -23.942 19.233 45.722 1.00 92.50 576 ALA A O 1
ATOM 4643 N N . ALA A 1 577 ? -22.545 18.891 44.008 1.00 91.62 577 ALA A N 1
ATOM 4644 C CA . ALA A 1 577 ? -21.555 18.158 44.799 1.00 91.62 577 ALA A CA 1
ATOM 4645 C C . ALA A 1 577 ? -20.925 19.031 45.899 1.00 91.62 577 ALA A C 1
ATOM 4647 O O . ALA A 1 577 ? -20.804 18.580 47.037 1.00 91.62 577 ALA A O 1
ATOM 4648 N N . ILE A 1 578 ? -20.586 20.287 45.580 1.00 91.94 578 ILE A N 1
ATOM 4649 C CA . ILE A 1 578 ? -20.099 21.269 46.565 1.00 91.94 578 ILE A CA 1
ATOM 4650 C C . ILE A 1 578 ? -21.162 21.477 47.648 1.00 91.94 578 ILE A C 1
ATOM 4652 O O . ILE A 1 578 ? -20.900 21.269 48.828 1.00 91.94 578 ILE A O 1
ATOM 4656 N N . LEU A 1 579 ? -22.398 21.771 47.232 1.00 94.69 579 LEU A N 1
ATOM 4657 C CA . LEU A 1 579 ? -23.512 21.988 48.150 1.00 94.69 579 LEU A CA 1
ATOM 4658 C C . LEU A 1 579 ? -23.783 20.771 49.046 1.00 94.69 579 LEU A C 1
ATOM 4660 O O . LEU A 1 579 ? -24.031 20.940 50.233 1.00 94.69 579 LEU A O 1
ATOM 4664 N N . VAL A 1 580 ? -23.752 19.550 48.507 1.00 93.12 580 VAL A N 1
ATOM 4665 C CA . VAL A 1 580 ? -23.952 18.321 49.289 1.00 93.12 580 VAL A CA 1
ATOM 4666 C C . VAL A 1 580 ? -22.891 18.198 50.379 1.00 93.12 580 VAL A C 1
ATOM 4668 O O . VAL A 1 580 ? -23.251 17.937 51.526 1.00 93.12 580 VAL A O 1
ATOM 4671 N N . ASN A 1 581 ? -21.617 18.430 50.053 1.00 93.25 581 ASN A N 1
ATOM 4672 C CA . ASN A 1 581 ? -20.533 18.374 51.034 1.00 93.25 581 ASN A CA 1
ATOM 4673 C C . ASN A 1 581 ? -20.735 19.404 52.151 1.00 93.25 581 ASN A C 1
ATOM 4675 O O . ASN A 1 581 ? -20.693 19.038 53.325 1.00 93.25 581 ASN A O 1
ATOM 4679 N N . ASP A 1 582 ? -21.055 20.649 51.797 1.00 93.50 582 ASP A N 1
ATOM 4680 C CA . ASP A 1 582 ? -21.246 21.729 52.771 1.00 93.50 582 ASP A CA 1
ATOM 4681 C C . ASP A 1 582 ? -22.488 21.499 53.652 1.00 93.50 582 ASP A C 1
ATOM 4683 O O . ASP A 1 582 ? -22.476 21.766 54.856 1.00 93.50 582 ASP A O 1
ATOM 4687 N N . LEU A 1 583 ? -23.572 20.953 53.085 1.00 93.38 583 LEU A N 1
ATOM 4688 C CA . LEU A 1 583 ? -24.772 20.578 53.843 1.00 93.38 583 LEU A CA 1
ATOM 4689 C C . LEU A 1 583 ? -24.491 19.422 54.812 1.00 93.38 583 LEU A C 1
ATOM 4691 O O . LEU A 1 583 ? -24.950 19.464 55.957 1.00 93.38 583 LEU A O 1
ATOM 4695 N N . ILE A 1 584 ? -23.744 18.402 54.376 1.00 90.88 584 ILE A N 1
ATOM 4696 C CA . ILE A 1 584 ? -23.335 17.281 55.233 1.00 90.88 584 ILE A CA 1
ATOM 4697 C C . ILE A 1 584 ? -22.453 17.796 56.370 1.00 90.88 584 ILE A C 1
ATOM 4699 O O . ILE A 1 584 ? -22.739 17.507 57.533 1.00 90.88 584 ILE A O 1
ATOM 4703 N N . GLU A 1 585 ? -21.436 18.600 56.059 1.00 90.56 585 GLU A N 1
ATOM 4704 C CA . GLU A 1 585 ? -20.529 19.169 57.053 1.00 90.56 585 GLU A CA 1
ATOM 4705 C C . GLU A 1 585 ? -21.287 20.029 58.070 1.00 90.56 585 GLU A C 1
ATOM 4707 O O . GLU A 1 585 ? -21.111 19.876 59.281 1.00 90.56 585 GLU A O 1
ATOM 4712 N N . PHE A 1 586 ? -22.191 20.894 57.607 1.00 89.88 586 PHE A N 1
ATOM 4713 C CA . PHE A 1 586 ? -23.023 21.704 58.489 1.00 89.88 586 PHE A CA 1
ATOM 4714 C C . PHE A 1 586 ? -23.908 20.842 59.399 1.00 89.88 586 PHE A C 1
ATOM 4716 O O . PHE A 1 586 ? -24.002 21.108 60.600 1.00 89.88 586 PHE A O 1
ATOM 4723 N N . SER A 1 587 ? -24.547 19.803 58.852 1.00 85.75 587 SER A N 1
ATOM 4724 C CA . SER A 1 587 ? -25.379 18.883 59.634 1.00 85.75 587 SER A CA 1
ATOM 4725 C C . SER A 1 587 ? -24.559 18.167 60.709 1.00 85.75 587 SER A C 1
ATOM 4727 O O . SER A 1 587 ? -24.990 18.090 61.858 1.00 85.75 587 SER A O 1
ATOM 4729 N N . GLN A 1 588 ? -23.355 17.704 60.368 1.00 85.12 588 GLN A N 1
ATOM 4730 C CA . GLN A 1 588 ? -22.444 17.051 61.308 1.00 85.12 588 GLN A CA 1
ATOM 4731 C C . GLN A 1 588 ? -21.954 18.015 62.393 1.00 85.12 588 GLN A C 1
ATOM 4733 O O . GLN A 1 588 ? -21.997 17.681 63.574 1.00 85.12 588 GLN A O 1
ATOM 4738 N N . ARG A 1 589 ? -21.555 19.242 62.033 1.00 83.25 589 ARG A N 1
ATOM 4739 C CA . ARG A 1 589 ? -21.155 20.276 63.003 1.00 83.25 589 ARG A CA 1
ATOM 4740 C C . ARG A 1 589 ? -22.301 20.635 63.949 1.00 83.25 589 ARG A C 1
ATOM 4742 O O . ARG A 1 589 ? -22.078 20.776 65.148 1.00 83.25 589 ARG A O 1
ATOM 4749 N N . LY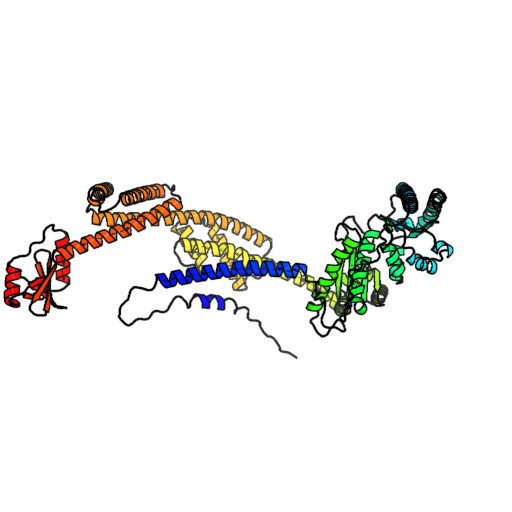S A 1 590 ? -23.531 20.752 63.437 1.00 78.31 590 LYS A N 1
ATOM 4750 C CA . LYS A 1 590 ? -24.732 20.993 64.254 1.00 78.31 590 LYS A CA 1
ATOM 4751 C C . LYS A 1 590 ? -24.950 19.868 65.269 1.00 78.31 590 LYS A C 1
ATOM 4753 O O . LYS A 1 590 ? -25.253 20.149 66.427 1.00 78.31 590 LYS A O 1
ATOM 4758 N N . ASP A 1 591 ? -24.761 18.624 64.842 1.00 74.06 591 ASP A N 1
ATOM 4759 C CA . ASP A 1 591 ? -24.857 17.452 65.709 1.00 74.06 591 ASP A CA 1
ATOM 4760 C C . ASP A 1 591 ? -23.740 17.410 66.766 1.00 74.06 591 ASP A C 1
ATOM 4762 O O . ASP A 1 591 ? -24.022 17.135 67.931 1.00 74.06 591 ASP A O 1
ATOM 4766 N N . LEU A 1 592 ? -22.500 17.750 66.400 1.00 75.38 592 LEU A N 1
ATOM 4767 C CA . LEU A 1 592 ? -21.365 17.825 67.329 1.00 75.38 592 LEU A CA 1
ATOM 4768 C C . LEU A 1 592 ? -21.551 18.917 68.386 1.00 75.38 592 LEU A C 1
ATOM 4770 O O . LEU A 1 592 ? -21.320 18.677 69.565 1.00 75.38 592 LEU A O 1
ATOM 4774 N N . VAL A 1 593 ? -22.028 20.101 67.996 1.00 73.88 593 VAL A N 1
ATOM 4775 C CA . VAL A 1 593 ? -22.316 21.185 68.950 1.00 73.88 593 VAL A CA 1
ATOM 4776 C C . VAL A 1 593 ? -23.404 20.771 69.944 1.00 73.88 593 VAL A C 1
ATOM 4778 O O . VAL A 1 593 ? -23.344 21.151 71.111 1.00 73.88 593 VAL A O 1
ATOM 4781 N N . ALA A 1 594 ? -24.403 19.998 69.512 1.00 67.50 594 ALA A N 1
ATOM 4782 C CA . ALA A 1 594 ? -25.409 19.458 70.423 1.00 67.50 594 ALA A CA 1
ATOM 4783 C C . ALA A 1 594 ? -24.812 18.444 71.417 1.00 67.50 594 ALA A C 1
ATOM 4785 O O . ALA A 1 594 ? -25.261 18.397 72.559 1.00 67.50 594 ALA A O 1
ATOM 4786 N N . LEU A 1 595 ? -23.800 17.680 70.998 1.00 68.25 595 LEU A N 1
ATOM 4787 C CA . LEU A 1 595 ? -23.094 16.707 71.832 1.00 68.25 595 LEU A CA 1
ATOM 4788 C C . LEU A 1 595 ? -22.163 17.377 72.859 1.00 68.25 595 LEU A C 1
ATOM 4790 O O . LEU A 1 595 ? -22.191 17.018 74.031 1.00 68.25 595 LEU A O 1
ATOM 4794 N N . GLU A 1 596 ? -21.395 18.388 72.447 1.00 70.94 596 GLU A N 1
ATOM 4795 C CA . GLU A 1 596 ? -20.452 19.101 73.325 1.00 70.94 596 GLU A CA 1
ATOM 4796 C C . GLU A 1 596 ? -21.151 19.978 74.376 1.00 70.94 596 GLU A C 1
ATOM 4798 O O . GLU A 1 596 ? -20.666 20.112 75.494 1.00 70.94 596 GLU A O 1
ATOM 4803 N N . LYS A 1 597 ? -22.337 20.530 74.075 1.00 72.75 597 LYS A N 1
ATOM 4804 C CA . LYS A 1 597 ? -23.079 21.414 74.999 1.00 72.75 597 LYS A CA 1
ATOM 4805 C C . LYS A 1 597 ? -23.415 20.794 76.357 1.00 72.75 597 LYS A C 1
ATOM 4807 O O . LYS A 1 597 ? -23.705 21.547 77.283 1.00 72.75 597 LYS A O 1
ATOM 4812 N N . GLY A 1 598 ? -23.435 19.466 76.463 1.00 76.38 598 GLY A N 1
ATOM 4813 C CA . GLY A 1 598 ? -23.700 18.761 77.716 1.00 76.38 598 GLY A CA 1
ATOM 4814 C C . GLY A 1 598 ? -22.524 18.020 78.304 1.00 76.38 598 GLY A C 1
ATOM 4815 O O . GLY A 1 598 ? -22.724 17.286 79.271 1.00 76.38 598 GLY A O 1
ATOM 4816 N N . ARG A 1 599 ? -21.329 18.202 77.743 1.00 84.62 599 ARG A N 1
ATOM 4817 C CA . ARG A 1 599 ? -20.128 17.524 78.199 1.00 84.62 599 ARG A CA 1
ATOM 4818 C C . ARG A 1 599 ? -19.385 18.383 79.219 1.00 84.62 599 ARG A C 1
ATOM 4820 O O . ARG A 1 599 ? -19.186 19.574 79.009 1.00 84.62 599 ARG A O 1
ATOM 4827 N N . MET A 1 600 ? -18.973 17.777 80.323 1.00 86.50 600 MET A N 1
ATOM 4828 C CA . MET A 1 600 ? -18.097 18.382 81.325 1.00 86.50 600 MET A CA 1
ATOM 4829 C C . MET A 1 600 ? -17.006 17.382 81.670 1.00 86.50 600 MET A C 1
ATOM 4831 O O . MET A 1 600 ? -17.281 16.190 81.784 1.00 86.50 600 MET A O 1
ATOM 4835 N N . ARG A 1 601 ? -15.775 17.844 81.869 1.00 86.75 601 ARG A N 1
ATOM 4836 C CA . ARG A 1 601 ? -14.717 16.987 82.398 1.00 86.75 601 ARG A CA 1
ATOM 4837 C C . ARG A 1 601 ? -14.616 17.209 83.898 1.00 86.75 601 ARG A C 1
ATOM 4839 O O . ARG A 1 601 ? -14.610 18.346 84.357 1.00 86.75 601 ARG A O 1
ATOM 4846 N N . ILE A 1 602 ? -14.536 16.126 84.655 1.00 89.62 602 ILE A N 1
ATOM 4847 C CA . ILE A 1 602 ? -14.278 16.170 86.091 1.00 89.62 602 ILE A CA 1
ATOM 4848 C C . ILE A 1 602 ? -12.948 15.493 86.392 1.00 89.62 602 ILE A C 1
ATOM 4850 O O . ILE A 1 602 ? -12.544 14.551 85.705 1.00 89.62 602 ILE A O 1
ATOM 4854 N N . LYS A 1 603 ? -12.256 15.989 87.413 1.00 86.06 603 LYS A N 1
ATOM 4855 C CA . LYS A 1 603 ? -10.995 15.435 87.896 1.00 86.06 603 LYS A CA 1
ATOM 4856 C C . LYS A 1 603 ? -11.091 15.197 89.397 1.00 86.06 603 LYS A C 1
ATOM 4858 O O . LYS A 1 603 ? -11.369 16.129 90.146 1.00 86.06 603 LYS A O 1
ATOM 4863 N N . HIS A 1 604 ? -10.847 13.965 89.828 1.00 82.50 604 HIS A N 1
ATOM 4864 C CA . HIS A 1 604 ? -10.770 13.599 91.242 1.00 82.50 604 HIS A CA 1
ATOM 4865 C C . HIS A 1 604 ? -9.422 12.905 91.486 1.00 82.50 604 HIS A C 1
ATOM 4867 O O . HIS A 1 604 ? -9.082 11.901 90.859 1.00 82.50 604 HIS A O 1
ATOM 4873 N N . GLY A 1 605 ? -8.579 13.494 92.337 1.00 79.75 605 GLY A N 1
ATOM 4874 C CA . GLY A 1 605 ? -7.189 13.050 92.499 1.00 79.75 605 GLY A CA 1
ATOM 4875 C C . GLY A 1 605 ? -6.386 13.099 91.185 1.00 79.75 605 GLY A C 1
ATOM 4876 O O . GLY A 1 605 ? -6.203 14.166 90.593 1.00 79.75 605 GLY A O 1
ATOM 4877 N N . HIS A 1 606 ? -5.887 11.942 90.732 1.00 74.75 606 HIS A N 1
ATOM 4878 C CA . HIS A 1 606 ? -5.139 11.791 89.473 1.00 74.75 606 HIS A CA 1
ATOM 4879 C C . HIS A 1 606 ? -5.983 11.265 88.300 1.00 74.75 606 HIS A C 1
ATOM 4881 O O . HIS A 1 606 ? -5.472 11.188 87.182 1.00 74.75 606 HIS A O 1
ATOM 4887 N N . GLU A 1 607 ? -7.254 10.932 88.528 1.00 81.06 607 GLU A N 1
ATOM 4888 C CA . GLU A 1 607 ? -8.137 10.340 87.523 1.00 81.06 607 GLU A CA 1
ATOM 4889 C C . GLU A 1 607 ? -9.061 11.397 86.904 1.00 81.06 607 GLU A C 1
ATOM 4891 O O . GLU A 1 607 ? -9.444 12.383 87.543 1.00 81.06 607 GLU A O 1
ATOM 4896 N N . ALA A 1 608 ? -9.379 11.213 85.621 1.00 85.38 608 ALA A N 1
ATOM 4897 C CA . ALA A 1 608 ? -10.268 12.084 84.864 1.00 85.38 608 ALA A CA 1
ATOM 4898 C C . ALA A 1 608 ? -11.478 11.286 84.381 1.00 85.38 608 ALA A C 1
ATOM 4900 O O . ALA A 1 608 ? -11.324 10.209 83.802 1.00 85.38 608 ALA A O 1
ATOM 4901 N N . ALA A 1 609 ? -12.664 11.853 84.571 1.00 87.88 609 ALA A N 1
ATOM 4902 C CA . ALA A 1 609 ? -13.916 11.297 84.086 1.00 87.88 609 ALA A CA 1
ATOM 4903 C C . ALA A 1 609 ? -14.688 12.350 83.284 1.00 87.88 609 ALA A C 1
ATOM 4905 O O . ALA A 1 609 ? -14.489 13.558 83.443 1.00 87.88 609 ALA A O 1
ATOM 4906 N N . GLU A 1 610 ? -15.564 11.902 82.392 1.00 89.06 610 GLU A N 1
ATOM 4907 C CA . GLU A 1 610 ? -16.402 12.793 81.591 1.00 89.06 610 GLU A CA 1
ATOM 4908 C C . GLU A 1 610 ? -17.865 12.642 81.984 1.00 89.06 610 GLU A C 1
ATOM 4910 O O . GLU A 1 610 ? -18.400 11.542 82.055 1.00 89.06 610 GLU A O 1
ATOM 4915 N N . LEU A 1 611 ? -18.529 13.764 82.221 1.00 88.94 611 LEU A N 1
ATOM 4916 C CA . LEU A 1 611 ? -19.969 13.840 82.382 1.00 88.94 611 LEU A CA 1
ATOM 4917 C C . LEU A 1 611 ? -20.592 14.253 81.060 1.00 88.94 611 LEU A C 1
ATOM 4919 O O . LEU A 1 611 ? -20.143 15.208 80.435 1.00 88.94 611 LEU A O 1
ATOM 4923 N N . LEU A 1 612 ? -21.661 13.578 80.664 1.00 88.19 612 LEU A N 1
ATOM 4924 C CA . LEU A 1 612 ? -22.503 13.963 79.544 1.00 88.19 612 LEU A CA 1
ATOM 4925 C C . LEU A 1 612 ? -23.941 14.064 80.029 1.00 88.19 612 LEU A C 1
ATOM 4927 O O . LEU A 1 612 ? -24.535 13.065 80.429 1.00 88.19 612 LEU A O 1
ATOM 4931 N N . THR A 1 613 ? -24.523 15.254 79.964 1.00 87.38 613 THR A N 1
ATOM 4932 C CA . THR A 1 613 ? -25.949 15.449 80.224 1.00 87.38 613 THR A CA 1
ATOM 4933 C C . THR A 1 613 ? -26.701 15.581 78.906 1.00 87.38 613 THR A C 1
ATOM 4935 O O . THR A 1 613 ? -26.358 16.411 78.065 1.00 87.38 613 THR A O 1
ATOM 4938 N N . ALA A 1 614 ? -27.736 14.764 78.723 1.00 84.19 614 ALA A N 1
ATOM 4939 C CA . ALA A 1 614 ? -28.619 14.789 77.564 1.00 84.19 614 ALA A CA 1
ATOM 4940 C C . ALA A 1 614 ? -30.026 14.315 77.957 1.00 84.19 614 ALA A C 1
ATOM 4942 O O . ALA A 1 614 ? -30.180 13.349 78.700 1.00 84.19 614 ALA A O 1
ATOM 4943 N N . ASP A 1 615 ? -31.063 14.997 77.468 1.00 82.75 615 ASP A N 1
ATOM 4944 C CA . ASP A 1 615 ? -32.477 14.675 77.709 1.00 82.75 615 ASP A CA 1
ATOM 4945 C C . ASP A 1 615 ? -32.843 14.583 79.203 1.00 82.75 615 ASP A C 1
ATOM 4947 O O . ASP A 1 615 ? -33.628 13.739 79.627 1.00 82.75 615 ASP A O 1
ATOM 4951 N N . GLY A 1 616 ? -32.236 15.448 80.024 1.00 79.12 616 GLY A N 1
ATOM 4952 C CA . GLY A 1 616 ? -32.429 15.465 81.479 1.00 79.12 616 GLY A CA 1
ATOM 4953 C C . GLY A 1 616 ? -31.784 14.290 82.227 1.00 79.12 616 GLY A C 1
ATOM 4954 O O . GLY A 1 616 ? -31.998 14.157 83.429 1.00 79.12 616 GLY A O 1
ATOM 4955 N N . LYS A 1 617 ? -30.999 13.448 81.544 1.00 87.00 617 LYS A N 1
ATOM 4956 C CA . LYS A 1 617 ? -30.204 12.363 82.135 1.00 87.00 617 LYS A CA 1
ATOM 4957 C C . LYS A 1 617 ? -28.728 12.740 82.115 1.00 87.00 617 LYS A C 1
ATOM 4959 O O . LYS A 1 617 ? -28.257 13.282 81.116 1.00 87.00 617 LYS A O 1
ATOM 4964 N N . THR A 1 618 ? -27.995 12.404 83.174 1.00 90.00 618 THR A N 1
ATOM 4965 C CA . THR A 1 618 ? -26.538 12.583 83.225 1.00 90.00 618 THR A CA 1
ATOM 4966 C C . THR A 1 618 ? -25.840 11.232 83.248 1.00 90.00 618 THR A C 1
ATOM 4968 O O . THR A 1 618 ? -26.185 10.348 84.032 1.00 90.00 618 THR A O 1
ATOM 4971 N N . PHE A 1 619 ? -24.850 11.086 82.379 1.00 90.81 619 PHE A N 1
ATOM 4972 C CA . PHE A 1 619 ? -24.008 9.910 82.239 1.00 90.81 619 PHE A CA 1
ATOM 4973 C C . PHE A 1 619 ? -22.577 10.265 82.635 1.00 90.81 619 PHE A C 1
ATOM 4975 O O . PHE A 1 619 ? -22.096 11.339 82.289 1.00 90.81 619 PHE A O 1
ATOM 4982 N N . LEU A 1 620 ? -21.913 9.366 83.347 1.00 90.25 620 LEU A N 1
ATOM 4983 C CA . LEU A 1 620 ? -20.521 9.437 83.757 1.00 90.25 620 LEU A CA 1
ATOM 4984 C C . LEU A 1 620 ? -19.716 8.388 82.984 1.00 90.25 620 LEU A C 1
ATOM 4986 O O . LEU A 1 620 ? -20.096 7.216 82.936 1.00 90.25 620 LEU A O 1
ATOM 4990 N N . PHE A 1 621 ? -18.602 8.821 82.409 1.00 89.44 621 PHE A N 1
ATOM 4991 C CA . PHE A 1 621 ? -17.661 8.012 81.650 1.00 89.44 621 PHE A CA 1
ATOM 4992 C C . PHE A 1 621 ? -16.323 7.959 82.385 1.00 89.44 621 PHE A C 1
ATOM 4994 O O . PHE A 1 621 ? -15.648 8.979 82.529 1.00 89.44 621 PHE A O 1
ATOM 5001 N N . GLU A 1 622 ? -15.928 6.760 82.801 1.00 85.00 622 GLU A N 1
ATOM 5002 C CA . GLU A 1 622 ? -14.636 6.466 83.430 1.00 85.00 622 GLU A CA 1
ATOM 5003 C C . GLU A 1 622 ? -13.934 5.388 82.598 1.00 85.00 622 GLU A C 1
ATOM 5005 O O . GLU A 1 622 ? -14.158 4.184 82.769 1.00 85.00 622 GLU A O 1
ATOM 5010 N N . GLY A 1 623 ? -13.135 5.818 81.620 1.00 81.00 623 GLY A N 1
ATOM 5011 C CA . GLY A 1 623 ? -12.581 4.913 80.612 1.00 81.00 623 GLY A CA 1
ATOM 5012 C C . GLY A 1 623 ? -13.689 4.238 79.792 1.00 81.00 623 GLY A C 1
ATOM 5013 O O . GLY A 1 623 ? -14.481 4.913 79.143 1.00 81.00 623 GLY A O 1
ATOM 5014 N N . GLU A 1 624 ? -13.753 2.903 79.822 1.00 79.75 624 GLU A N 1
ATOM 5015 C CA . GLU A 1 624 ? -14.775 2.115 79.108 1.00 79.75 624 GLU A CA 1
ATOM 5016 C C . GLU A 1 624 ? -16.082 1.928 79.902 1.00 79.75 624 GLU A C 1
ATOM 5018 O O . GLU A 1 624 ? -17.059 1.387 79.379 1.00 79.75 624 GLU A O 1
ATOM 5023 N N . LYS A 1 625 ? -16.127 2.358 81.171 1.00 87.00 625 LYS A N 1
ATOM 5024 C CA . LYS A 1 625 ? -17.313 2.208 82.024 1.00 87.00 625 LYS A CA 1
ATOM 5025 C C . LYS A 1 625 ? -18.255 3.393 81.849 1.00 87.00 625 LYS A C 1
ATOM 5027 O O . LYS A 1 625 ? -17.842 4.545 81.953 1.00 87.00 625 LYS A O 1
ATOM 5032 N N . ILE A 1 626 ? -19.535 3.087 81.646 1.00 90.75 626 ILE A N 1
ATOM 5033 C CA . ILE A 1 626 ? -20.610 4.074 81.520 1.00 90.75 626 ILE A CA 1
ATOM 5034 C C . ILE A 1 626 ? -21.567 3.881 82.687 1.00 90.75 626 ILE A C 1
ATOM 5036 O O . ILE A 1 626 ? -22.189 2.824 82.827 1.00 90.75 626 ILE A O 1
ATOM 5040 N N . ARG A 1 627 ? -21.706 4.912 83.515 1.00 91.12 627 ARG A N 1
ATOM 5041 C CA . ARG A 1 627 ? -22.670 4.957 84.616 1.00 91.12 627 ARG A CA 1
ATOM 5042 C C . ARG A 1 627 ? -23.685 6.067 84.359 1.00 91.12 627 ARG A C 1
ATOM 5044 O O . ARG A 1 627 ? -23.351 7.081 83.766 1.00 91.12 627 ARG A O 1
ATOM 5051 N N . LYS A 1 628 ? -24.938 5.894 84.761 1.00 92.25 628 LYS A N 1
ATOM 5052 C CA . LYS A 1 628 ? -25.954 6.956 84.777 1.00 92.25 628 LYS A CA 1
ATOM 5053 C C . LYS A 1 628 ? -26.163 7.434 86.207 1.00 92.25 628 LYS A C 1
ATOM 5055 O O . LYS A 1 628 ? -26.083 6.640 87.143 1.00 92.25 628 LYS A O 1
ATOM 5060 N N . ILE A 1 629 ? -26.436 8.722 86.355 1.00 89.00 629 ILE A N 1
ATOM 5061 C CA . ILE A 1 629 ? -26.652 9.377 87.642 1.00 89.00 629 ILE A CA 1
ATOM 5062 C C . ILE A 1 629 ? -28.149 9.656 87.771 1.00 89.00 629 ILE A C 1
ATOM 5064 O O . ILE A 1 629 ? -28.698 10.483 87.040 1.00 89.00 629 ILE A O 1
ATOM 5068 N N . THR A 1 630 ? -28.810 8.923 88.668 1.00 83.88 630 THR A N 1
ATOM 5069 C CA . THR A 1 630 ? -30.216 9.130 89.047 1.00 83.88 630 THR A CA 1
ATOM 5070 C C . THR A 1 630 ? -30.271 9.632 90.493 1.00 83.88 630 THR A C 1
ATOM 5072 O O . THR A 1 630 ? -29.829 10.747 90.754 1.00 83.88 630 THR A O 1
ATOM 5075 N N . ASP A 1 631 ? -30.745 8.809 91.430 1.00 80.75 631 ASP A N 1
ATOM 5076 C CA . ASP A 1 631 ? -30.595 9.017 92.876 1.00 80.75 631 ASP A CA 1
ATOM 5077 C C . ASP A 1 631 ? -29.305 8.359 93.415 1.00 80.75 631 ASP A C 1
ATOM 5079 O O . ASP A 1 631 ? -28.890 8.629 94.536 1.00 80.75 631 ASP A O 1
ATOM 5083 N N . LYS A 1 632 ? -28.667 7.498 92.605 1.00 82.12 632 LYS A N 1
ATOM 5084 C CA . LYS A 1 632 ? -27.367 6.845 92.840 1.00 82.12 632 LYS A CA 1
ATOM 5085 C C . LYS A 1 632 ? -26.659 6.580 91.502 1.00 82.12 632 LYS A C 1
ATOM 5087 O O . LYS A 1 632 ? -27.256 6.765 90.439 1.00 82.12 632 LYS A O 1
ATOM 5092 N N . LEU A 1 633 ? -25.405 6.126 91.541 1.00 86.75 633 LEU A N 1
ATOM 5093 C CA . LEU A 1 633 ? -24.673 5.675 90.352 1.00 86.75 633 LEU A CA 1
ATOM 5094 C C . LEU A 1 633 ? -25.122 4.269 89.934 1.00 86.75 633 LEU A C 1
ATOM 5096 O O . LEU A 1 633 ? -24.983 3.303 90.683 1.00 86.75 633 LEU A O 1
ATOM 5100 N N . GLU A 1 634 ? -25.644 4.147 88.715 1.00 90.25 634 GLU A N 1
ATOM 5101 C CA . GLU A 1 634 ? -26.097 2.877 88.139 1.00 90.25 634 GLU A CA 1
ATOM 5102 C C . GLU A 1 634 ? -25.362 2.581 86.834 1.00 90.25 634 GLU A C 1
ATOM 5104 O O . GLU A 1 634 ? -25.020 3.496 86.093 1.00 90.25 634 GLU A O 1
ATOM 5109 N N . ASN A 1 635 ? -25.150 1.307 86.499 1.00 89.31 635 ASN A N 1
ATOM 5110 C CA . ASN A 1 635 ? -24.576 0.955 85.200 1.00 89.31 635 ASN A CA 1
ATOM 5111 C C . ASN A 1 635 ? -25.510 1.392 84.059 1.00 89.31 635 ASN A C 1
ATOM 5113 O O . ASN A 1 635 ? -26.731 1.246 84.141 1.00 89.31 635 ASN A O 1
ATOM 5117 N N . SER A 1 636 ? -24.922 1.908 82.984 1.00 91.38 636 SER A N 1
ATOM 5118 C CA . SER A 1 636 ? -25.624 2.292 81.761 1.00 91.38 636 SER A CA 1
ATOM 5119 C C . SER A 1 636 ? -24.862 1.781 80.534 1.00 91.38 636 SER A C 1
ATOM 5121 O O . SER A 1 636 ? -23.857 1.079 80.647 1.00 91.38 636 SER A O 1
ATOM 5123 N N . SER A 1 637 ? -25.373 2.073 79.341 1.00 90.56 637 SER A N 1
ATOM 5124 C CA . SER A 1 637 ? -24.819 1.591 78.077 1.00 90.56 637 SER A CA 1
ATOM 5125 C C . SER A 1 637 ? -24.759 2.702 77.033 1.00 90.56 637 SER A C 1
ATOM 5127 O O . SER A 1 637 ? -25.544 3.651 77.067 1.00 90.56 637 SER A O 1
ATOM 5129 N N . MET A 1 638 ? -23.890 2.539 76.030 1.00 86.12 638 MET A N 1
ATOM 5130 C CA . MET A 1 638 ? -23.829 3.456 74.883 1.00 86.12 638 MET A CA 1
ATOM 5131 C C . MET A 1 638 ? -25.166 3.588 74.144 1.00 86.12 638 MET A C 1
ATOM 5133 O O . MET A 1 638 ? -25.430 4.623 73.531 1.00 86.12 638 MET A O 1
ATOM 5137 N N . LYS A 1 639 ? -26.028 2.565 74.206 1.00 87.25 639 LYS A N 1
ATOM 5138 C CA . LYS A 1 639 ? -27.361 2.615 73.601 1.00 87.25 639 LYS A CA 1
ATOM 5139 C C . LYS A 1 639 ? -28.249 3.648 74.301 1.00 87.25 639 LYS A C 1
ATOM 5141 O O . LYS A 1 639 ? -28.829 4.492 73.625 1.00 87.25 639 LYS A O 1
ATOM 5146 N N . GLU A 1 640 ? -28.281 3.642 75.635 1.00 85.44 640 GLU A N 1
ATOM 5147 C CA . GLU A 1 640 ? -29.042 4.624 76.426 1.00 85.44 640 GLU A CA 1
ATOM 5148 C C . GLU A 1 640 ? -28.524 6.055 76.221 1.00 85.44 640 GLU A C 1
ATOM 5150 O O . GLU A 1 640 ? -29.315 6.991 76.096 1.00 85.44 640 GLU A O 1
ATOM 5155 N N . VAL A 1 641 ? -27.202 6.217 76.126 1.00 84.12 641 VAL A N 1
ATOM 5156 C CA . VAL A 1 641 ? -26.557 7.504 75.821 1.00 84.12 641 VAL A CA 1
ATOM 5157 C C . VAL A 1 641 ? -26.990 8.019 74.445 1.00 84.12 641 VAL A C 1
ATOM 5159 O O . VAL A 1 641 ? -27.342 9.189 74.293 1.00 84.12 641 VAL A O 1
ATOM 5162 N N . THR A 1 642 ? -26.995 7.145 73.435 1.00 82.50 642 THR A N 1
ATOM 5163 C CA . THR A 1 642 ? -27.350 7.508 72.054 1.00 82.50 642 THR A CA 1
ATOM 5164 C C . THR A 1 642 ? -28.819 7.921 71.938 1.00 82.50 642 THR A C 1
ATOM 5166 O O . THR A 1 642 ? -29.129 8.906 71.269 1.00 82.50 642 THR A O 1
ATOM 5169 N N . GLU A 1 643 ? -29.721 7.213 72.622 1.00 85.25 643 GLU A N 1
ATOM 5170 C CA . GLU A 1 643 ? -31.147 7.559 72.684 1.00 85.25 643 GLU A CA 1
ATOM 5171 C C . GLU A 1 643 ? -31.369 8.919 73.371 1.00 85.25 643 GLU A C 1
ATOM 5173 O O . GLU A 1 643 ? -32.105 9.763 72.852 1.00 85.25 643 GLU A O 1
ATOM 5178 N N . ALA A 1 644 ? -30.675 9.183 74.484 1.00 83.62 644 ALA A N 1
ATOM 5179 C CA . ALA A 1 644 ? -30.748 10.468 75.182 1.00 83.62 644 ALA A CA 1
ATOM 5180 C C . ALA A 1 644 ? -30.214 11.631 74.325 1.00 83.62 644 ALA A C 1
ATOM 5182 O O . ALA A 1 644 ? -30.837 12.691 74.242 1.00 83.62 644 ALA A O 1
ATOM 5183 N N . LEU A 1 645 ? -29.097 11.434 73.621 1.00 79.06 645 LEU A N 1
ATOM 5184 C CA . LEU A 1 645 ? -28.555 12.425 72.687 1.00 79.06 645 LEU A CA 1
ATOM 5185 C C . LEU A 1 645 ? -29.517 12.711 71.527 1.00 79.06 645 LEU A C 1
ATOM 5187 O O . LEU A 1 645 ? -29.716 13.874 71.170 1.00 79.06 645 LEU A O 1
ATOM 5191 N N . ALA A 1 646 ? -30.144 11.679 70.955 1.00 75.50 646 ALA A N 1
ATOM 5192 C CA . ALA A 1 646 ? -31.115 11.838 69.874 1.00 75.50 646 ALA A CA 1
ATOM 5193 C C . ALA A 1 646 ? -32.327 12.683 70.305 1.00 75.50 646 ALA A C 1
ATOM 5195 O O . ALA A 1 646 ? -32.758 13.562 69.557 1.00 75.50 646 ALA A O 1
ATOM 5196 N N . ASN A 1 647 ? -32.822 12.484 71.530 1.00 78.56 647 ASN A N 1
ATOM 5197 C CA . ASN A 1 647 ? -33.917 13.276 72.089 1.00 78.56 647 ASN A CA 1
ATOM 5198 C C . ASN A 1 647 ? -33.485 14.715 72.419 1.00 78.56 647 ASN A C 1
ATOM 5200 O O . ASN A 1 647 ? -34.211 15.665 72.110 1.00 78.56 647 ASN A O 1
ATOM 5204 N N . GLN A 1 648 ? -32.281 14.906 72.973 1.00 75.81 648 GLN A N 1
ATOM 5205 C CA . GLN A 1 648 ? -31.748 16.228 73.323 1.00 75.81 648 GLN A CA 1
ATOM 5206 C C . GLN A 1 648 ? -31.578 17.142 72.102 1.00 75.81 648 GLN A C 1
ATOM 5208 O O . GLN A 1 648 ? -31.778 18.349 72.229 1.00 75.81 648 GLN A O 1
ATOM 5213 N N . LYS A 1 649 ? -31.298 16.598 70.904 1.00 66.94 649 LYS A N 1
ATOM 5214 C CA . LYS A 1 649 ? -31.221 17.376 69.645 1.00 66.94 649 LYS A CA 1
ATOM 5215 C C . LYS A 1 649 ? -32.478 18.213 69.359 1.00 66.94 649 LYS A C 1
ATOM 5217 O O . LYS A 1 649 ? -32.403 19.186 68.609 1.00 66.94 649 LYS A O 1
ATOM 5222 N N . THR A 1 650 ? -33.625 17.854 69.940 1.00 61.81 650 THR A N 1
ATOM 5223 C CA . THR A 1 650 ? -34.900 18.572 69.770 1.00 61.81 650 THR A CA 1
ATOM 5224 C C . THR A 1 650 ? -35.149 19.666 70.820 1.00 61.81 650 THR A C 1
ATOM 5226 O O . THR A 1 650 ? -36.049 20.487 70.638 1.00 61.81 650 THR A O 1
ATOM 5229 N N . LYS A 1 651 ? -34.341 19.734 71.891 1.00 66.25 651 LYS A N 1
ATOM 5230 C CA . LYS A 1 651 ? -34.481 20.681 73.012 1.00 66.25 651 LYS A CA 1
ATOM 5231 C C . LYS A 1 651 ? -33.466 21.829 72.903 1.00 66.25 651 LYS A C 1
ATOM 5233 O O . LYS A 1 651 ? -32.318 21.632 72.515 1.00 66.25 651 LYS A O 1
ATOM 5238 N N . LYS A 1 652 ? -33.892 23.061 73.224 1.00 61.66 652 LYS A N 1
ATOM 5239 C CA . LYS A 1 652 ? -33.049 24.275 73.108 1.00 61.66 652 LYS A CA 1
ATOM 5240 C C . LYS A 1 652 ? -32.131 24.510 74.310 1.00 61.66 652 LYS A C 1
ATOM 5242 O O . LYS A 1 652 ? -31.055 25.076 74.123 1.00 61.66 652 LYS A O 1
ATOM 5247 N N . SER A 1 653 ? -32.554 24.112 75.506 1.00 65.88 653 SER A N 1
ATOM 5248 C CA . SER A 1 653 ? -31.794 24.240 76.749 1.00 65.88 653 SER A CA 1
ATOM 5249 C C . SER A 1 653 ? -31.289 22.879 77.216 1.00 65.88 653 SER A C 1
ATOM 5251 O O . SER A 1 653 ? -31.902 21.837 76.963 1.00 65.88 653 SER A O 1
ATOM 5253 N N . LEU A 1 654 ? -30.146 22.909 77.890 1.00 75.81 654 LEU A N 1
ATOM 5254 C CA . LEU A 1 654 ? -29.658 21.804 78.689 1.00 75.81 654 LEU A CA 1
ATOM 5255 C C . LEU A 1 654 ? -29.727 22.234 80.149 1.00 75.81 654 LEU A C 1
ATOM 5257 O O . LEU A 1 654 ? -29.214 23.293 80.503 1.00 75.81 654 LEU A O 1
ATOM 5261 N N . GLU A 1 655 ? -30.360 21.414 80.973 1.00 77.38 655 GLU A N 1
ATOM 5262 C CA . GLU A 1 655 ? -30.478 21.641 82.407 1.00 77.38 655 GLU A CA 1
ATOM 5263 C C . GLU A 1 655 ? -29.769 20.496 83.122 1.00 77.38 655 GLU A C 1
ATOM 5265 O O . GLU A 1 655 ? -30.011 19.326 82.823 1.00 77.38 655 GLU A O 1
ATOM 5270 N N . ILE A 1 656 ? -28.869 20.839 84.043 1.00 80.44 656 ILE A N 1
ATOM 5271 C CA . ILE A 1 656 ? -28.170 19.872 84.888 1.00 80.44 656 ILE A CA 1
ATOM 5272 C C . ILE A 1 656 ? -28.743 20.015 86.291 1.00 80.44 656 ILE A C 1
ATOM 5274 O O . ILE A 1 656 ? -28.730 21.103 86.868 1.00 80.44 656 ILE A O 1
ATOM 5278 N N . ASN A 1 657 ? -29.269 18.921 86.836 1.00 82.62 657 ASN A N 1
ATOM 5279 C CA . ASN A 1 657 ? -29.815 18.917 88.186 1.00 82.62 657 ASN A CA 1
ATOM 5280 C C . ASN A 1 657 ? -28.666 19.041 89.210 1.00 82.62 657 ASN A C 1
ATOM 5282 O O . ASN A 1 657 ? -27.771 18.197 89.185 1.00 82.62 657 ASN A O 1
ATOM 5286 N N . PRO A 1 658 ? -28.687 20.013 90.146 1.00 82.06 658 PRO A N 1
ATOM 5287 C CA . PRO A 1 658 ? -27.637 20.169 91.157 1.00 82.06 658 PRO A CA 1
ATOM 5288 C C . PRO A 1 658 ? -27.368 18.911 91.993 1.00 82.06 658 PRO A C 1
ATOM 5290 O O . PRO A 1 658 ? -26.239 18.698 92.430 1.00 82.06 658 PRO A O 1
ATOM 5293 N N . LYS A 1 659 ? -28.375 18.039 92.168 1.00 84.69 659 LYS A N 1
ATOM 5294 C CA . LYS A 1 659 ? -28.220 16.747 92.856 1.00 84.69 659 LYS A CA 1
ATOM 5295 C C . LYS A 1 659 ? -27.138 15.862 92.233 1.00 84.69 659 LYS A C 1
ATOM 5297 O O . LYS A 1 659 ? -26.502 15.109 92.959 1.00 84.69 659 LYS A O 1
ATOM 5302 N N . VAL A 1 660 ? -26.895 15.986 90.925 1.00 85.94 660 VAL A N 1
ATOM 5303 C CA . VAL A 1 660 ? -25.837 15.252 90.217 1.00 85.94 660 VAL A CA 1
ATOM 5304 C C . VAL A 1 660 ? -24.474 15.514 90.857 1.00 85.94 660 VAL A C 1
ATOM 5306 O O . VAL A 1 660 ? -23.730 14.574 91.111 1.00 85.94 660 VAL A O 1
ATOM 5309 N N . PHE A 1 661 ? -24.164 16.772 91.181 1.00 87.06 661 PHE A N 1
ATOM 5310 C CA . PHE A 1 661 ? -22.884 17.133 91.793 1.00 87.06 661 PHE A CA 1
ATOM 5311 C C . PHE A 1 661 ? -22.773 16.661 93.246 1.00 87.06 661 PHE A C 1
ATOM 5313 O O . PHE A 1 661 ? -21.682 16.304 93.677 1.00 87.06 661 PHE A O 1
ATOM 5320 N N . ASN A 1 662 ? -23.888 16.595 93.980 1.00 86.69 662 ASN A N 1
ATOM 5321 C CA . ASN A 1 662 ? -23.901 16.039 95.335 1.00 86.69 662 ASN A CA 1
ATOM 5322 C C . ASN A 1 662 ? -23.587 14.537 95.322 1.00 86.69 662 ASN A C 1
ATOM 5324 O O . ASN A 1 662 ? -22.732 14.097 96.080 1.00 86.69 662 ASN A O 1
ATOM 5328 N N . ILE A 1 663 ? -24.209 13.776 94.413 1.00 86.31 663 ILE A N 1
ATOM 5329 C CA . ILE A 1 663 ? -23.957 12.333 94.258 1.00 86.31 663 ILE A CA 1
ATOM 5330 C C . ILE A 1 663 ? -22.499 12.080 93.853 1.00 86.31 663 ILE A C 1
ATOM 5332 O O . ILE A 1 663 ? -21.851 11.183 94.382 1.00 86.31 663 ILE A O 1
ATOM 5336 N N . LEU A 1 664 ? -21.949 12.900 92.952 1.00 86.25 664 LEU A N 1
ATOM 5337 C CA . LEU A 1 664 ? -20.534 12.816 92.583 1.00 86.25 664 LEU A CA 1
ATOM 5338 C C . LEU A 1 664 ? -19.602 13.135 93.760 1.00 86.25 664 LEU A C 1
ATOM 5340 O O . LEU A 1 664 ? -18.559 12.502 93.884 1.00 86.25 664 LEU A O 1
ATOM 5344 N N . LYS A 1 665 ? -19.978 14.080 94.632 1.00 85.75 665 LYS A N 1
ATOM 5345 C CA . LYS A 1 665 ? -19.204 14.438 95.828 1.00 85.75 665 LYS A CA 1
ATOM 5346 C C . LYS A 1 665 ? -19.237 13.340 96.893 1.00 85.75 665 LYS A C 1
ATOM 5348 O O . LYS A 1 665 ? -18.237 13.123 97.570 1.00 85.75 665 LYS A O 1
ATOM 5353 N N . GLU A 1 666 ? -20.364 12.645 97.034 1.00 85.94 666 GLU A N 1
ATOM 5354 C CA . GLU A 1 666 ? -20.490 11.478 97.916 1.00 85.94 666 GLU A CA 1
ATOM 5355 C C . GLU A 1 666 ? -19.643 10.294 97.427 1.00 85.94 666 GLU A C 1
ATOM 5357 O O . GLU A 1 666 ? -19.000 9.636 98.241 1.00 85.94 666 GLU A O 1
ATOM 5362 N N . GLU A 1 667 ? -19.602 10.049 96.114 1.00 84.12 667 GLU A N 1
ATOM 5363 C CA . GLU A 1 667 ? -18.851 8.928 95.531 1.00 84.12 667 GLU A CA 1
ATOM 5364 C C . GLU A 1 667 ? -17.336 9.196 95.459 1.00 84.12 667 GLU A C 1
ATOM 5366 O O . GLU A 1 667 ? -16.534 8.329 95.805 1.00 84.12 667 GLU A O 1
ATOM 5371 N N . PHE A 1 668 ? -16.928 10.382 94.994 1.00 82.94 668 PHE A N 1
ATOM 5372 C CA . PHE A 1 668 ? -15.528 10.686 94.662 1.00 82.94 668 PHE A CA 1
ATOM 5373 C C . PHE A 1 668 ? -14.828 11.624 95.653 1.00 82.94 668 PHE A C 1
ATOM 5375 O O . PHE A 1 668 ? -13.624 11.851 95.529 1.00 82.94 668 PHE A O 1
ATOM 5382 N N . GLY A 1 669 ? -15.546 12.175 96.635 1.00 82.69 669 GLY A N 1
ATOM 5383 C CA . GLY A 1 669 ? -15.030 13.225 97.513 1.00 82.69 669 GLY A CA 1
ATOM 5384 C C . GLY A 1 669 ? -14.954 14.585 96.811 1.00 82.69 669 GLY A C 1
ATOM 5385 O O . GLY A 1 669 ? -15.792 14.918 95.975 1.00 82.69 669 GLY A O 1
ATOM 5386 N N . GLU A 1 670 ? -13.965 15.412 97.163 1.00 83.44 670 GLU A N 1
ATOM 5387 C CA . GLU A 1 670 ? -13.747 16.686 96.463 1.00 83.44 670 GLU A CA 1
ATOM 5388 C C . GLU A 1 670 ? -13.238 16.435 95.035 1.00 83.44 670 GLU A C 1
ATOM 5390 O O . GLU A 1 670 ? -12.271 15.701 94.820 1.00 83.44 670 GLU A O 1
ATOM 5395 N N . PHE A 1 671 ? -13.878 17.075 94.058 1.00 87.88 671 PHE A N 1
ATOM 5396 C CA . PHE A 1 671 ? -13.519 16.993 92.646 1.00 87.88 671 PHE A CA 1
ATOM 5397 C C . PHE A 1 671 ? -13.494 18.385 92.013 1.00 87.88 671 PHE A C 1
ATOM 5399 O O . PHE A 1 671 ? -14.185 19.308 92.446 1.00 87.88 671 PHE A O 1
ATOM 5406 N N . GLU A 1 672 ? -12.714 18.522 90.948 1.00 86.00 672 GLU A N 1
ATOM 5407 C CA . GLU A 1 672 ? -12.618 19.743 90.156 1.00 86.00 672 GLU A CA 1
ATOM 5408 C C . GLU A 1 672 ? -13.392 19.573 88.846 1.00 86.00 672 GLU A C 1
ATOM 5410 O O . GLU A 1 672 ? -13.277 18.544 88.176 1.00 86.00 672 GLU A O 1
ATOM 5415 N N . ILE A 1 673 ? -14.167 20.589 88.457 1.00 86.81 673 ILE A N 1
ATOM 5416 C CA . ILE A 1 673 ? -14.745 20.671 87.112 1.00 86.81 673 ILE A CA 1
ATOM 5417 C C . ILE A 1 673 ? -13.733 21.382 86.219 1.00 86.81 673 ILE A C 1
ATOM 5419 O O . ILE A 1 673 ? -13.357 22.526 86.475 1.00 86.81 673 ILE A O 1
ATOM 5423 N N . VAL A 1 674 ? -13.312 20.698 85.163 1.00 80.75 674 VAL A N 1
ATOM 5424 C CA . VAL A 1 674 ? -12.388 21.207 84.154 1.00 80.75 674 VAL A CA 1
ATOM 5425 C C . VAL A 1 674 ? -13.216 21.594 82.931 1.00 80.75 674 VAL A C 1
ATOM 5427 O O . VAL A 1 674 ? -13.765 20.721 82.252 1.00 80.75 674 VAL A O 1
ATOM 5430 N N . LEU A 1 675 ? -13.345 22.902 82.702 1.00 70.81 675 LEU A N 1
ATOM 5431 C CA . LEU A 1 675 ? -14.064 23.487 81.565 1.00 70.81 675 LEU A CA 1
ATOM 5432 C C . LEU A 1 675 ? -13.143 23.731 80.370 1.00 70.81 675 LEU A C 1
ATOM 5434 O O . LEU A 1 675 ? -11.990 24.168 80.596 1.00 70.81 675 LEU A O 1
#

Sequence (675 aa):
ISDFNTTVDRSNFYEKTQHFAEDSFFNRNPHGSAQIPLNGGWSLFMRSTLSALLSIVKMTTSTVIAGHSYLFCFLNMTPESNDNIPGMDLNQKYSPKKPMIPQPADAVNKEMEKTKKELEKLKGAILEKYPFTMALGILPQQSVKFFIEEEEIPKEAEKYIQLLWIVPEDQFKEIPKLKADIVKQIDAVQQKLKDKIWVQVKTPVDVWELALDSKFEMVSAIAMSFPLYDSGILSMMRVAEIHKSLVLQKFEKYVVSYVLGGSMVRGDTVKTSDVDAFVIINDTDVKKMPRLELIERLRNIIYGFIGEATALAGVKNNILNVQISLLTDFWQRVKDAEPVVFTFIRDGVPIYDRGTFLPWKALLKMGKLKPSPEAIDMFMSMGDNTVKRAKKALLDILIHDIYWSVLTPSQALIMLYGLPPPTTKETYVQMKKIFVDKEKMLEPKYIKILEEITIKYYKGYEHEKIKEVSGAELDRLLKGTEEYINRLKELREQIEKKAQEKTLEQIYNDVFSLLKTITGQKSQSAIILSFEKDFVTSGKFTQQHMRIIRELIATKAESKKGKVSLHKADEARKGAAILVNDLIEFSQRKDLVALEKGRMRIKHGHEAAELLTADGKTFLFEGEKIRKITDKLENSSMKEVTEALANQKTKKSLEINPKVFNILKEEFGEFEIVL

Secondary structure (DSSP, 8-state):
---------TTTTTHHHHHHHHTTS---------------HHHHHHHHHHHHHHHHHHHHHHHHHHHHHHHHHHTT---------TT----S----------PPPSS--HHHHHHHHHHHHHHHHHHHH-TT--EEEE--GGGHHHHHHHS---GGGGGSEEEEEE--GGGGGGHHHHHHHHHHHHHHHHTT-SSPEEEEEE-HHHHHHHHHTT-HHHHHHHHTPEEEEESSHHHHHHHHHHHHHHHHHHHTTTEEEEEEEHHHHHT---TT--EEEEEEE--TT--SS-HHHHHHHHHHHHHHHHHHHHHHHT-SS--EEEEEEEHHHHHHHHHTT-HHHHHHHHH-EEEEESSSHHHHHHHHHTT-S---HHHHHHHHHHHHHHHHHHHHHHHHHIIIIIHHHHHHHHHHHHHHTT-PPPPHHHHHHHHIIIIIIIS--S-HHHHHHHHIIIIIIIHHHHTT------HHHHHHHHHHHHHHHHHHHHHHHHHHHHHHHHHHHHHHHHHHHHHHHHH---SHHHHHHHHIIIIITTTSS-HHHHHHHHHHHHHHHHHTTT---HHHHHHHHHHHHHHHHHHHHHHHHHHHHHHHTTEEEEEETTEEEEEEEETTEEEEEETTEEEEESSSEEE--HHHHHHHHHHHTT-S-----THHHHHHHHHHSS-EEE-

Foldseek 3Di:
DDDDDDDDDPPPPVVVVVVVPPVVPDDDDDDDDDDDDDDDPVVVVVVVVVVVVVVVVVVVVCVVVVVVVVVVCVVPDPDPPPLDDPQDPWDPPLDPPFDPQPDPDPDDDPQVVLVLVLVLVLVVVCCVVPVQWAFKFWFDLVLVVLCCVPVVPPPVCSQAGEIETEGEPVCVVVVVVVQVVSVVVQVVSVVSHPGHYDYDYYYLVRLLVCLLVVVLSVNLRQLSTHTSDHPCLNLQSQLLSSLVVSCCNTQVVFWAFKKWFDCSLVVNDDPLAAIEIETETECPRPPPDDPVVVQVSVCVVSVVCQVVSCVSSVHPDRRYDYHYDYNVRLVVCLQLVPVVSLNCLQRIGTSDHPPDSSVSNVCVVVVVRDHDPVSVVVVVVVVVVVVLVVQVVLLCCLQPPLLCLQQVLLQVLVVLLPDHRDDLVVSLVCSCVPCCVPVNPDDVLLSVLSCCSRPVRNVCVVVVNDDGDDPVRSVVSVVSSVVNNVSSVVSSVVSNLVVLLVVLVVLLVLLVVLLCVVQVDDDPVSSLVSCCPVQDVVPVDDVLLSVLNVLSVVQNVVSVVVNHDPVSSVVNVVSSVVSSVSSVVSVVVLLVVLFVQQWWWKFFDPAIWIWGAFQNWIWIGRPPFIWTDDLATHGDDPVVVVVRSVVRSVPDDTDHDPSSVVNVCVVRNDMDIDD

Radius of gyration: 48.92 Å; chains: 1; bounding box: 81×73×150 Å

pLDDT: mean 80.52, std 21.1, range [23.27, 97.75]

=== Feature glossary ===
Feature key, reading from the visual/contextual features back to the raw sequence:

Rendered structure images. Six rendered views show the 3D structure from the faces of a cube — i.e. along ±x, ±y, ±z. Rendering representation is drawn randomly per protein from cartoon (secondary-structure ribbons), sticks (backbone bonds), or molecular surface; coloring is either N→C rainbow (blue at the N-terminus through red at the C-terminus) or one color per chain.

Contact-map, Ramachandran, and PAE plots. The contact map is a binary N×N matrix image: pixel (i, j) is dark where Cα_i and Cα_j are within 8 Å and |i−j|>4. Because the |i−j|>4 filter removes local helical contacts, off-diagonal stripes parallel to the main diagonal indicate parallel β-sheets; stripes perpendicular to it indicate antiparallel β-sheets. The Ramachandran plot scatters every residue's (φ, ψ) pair against the sterically allowed regions. The PAE heatmap renders the predicted-aligned-error matrix.

InterPro / GO / CATH / organism. Database cross-references. InterPro integrates a dozen domain/family signature databases into unified entries with residue-range hits. GO terms attach function/process/location labels with evidence codes. CATH codes position the fold in a four-level structural taxonomy. Organism is the NCBI-taxonomy species name.

Nearest PDB structures. The Foldseek neighbor list gives the closest experimentally determined structures in the PDB, ranked by structural alignment. TM-score near 1 means near-identical fold; near 0.3 means only rough topology match. This is how one finds what a novel AlphaFold prediction most resembles in the solved-structure universe.

Predicted aligned error. PAE(i, j) answers: if I align the predicted and true structures on residue i, how far off (in Å) do I expect residue j to be? A block-diagonal PAE matrix with low values on the blocks and high values off-diagonal is the signature of a multi-domain protein with confidently predicted domains but uncertain inter-domain orientation.

Solvent-accessible surface area. Accessible surface area quantifies burial. A residue with SASA near zero is packed into the hydrophobic core; one with SASA >100 Å² sits on the surface. Computed here via the Shrake–Rupley numerical algorithm with a 1.4 Å probe.

B-factor. B-factor (Debye–Waller factor) reflects atomic displacement in the crystal lattice. It is an experimental observable (units Å²), not a prediction; low values mean the atom is pinned down, high values mean it moves or is heterogeneous across the crystal.

pLDDT. For AlphaFold models, the B-factor field carries pLDDT — the model's own estimate of local accuracy on a 0–100 scale. Regions with pLDDT<50 should be treated as essentially unmodeled; they often correspond to intrinsically disordered segments.

Backbone torsions (φ/ψ). φ (phi) and ψ (psi) are the two rotatable backbone dihedrals per residue: φ is the C(i-1)–N–Cα–C torsion, ψ is the N–Cα–C–N(i+1) torsion, both in degrees on (−180°, 180°]. α-helical residues cluster near (−60°, −45°); β-strand residues near (−120°, +130°). A Ramachandran plot is simply a scatter of (φ, ψ) for every residue.

Radius of gyration, Cα contacts, bounding box. Radius of gyration (Rg) is the root-mean-square distance of Cα atoms from their centroid — a single number for overall size and compactness. A globular domain of N residues has Rg ≈ 2.2·N^0.38 Å; an extended or disordered chain has a much larger Rg. The Cα contact count is the number of residue pairs whose Cα atoms are within 8 Å and are more than four positions apart in sequence — a standard proxy for tertiary packing density. The bounding box is the smallest axis-aligned box enclosing all Cα atoms.

Secondary structure (3-state, P-SEA). Three-state secondary structure (P-SEA) collapses the eight DSSP classes into helix (a), strand (b), and coil (c). P-SEA assigns these from Cα geometry alone — distances and angles — without requiring backbone oxygens, so it works on any Cα trace.

Secondary structure (8-state, DSSP). DSSP 8-state secondary structure assigns each residue one of H (α-helix), G (3₁₀-helix), I (π-helix), E (extended β-strand), B (isolated β-bridge), T (hydrogen-bonded turn), S (bend), or '-' (coil). The assignment is computed from backbone hydrogen-bond geometry via the Kabsch–Sander algorithm.

Foldseek 3Di. A 3Di character summarizes, for each residue, the relative orientation of the Cα frame of its nearest spatial neighbor. Because it encodes fold topology rather than chemistry, 3Di alignments detect remote structural similarity that sequence alignment misses.

mmCIF coordinates. The mmCIF block holds the 3D C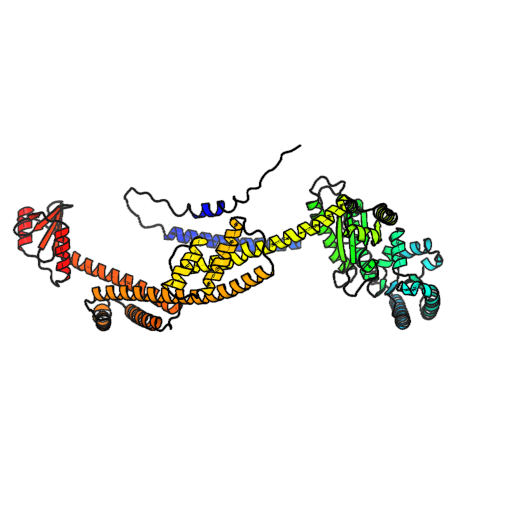artesian coordinates of each backbone atom (N, Cα, C, O) in ångströms. mmCIF is the PDB's canonical archive format — a tagged-loop text representation of the atomic model.

Sequence. Sequence gives the chain of amino acids in standard one-letter code (A=alanine, C=cysteine, …, Y=tyrosine), read N→C. It is the only feature that is directly encoded by the gene; all structural features are derived from the folded form of this sequence.